Protein 2A61 (pdb70)

Radius of gyration: 27.52 Å; Cα contacts (8 Å, |Δi|>4): 676; chains: 4; bounding box: 53×50×102 Å

Organism: Thermotoga maritima (strain ATCC 43589 / DSM 3109 / JCM 10099 / NBRC 100826 / MSB8) (NCBI:txid243274)

InterPro domains:
  IPR000835 MarR-type HTH domain [PF01047] (29-86)
  IPR000835 MarR-type HTH domain [PR00598] (46-62)
  IPR000835 MarR-type HTH domain [PR00598] (63-78)
  IPR000835 MarR-type HTH domain [PR00598] (82-98)
  IPR000835 MarR-type HTH domain [PR00598] (112-132)
  IPR000835 MarR-type HTH domain [PS50995] (1-134)
  IPR000835 MarR-type HTH domain [SM00347] (22-122)
  IPR023187 Transcriptional regulator MarR-type, conserved site [PS01117] (61-95)
  IPR036388 Winged helix-like DNA-binding domain superfamily [G3DSA:1.10.10.10] (1-143)
  IPR036390 Winged helix DNA-binding domain superfamily [SSF46785] (7-137)
  IPR039422 Transcription regulators MarR/SlyA-like [PTHR33164] (22-133)

Foldseek 3Di:
DVVVVVVVVVVVVVLQVQLCVCCVVVVQDPLLLQVLVCCVPPNWAWLVRSCVSSVHDSVVSCVSVVVCCVSQQWDKACDPVDNPTITIGGDPVVVVSVVSSVVSSVVVVVVVCVVCDDVRSVVVVVVVVVVVVVCVVVVVDD/DPVVVVVVVVVVVVLQVQLCVLCVVVVQDPLLLQVLVVCVVPNWAFLVVSCVSVVHDSVVSVVSVVVCVVVQQWDWDCVVGITIHGDVVSVVSVVSSVVSSVVVVVVVCVVQDDVRSVVVVVVVVVVVVVVVVVDDD/DVVVVVVVVVVVVVLQVQLCVCVVVVVQDPLLLQVLVCCLVPNWDWLVRSCVSSVHDSVVSCVSVVVCCVSQQWDWDCDPVDNPTITIHGDPVVNVSVVSSVVRSVVVVVVVCVVCDDVSSVVVVVVVVVVVVVCVVVVVDD/DVVVVVVVVVVVVVLQVQLCVLCVVVVQDPLLLQVLVVCLVPNWAFLVVSCVSVVHDSVVSVVSLVVCVVVQQWDWDVPVGITIGGDPVSVVSVVSSVVRSVVVVVVVCVVCDDVSSVVVVVVVVVVVVVVVVVDDD

CATH classification: 1.10.10.10

Solvent-accessible surface area: 28622 Å² total; per-residue (Å²): 83,60,52,2,0,101,16,0,60,72,0,20,98,7,1,79,47,18,0,43,66,11,9,213,112,53,61,11,34,39,5,6,5,39,0,0,52,41,4,65,105,94,20,72,36,86,34,26,80,1,13,118,55,16,6,9,62,120,90,20,3,84,24,4,5,132,102,2,46,89,78,28,15,4,65,115,55,97,13,125,99,64,232,224,24,69,38,1,30,37,35,133,91,0,53,67,0,3,69,97,10,28,97,75,26,46,69,9,0,80,128,0,15,85,74,17,29,181,126,66,13,56,88,1,27,82,36,1,101,65,0,49,29,8,0,90,156,32,56,95,111,145,96,119,72,6,2,116,15,1,41,50,0,16,95,7,1,87,48,1,0,45,13,10,16,152,120,61,65,10,31,43,5,6,4,36,0,0,50,51,3,63,55,97,24,69,21,95,22,44,76,0,24,118,47,13,8,17,64,126,88,18,2,74,35,4,7,152,108,1,51,86,68,32,15,5,58,120,55,121,102,289,43,73,41,0,26,28,36,140,100,0,66,85,0,2,84,83,8,24,84,46,25,29,55,2,0,74,54,0,27,77,80,18,33,185,155,79,13,59,113,1,29,91,43,3,54,33,0,24,22,9,0,42,110,39,24,73,172,94,61,57,3,0,102,19,0,60,70,0,20,117,9,1,85,52,8,0,48,61,10,10,220,114,62,62,11,31,40,6,6,2,43,0,0,55,45,4,68,99,94,20,73,36,86,36,25,80,0,11,118,54,14,8,8,63,127,87,21,3,79,32,2,6,136,109,2,47,88,81,28,16,4,62,121,51,101,12,136,99,63,229,208,29,62,39,0,33,36,35,127,99,0,49,69,0,2,68,96,8,29,97,77,30,23,58,1,0,83,99,0,21,82,74,14,28,176,144,73,15,47,114,1,31,71,27,0,102,59,0,51,12,6,0,94,175,28,54,97,115,142,81,110,71,5,1,128,12,0,40,42,0,19,95,9,2,86,48,3,0,53,14,19,15,148,126,76,68,10,49,43,5,13,2,40,0,0,55,43,2,64,60,99,25,63,15,101,17,41,66,0,17,120,61,13,9,16,61,122,84,19,1,69,42,19,3,125,150,2,50,70,59,29,19,5,62,110,55,114,101,288,48,60,45,1,37,24,37,90,97,0,58,74,3,0,61,76,5,26,80,43,26,31,63,2,0,84,53,0,23,86,98,29,29,190,144,72,16,67,104,1,32,59,52,4,47,30,0,29,21,11,0,42,110,36,49,74,236

Secondary structure (DSSP, 8-state):
-HHHHHHHHHHHHHHHHHHHTTHHHHT--HHHHHHHHHHHHH--B-HHHHHHHHT--HHHHHHHHHHHHHTTSEEEEEETTEEEEEEEEE-HHHHHHHHHHHHHHHHHHHHHHHHH-HHHHHHHHHHHHHHHHHHHHHTT--/-HHHHHHHHHHHHHHHHHHHGGGGGT---HHHHHHHHHHHHH-SB-HHHHHHHHT--HHHHHHHHHHHHHTTSEEEEE---EEEEE-HHHHHHHHHHHHHHHHHHHHHHHHH-HHHHHHHHHHHHHHHHHHHHH---/-HHHHHHHHHHHHHHHHHHHGGGGGTT--HHHHHHHHHHHHH--B-HHHHHHHHT--HHHHHHHHHHHHHTTSEEEEEETTEEEEEEEEE-HHHHHHHHHHHHHHHHHHHHHHHHH-HHHHHHHHHHHHHHHHHHHTTTT--/-HHHHHHHHHHHHHHHHHHHGGGGGTT--HHHHHHHHHHHHH-SB-HHHHHHHHT--HHHHHHHHHHHHHHTSEEEEE---EEEEE-HHHHHHHHHHHHHHHHHHHHHHHHH-HHHHHHHHHHHHHHHHHHHHH---

B-factor: mean 28.76, std 9.48, range [11.29, 75.68]

Structure (mmCIF, N/CA/C/O backbone):
data_2A61
#
_entry.id   2A61
#
_cell.length_a   49.290
_cell.length_b   50.380
_cell.length_c   127.560
_cell.angle_alpha   90.00
_cell.angle_beta   96.89
_cell.angle_gamma   90.00
#
_symmetry.space_group_name_H-M   'P 1 21 1'
#
loop_
_entity.id
_entity.type
_entity.pdbx_description
1 polymer 'transcriptional regulator Tm0710'
2 water water
#
loop_
_atom_site.group_PDB
_atom_site.id
_atom_site.type_symbol
_atom_site.label_atom_id
_atom_site.label_alt_id
_atom_site.label_comp_id
_atom_site.label_asym_id
_atom_site.label_entity_id
_atom_site.label_seq_id
_atom_site.pdbx_PDB_ins_code
_atom_site.Cartn_x
_atom_site.Cartn_y
_atom_site.Cartn_z
_atom_site.occupancy
_atom_site.B_iso_or_equiv
_atom_site.auth_seq_id
_atom_site.auth_comp_id
_atom_site.auth_asym_id
_atom_site.auth_atom_id
_atom_site.pdbx_PDB_model_num
ATOM 1 N N . LYS A 1 4 ? 19.728 22.994 31.719 1.00 38.19 5 LYS A N 1
ATOM 2 C CA . LYS A 1 4 ? 20.861 23.027 30.717 1.00 37.81 5 LYS A CA 1
ATOM 3 C C . LYS A 1 4 ? 21.396 21.614 30.443 1.00 36.50 5 LYS A C 1
ATOM 4 O O . LYS A 1 4 ? 21.459 21.166 29.298 1.00 36.10 5 LYS A O 1
ATOM 10 N N . GLN A 1 5 ? 21.784 20.916 31.508 1.00 34.95 6 GLN A N 1
ATOM 11 C CA . GLN A 1 5 ? 22.171 19.536 31.401 1.00 33.59 6 GLN A CA 1
ATOM 12 C C . GLN A 1 5 ? 20.936 18.680 31.122 1.00 33.28 6 GLN A C 1
ATOM 13 O O . GLN A 1 5 ? 20.988 17.859 30.200 1.00 33.25 6 GLN A O 1
ATOM 19 N N . PRO A 1 6 ? 19.831 18.886 31.887 1.00 32.57 7 PRO A N 1
ATOM 20 C CA . PRO A 1 6 ? 18.624 18.110 31.613 1.00 31.95 7 PRO A CA 1
ATOM 21 C C . PRO A 1 6 ? 17.933 18.601 30.350 1.00 30.72 7 PRO A C 1
ATOM 22 O O . PRO A 1 6 ? 17.373 17.786 29.628 1.00 29.32 7 PRO A O 1
ATOM 26 N N . PHE A 1 7 ? 17.998 19.913 30.084 1.00 29.79 8 PHE A N 1
ATOM 27 C CA . PHE A 1 7 ? 17.555 20.483 28.799 1.00 29.66 8 PHE A CA 1
ATOM 28 C C . PHE A 1 7 ? 18.233 19.809 27.582 1.00 27.97 8 PHE A C 1
ATOM 29 O O . PHE A 1 7 ? 17.546 19.370 26.679 1.00 27.53 8 PHE A O 1
ATOM 37 N N . GLU A 1 8 ? 19.563 19.710 27.589 1.00 26.97 9 GLU A N 1
ATOM 38 C CA . GLU A 1 8 ? 20.327 19.030 26.538 1.00 27.35 9 GLU A CA 1
ATOM 39 C C . GLU A 1 8 ? 19.978 17.549 26.378 1.00 26.70 9 GLU A C 1
ATOM 40 O O . GLU A 1 8 ? 19.869 17.043 25.242 1.00 25.32 9 GLU A O 1
ATOM 46 N N . ARG A 1 9 ? 19.855 16.842 27.505 1.00 25.40 10 ARG A N 1
ATOM 47 C CA . ARG A 1 9 ? 19.549 15.406 27.460 1.00 26.76 10 ARG A CA 1
ATOM 48 C C . ARG A 1 9 ? 18.147 15.152 26.935 1.00 24.92 10 ARG A C 1
ATOM 49 O O . ARG A 1 9 ? 17.903 14.170 26.226 1.00 24.13 10 ARG A O 1
ATOM 57 N N . ILE A 1 10 ? 17.216 16.015 27.300 1.00 24.77 11 ILE A N 1
ATOM 58 C CA . ILE A 1 10 ? 15.832 15.831 26.859 1.00 25.05 11 ILE A CA 1
ATOM 59 C C . ILE A 1 10 ? 15.688 16.139 25.370 1.00 24.42 11 ILE A C 1
ATOM 60 O O . ILE A 1 10 ? 15.032 15.379 24.671 1.00 22.37 11 ILE A O 1
ATOM 65 N N . LEU A 1 11 ? 16.304 17.225 24.885 1.00 23.46 12 LEU A N 1
ATOM 66 C CA . LEU A 1 11 ? 16.325 17.454 23.428 1.00 24.56 12 LEU A CA 1
ATOM 67 C C . LEU A 1 11 ? 17.016 16.333 22.678 1.00 24.05 12 LEU A C 1
ATOM 68 O O . LEU A 1 11 ? 16.576 15.974 21.588 1.00 22.72 12 LEU A O 1
ATOM 73 N N . ARG A 1 12 ? 18.110 15.792 23.236 1.00 23.73 13 ARG A N 1
ATOM 74 C CA . ARG A 1 12 ? 18.790 14.667 22.596 1.00 22.46 13 ARG A CA 1
ATOM 75 C C . ARG A 1 12 ? 17.845 13.483 22.353 1.00 21.52 13 ARG A C 1
ATOM 76 O O . ARG A 1 12 ? 17.855 12.865 21.265 1.00 20.04 13 ARG A O 1
ATOM 84 N N . GLU A 1 13 ? 17.040 13.154 23.356 1.00 19.96 14 GLU A N 1
ATOM 85 C CA . GLU A 1 13 ? 16.180 11.983 23.237 1.00 22.00 14 GLU A CA 1
ATOM 86 C C . GLU A 1 13 ? 15.015 12.291 22.287 1.00 19.61 14 GLU A C 1
ATOM 87 O O . GLU A 1 13 ? 14.579 11.415 21.538 1.00 17.82 14 GLU A O 1
ATOM 93 N N . ILE A 1 14 ? 14.525 13.542 22.310 1.00 17.65 15 ILE A N 1
ATOM 94 C CA . ILE A 1 14 ? 13.446 13.931 21.387 1.00 18.68 15 ILE A CA 1
ATOM 95 C C . ILE A 1 14 ? 13.911 13.798 19.935 1.00 18.27 15 ILE A C 1
ATOM 96 O O . ILE A 1 14 ? 13.211 13.228 19.098 1.00 17.96 15 ILE A O 1
ATOM 101 N N . CYS A 1 15 ? 15.085 14.363 19.658 1.00 18.68 16 CYS A N 1
ATOM 102 C CA . CYS A 1 15 ? 15.634 14.415 18.307 1.00 19.77 16 CYS A CA 1
ATOM 103 C C . CYS A 1 15 ? 15.957 13.010 17.797 1.00 20.43 16 CYS A C 1
ATOM 104 O O . CYS A 1 15 ? 15.679 12.704 16.637 1.00 20.67 16 CYS A O 1
ATOM 107 N N . PHE A 1 16 ? 16.520 12.166 18.674 1.00 19.99 17 PHE A N 1
ATOM 108 C CA . PHE A 1 16 ? 16.798 10.753 18.398 1.00 20.07 17 PHE A CA 1
ATOM 109 C C . PHE A 1 16 ? 15.529 10.015 17.990 1.00 19.63 17 PHE A C 1
ATOM 110 O O . PHE A 1 16 ? 15.534 9.333 16.974 1.00 19.32 17 PHE A O 1
ATOM 118 N N . MET A 1 17 ? 14.442 10.159 18.761 1.00 19.09 18 MET A N 1
ATOM 119 C CA . MET A 1 17 ? 13.201 9.425 18.476 1.00 19.13 18 MET A CA 1
ATOM 120 C C . MET A 1 17 ? 12.580 9.820 17.145 1.00 18.75 18 MET A C 1
ATOM 121 O O . MET A 1 17 ? 12.116 8.954 16.389 1.00 17.62 18 MET A O 1
ATOM 126 N N . VAL A 1 18 ? 12.550 11.118 16.856 1.00 17.53 19 VAL A N 1
ATOM 127 C CA . VAL A 1 18 ? 11.974 11.507 15.592 1.00 18.23 1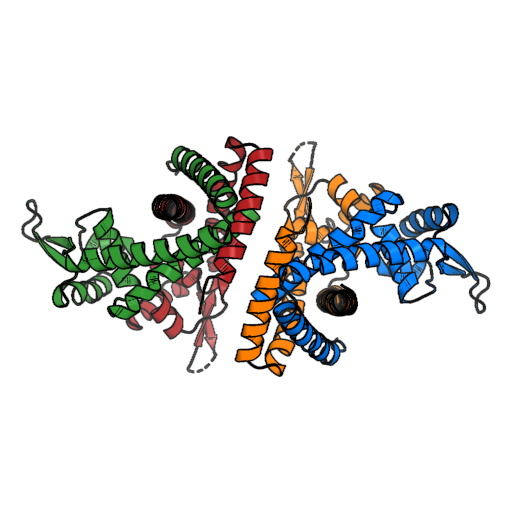9 VAL A CA 1
ATOM 128 C C . VAL A 1 18 ? 12.889 11.093 14.435 1.00 18.53 19 VAL A C 1
ATOM 129 O O . VAL A 1 18 ? 12.388 10.753 13.382 1.00 17.50 19 VAL A O 1
ATOM 133 N N . LYS A 1 19 ? 14.208 11.174 14.633 1.00 18.53 20 LYS A N 1
ATOM 134 C CA . LYS A 1 19 ? 15.174 10.741 13.589 1.00 19.75 20 LYS A CA 1
ATOM 135 C C . LYS A 1 19 ? 14.957 9.255 13.250 1.00 20.40 20 LYS A C 1
ATOM 136 O O . LYS A 1 19 ? 14.817 8.892 12.077 1.00 19.56 20 LYS A O 1
ATOM 142 N N . VAL A 1 20 ? 14.911 8.413 14.287 1.00 20.07 21 VAL A N 1
ATOM 143 C CA . VAL A 1 20 ? 14.747 6.981 14.130 1.00 20.69 21 VAL A CA 1
ATOM 144 C C . VAL A 1 20 ? 13.409 6.644 13.506 1.00 19.93 21 VAL A C 1
ATOM 145 O O . VAL A 1 20 ? 13.332 5.847 12.557 1.00 20.30 21 VAL A O 1
ATOM 149 N N . GLU A 1 21 ? 12.361 7.289 13.984 1.00 20.48 22 GLU A N 1
ATOM 150 C CA . GLU A 1 21 ? 11.031 7.045 13.452 1.00 21.26 22 GLU A CA 1
ATOM 151 C C . GLU A 1 21 ? 10.898 7.325 11.939 1.00 19.52 22 GLU A C 1
ATOM 152 O O . GLU A 1 21 ? 10.370 6.514 11.199 1.00 18.57 22 GLU A O 1
ATOM 158 N N . GLY A 1 22 ? 11.392 8.484 11.522 1.00 19.04 23 GLY A N 1
ATOM 159 C CA . GLY A 1 22 ? 11.467 8.895 10.127 1.00 16.87 23 GLY A CA 1
ATOM 160 C C . GLY A 1 22 ? 12.267 7.927 9.283 1.00 16.60 23 GLY A C 1
ATOM 161 O O . GLY A 1 22 ? 11.834 7.590 8.178 1.00 16.47 23 GLY A O 1
ATOM 162 N N . ARG A 1 23 ? 13.401 7.456 9.792 1.00 15.89 24 ARG A N 1
ATOM 163 C CA . ARG A 1 23 ? 14.310 6.574 8.982 1.00 15.11 24 ARG A CA 1
ATOM 164 C C . ARG A 1 23 ? 13.827 5.128 8.768 1.00 16.25 24 ARG A C 1
ATOM 165 O O . ARG A 1 23 ? 14.437 4.367 8.012 1.00 15.42 24 ARG A O 1
ATOM 173 N N . LYS A 1 24 ? 12.733 4.773 9.441 1.00 17.06 25 LYS A N 1
ATOM 174 C CA . LYS A 1 24 ? 12.074 3.454 9.321 1.00 18.93 25 LYS A CA 1
ATOM 175 C C . LYS A 1 24 ? 11.562 3.224 7.896 1.00 20.45 25 LYS A C 1
ATOM 176 O O . LYS A 1 24 ? 11.479 2.080 7.437 1.00 19.46 25 LYS A O 1
ATOM 182 N N . VAL A 1 25 ? 11.252 4.307 7.177 1.00 20.69 26 VAL A N 1
ATOM 183 C CA . VAL A 1 25 ? 10.871 4.194 5.766 1.00 20.53 26 VAL A CA 1
ATOM 184 C C . VAL A 1 25 ? 12.016 3.752 4.818 1.00 20.49 26 VAL A C 1
ATOM 185 O O . VAL A 1 25 ? 11.753 3.206 3.751 1.00 19.77 26 VAL A O 1
ATOM 189 N N . LEU A 1 26 ? 13.273 3.964 5.211 1.00 19.81 27 LEU A N 1
ATOM 190 C CA . LEU A 1 26 ? 14.393 3.536 4.397 1.00 20.34 27 LEU A CA 1
ATOM 191 C C . LEU A 1 26 ? 14.437 2.020 4.130 1.00 20.69 27 LEU A C 1
ATOM 192 O O . LEU A 1 26 ? 15.040 1.568 3.163 1.00 20.29 27 LEU A O 1
ATOM 197 N N . ARG A 1 27 ? 13.822 1.251 5.016 1.00 20.37 28 ARG A N 1
ATOM 198 C CA . ARG A 1 27 ? 13.711 -0.185 4.869 1.00 22.06 28 ARG A CA 1
ATOM 199 C C . ARG A 1 27 ? 12.908 -0.530 3.630 1.00 22.70 28 ARG A C 1
ATOM 200 O O . ARG A 1 27 ? 13.199 -1.494 2.941 1.00 22.56 28 ARG A O 1
ATOM 208 N N . ASP A 1 28 ? 11.881 0.266 3.354 1.00 23.52 29 ASP A N 1
ATOM 209 C CA . ASP A 1 28 ? 11.031 0.062 2.196 1.00 25.10 29 ASP A CA 1
ATOM 210 C C . ASP A 1 28 ? 11.814 0.230 0.891 1.00 24.84 29 ASP A C 1
ATOM 211 O O . ASP A 1 28 ? 11.428 -0.312 -0.119 1.00 25.74 29 ASP A O 1
ATOM 216 N N . PHE A 1 29 ? 12.896 1.006 0.910 1.00 24.00 30 PHE A N 1
ATOM 217 C CA . PHE A 1 29 ? 13.674 1.315 -0.296 1.00 23.27 30 PHE A CA 1
ATOM 218 C C . PHE A 1 29 ? 14.958 0.534 -0.410 1.00 22.72 30 PHE A C 1
ATOM 219 O O . PHE A 1 29 ? 15.595 0.555 -1.439 1.00 24.20 30 PHE A O 1
ATOM 227 N N . GLY A 1 30 ? 15.368 -0.120 0.668 1.00 22.19 31 GLY A N 1
ATOM 228 C CA . GLY A 1 30 ? 16.711 -0.690 0.751 1.00 21.32 31 GLY A CA 1
ATOM 229 C C . GLY A 1 30 ? 17.844 0.312 0.815 1.00 21.32 31 GLY A C 1
ATOM 230 O O . GLY A 1 30 ? 18.997 -0.040 0.432 1.00 21.68 31 GLY A O 1
ATOM 231 N N . ILE A 1 31 ? 17.544 1.547 1.273 1.00 18.68 32 ILE A N 1
ATOM 232 C CA . ILE A 1 31 ? 18.588 2.627 1.358 1.00 17.96 32 ILE A CA 1
ATOM 233 C C . ILE A 1 31 ? 19.300 2.618 2.704 1.00 16.79 32 ILE A C 1
ATOM 234 O O . ILE A 1 31 ? 18.665 2.556 3.752 1.00 16.00 32 ILE A O 1
ATOM 239 N N . THR A 1 32 ? 20.627 2.605 2.689 1.00 16.38 33 THR A N 1
ATOM 240 C CA . THR A 1 32 ? 21.354 2.501 3.954 1.00 17.39 33 THR A CA 1
ATOM 241 C C . THR A 1 32 ? 21.470 3.908 4.591 1.00 17.37 33 THR A C 1
ATOM 242 O O . THR A 1 32 ? 21.292 4.930 3.897 1.00 15.84 33 THR A O 1
ATOM 246 N N . PRO A 1 33 ? 21.754 3.976 5.916 1.00 16.66 34 PRO A N 1
ATOM 247 C CA . PRO A 1 33 ? 21.983 5.303 6.583 1.00 16.53 34 PRO A CA 1
ATOM 248 C C . PRO A 1 33 ? 22.977 6.266 5.872 1.00 17.90 34 PRO A C 1
ATOM 249 O O . PRO A 1 33 ? 22.687 7.475 5.737 1.00 18.81 34 PRO A O 1
ATOM 253 N N . ALA A 1 34 ? 24.127 5.746 5.433 1.00 17.02 35 ALA 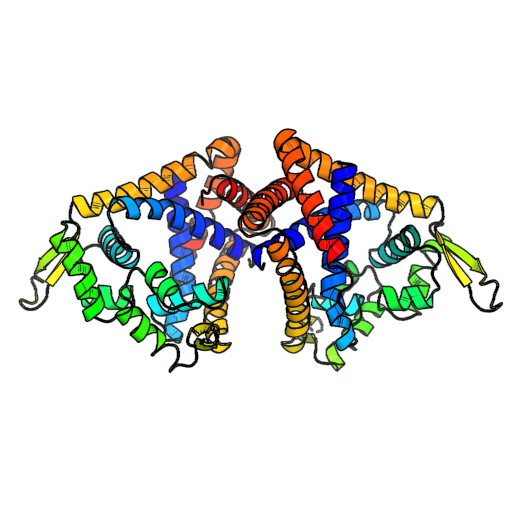A N 1
ATOM 254 C CA . ALA A 1 34 ? 25.108 6.555 4.748 1.00 17.08 35 ALA A CA 1
ATOM 255 C C . ALA A 1 34 ? 24.597 6.987 3.382 1.00 17.70 35 ALA A C 1
ATOM 256 O O . ALA A 1 34 ? 24.813 8.136 2.973 1.00 16.32 35 ALA A O 1
ATOM 258 N N . GLN A 1 35 ? 23.901 6.089 2.682 1.00 16.85 36 GLN A N 1
ATOM 259 C CA . GLN A 1 35 ? 23.268 6.469 1.424 1.00 16.26 36 GLN A CA 1
ATOM 260 C C . GLN A 1 35 ? 22.222 7.566 1.616 1.00 15.44 36 GLN A C 1
ATOM 261 O O . GLN A 1 35 ? 22.124 8.472 0.794 1.00 14.00 36 GLN A O 1
ATOM 267 N N . PHE A 1 36 ? 21.399 7.444 2.649 1.00 14.32 37 PHE A N 1
ATOM 268 C CA . PHE A 1 36 ? 20.402 8.470 2.927 1.00 14.95 37 PHE A CA 1
ATOM 269 C C . PHE A 1 36 ? 21.023 9.833 3.288 1.00 15.10 37 PHE A C 1
ATOM 270 O O . PHE A 1 36 ? 20.521 10.878 2.883 1.00 14.02 37 PHE A O 1
ATOM 278 N N . ASP A 1 37 ? 22.109 9.801 4.053 1.00 15.60 38 ASP A N 1
ATOM 279 C CA . ASP A 1 37 ? 22.848 11.022 4.398 1.00 17.28 38 ASP A CA 1
ATOM 280 C C . ASP A 1 37 ? 23.356 11.774 3.137 1.00 17.12 38 ASP A C 1
ATOM 281 O O . ASP A 1 37 ? 23.330 13.012 3.103 1.00 16.26 38 ASP A O 1
ATOM 286 N N . ILE A 1 38 ? 23.833 11.029 2.133 1.00 15.89 39 ILE A N 1
ATOM 287 C CA . ILE A 1 38 ? 24.156 11.624 0.821 1.00 15.64 39 ILE A CA 1
ATOM 288 C C . ILE A 1 38 ? 22.912 12.223 0.164 1.00 15.96 39 ILE A C 1
ATOM 289 O O . ILE A 1 38 ? 22.946 13.362 -0.322 1.00 14.36 39 ILE A O 1
ATOM 294 N N . LEU A 1 39 ? 21.821 11.468 0.148 1.00 14.91 40 LEU A N 1
ATOM 295 C CA . LEU A 1 39 ? 20.602 11.936 -0.540 1.00 16.90 40 LEU A CA 1
ATOM 296 C C . LEU A 1 39 ? 20.005 13.145 0.128 1.00 18.10 40 LEU A C 1
ATOM 297 O O . LEU A 1 39 ? 19.587 14.084 -0.565 1.00 17.64 40 LEU A O 1
ATOM 302 N N . GLN A 1 40 ? 19.936 13.132 1.471 1.00 18.51 41 GLN A N 1
ATOM 303 C CA . GLN A 1 40 ? 19.355 14.267 2.190 1.00 19.18 41 GLN A CA 1
ATOM 304 C C . GLN A 1 40 ? 20.197 15.537 2.148 1.00 17.29 41 GLN A C 1
ATOM 305 O O . GLN A 1 40 ? 19.640 16.615 2.090 1.00 17.71 41 GLN A O 1
ATOM 311 N N . LYS A 1 41 ? 21.520 15.390 2.129 1.00 16.88 42 LYS A N 1
ATOM 312 C CA . LYS A 1 41 ? 22.428 16.514 1.915 1.00 18.24 42 LYS A CA 1
ATOM 313 C C . LYS A 1 41 ? 22.217 17.203 0.570 1.00 17.80 42 LYS A C 1
ATOM 314 O O . LYS A 1 41 ? 22.139 18.441 0.516 1.00 16.69 42 LYS A O 1
ATOM 320 N N . ILE A 1 42 ? 22.088 16.408 -0.493 1.00 17.11 43 ILE A N 1
ATOM 321 C CA . ILE A 1 42 ? 21.881 16.951 -1.820 1.00 17.49 43 ILE A CA 1
ATOM 322 C C . ILE A 1 42 ? 20.459 17.507 -1.894 1.00 16.79 43 ILE A C 1
ATOM 323 O O . ILE A 1 42 ? 20.221 18.518 -2.555 1.00 17.47 43 ILE A O 1
ATOM 328 N N . TYR A 1 43 ? 19.513 16.850 -1.227 1.00 15.01 44 TYR A N 1
ATOM 329 C CA . TYR A 1 43 ? 18.136 17.313 -1.238 1.00 16.40 44 TYR A CA 1
ATOM 330 C C . TYR A 1 43 ? 18.036 18.734 -0.674 1.00 16.55 44 TYR A C 1
ATOM 331 O O . TYR A 1 43 ? 17.317 19.572 -1.201 1.00 16.27 44 TYR A O 1
ATOM 340 N N . PHE A 1 44 ? 18.783 18.983 0.391 1.00 17.68 45 PHE A N 1
ATOM 341 C CA . PHE A 1 44 ? 18.697 20.271 1.073 1.00 19.26 45 PHE A CA 1
ATOM 342 C C . PHE A 1 44 ? 19.650 21.319 0.519 1.00 20.26 45 PHE A C 1
ATOM 343 O O . PHE A 1 44 ? 19.283 22.512 0.483 1.00 21.89 45 PHE A O 1
ATOM 351 N N . GLU A 1 45 ? 20.853 20.915 0.116 1.00 19.10 46 GLU A N 1
ATOM 352 C CA . GLU A 1 45 ? 21.878 21.872 -0.300 1.00 20.07 46 GLU A CA 1
ATOM 353 C C . GLU A 1 45 ? 22.189 21.866 -1.786 1.00 21.17 46 GLU A C 1
ATOM 354 O O . GLU A 1 45 ? 22.929 22.726 -2.284 1.00 22.98 46 GLU A O 1
ATOM 360 N N . GLY A 1 46 ? 21.605 20.919 -2.516 1.00 19.58 47 GLY A N 1
ATOM 361 C CA . GLY A 1 46 ? 21.864 20.822 -3.942 1.00 20.14 47 GLY A CA 1
ATOM 362 C C . GLY A 1 46 ? 23.114 20.031 -4.298 1.00 19.22 47 GLY A C 1
ATOM 363 O O . GLY A 1 46 ? 23.657 19.308 -3.468 1.00 19.88 47 GLY A O 1
ATOM 364 N N . PRO A 1 47 ? 23.576 20.183 -5.547 1.00 20.01 48 PRO A N 1
ATOM 365 C CA . PRO A 1 47 ? 24.628 19.398 -6.213 1.00 18.23 48 PRO A CA 1
ATOM 366 C C . PRO A 1 47 ? 25.888 19.337 -5.370 1.00 18.45 48 PRO A C 1
ATOM 367 O O . PRO A 1 47 ? 26.319 20.357 -4.792 1.00 17.13 48 PRO A O 1
ATOM 371 N N . LYS A 1 48 ? 26.465 18.143 -5.265 1.00 15.94 49 LYS A N 1
ATOM 372 C CA . LYS A 1 48 ? 27.635 17.952 -4.459 1.00 16.26 49 LYS A CA 1
ATOM 373 C C . LYS A 1 48 ? 28.696 17.235 -5.285 1.00 16.85 49 LYS A C 1
ATOM 374 O O . LYS A 1 48 ? 28.396 16.272 -6.030 1.00 16.61 49 LYS A O 1
ATOM 380 N N . ARG A 1 49 ? 29.949 17.684 -5.122 1.00 16.92 50 ARG A N 1
ATOM 381 C CA . ARG A 1 49 ? 31.087 16.973 -5.740 1.00 17.74 50 ARG A CA 1
ATOM 382 C C . ARG A 1 49 ? 31.350 15.706 -4.922 1.00 17.58 50 ARG A C 1
ATOM 383 O O . ARG A 1 49 ? 31.028 15.667 -3.729 1.00 17.61 50 ARG A O 1
ATOM 391 N N . PRO A 1 50 ? 31.963 14.680 -5.547 1.00 19.18 51 PRO A N 1
ATOM 392 C CA . PRO A 1 50 ? 32.262 13.453 -4.821 1.00 19.34 51 PRO A CA 1
ATOM 393 C C . PRO A 1 50 ? 33.176 13.678 -3.621 1.00 20.81 51 PRO A C 1
ATOM 394 O O . PRO A 1 50 ? 32.966 13.069 -2.605 1.00 21.50 51 PRO A O 1
ATOM 398 N N . GLY A 1 51 ? 34.178 14.562 -3.738 1.00 22.19 52 GLY A N 1
ATOM 399 C CA . GLY A 1 51 ? 34.996 14.988 -2.605 1.00 20.97 52 GLY A CA 1
ATOM 400 C C . GLY A 1 51 ? 34.244 15.605 -1.443 1.00 21.35 52 GLY A C 1
ATOM 401 O O . GLY A 1 51 ? 34.603 15.354 -0.311 1.00 21.52 52 GLY A O 1
ATOM 402 N N . GLU A 1 52 ? 33.224 16.431 -1.717 1.00 20.00 53 GLU A N 1
ATOM 403 C CA . GLU A 1 52 ? 32.374 17.031 -0.671 1.00 20.20 53 GLU A CA 1
ATOM 404 C C . GLU A 1 52 ? 31.541 15.978 0.093 1.00 18.52 53 GLU A C 1
ATOM 405 O O . GLU A 1 52 ? 31.330 16.068 1.314 1.00 17.58 53 GLU A O 1
ATOM 411 N N . LEU A 1 53 ? 31.060 14.971 -0.618 1.00 17.77 54 LEU A N 1
ATOM 412 C CA . LEU A 1 53 ? 30.354 13.844 0.019 1.00 17.20 54 LEU A CA 1
ATOM 413 C C . LEU A 1 53 ? 31.282 13.037 0.939 1.00 18.36 54 LEU A C 1
ATOM 414 O O . LEU A 1 53 ? 30.875 12.608 2.008 1.00 17.52 54 LEU A O 1
ATOM 419 N N . SER A 1 54 ? 32.530 12.846 0.511 1.00 18.65 55 SER A N 1
ATOM 420 C CA . SER A 1 54 ? 33.562 12.177 1.315 1.00 19.10 55 SER A CA 1
ATOM 421 C C . SER A 1 54 ? 33.826 12.927 2.660 1.00 18.98 55 SER A C 1
ATOM 422 O O . SER A 1 54 ? 33.893 12.325 3.743 1.00 17.60 55 SER A O 1
ATOM 425 N N . VAL A 1 55 ? 33.918 14.257 2.574 1.00 18.67 56 VAL A N 1
ATOM 426 C CA . VAL A 1 55 ? 34.152 15.118 3.749 1.00 19.29 56 VAL A CA 1
ATOM 427 C C . VAL A 1 55 ? 32.930 15.085 4.659 1.00 19.63 56 VAL A C 1
ATOM 428 O O . VAL A 1 55 ? 33.089 14.964 5.868 1.00 20.25 56 VAL A O 1
ATOM 432 N N . LEU A 1 56 ? 31.735 15.184 4.071 1.00 19.56 57 LEU A N 1
ATOM 433 C CA . LEU A 1 56 ? 30.467 15.123 4.796 1.00 22.63 57 LEU A CA 1
ATOM 434 C C . LEU A 1 56 ? 30.288 13.849 5.607 1.00 21.96 57 LEU A C 1
ATOM 435 O O . LEU A 1 56 ? 29.965 13.891 6.812 1.00 21.58 57 LEU A O 1
ATOM 440 N N . LEU A 1 57 ? 30.459 12.704 4.942 1.00 20.90 58 LEU A N 1
ATOM 441 C CA . LEU A 1 57 ? 30.318 11.423 5.635 1.00 21.12 58 LEU A CA 1
ATOM 442 C C . LEU A 1 57 ? 31.481 11.118 6.536 1.00 20.92 58 LEU A C 1
ATOM 443 O O . LEU A 1 57 ? 31.317 10.459 7.573 1.00 20.73 58 LEU A O 1
ATOM 448 N N . GLY A 1 58 ? 32.653 11.612 6.158 1.00 21.11 59 GLY A N 1
ATOM 449 C CA . GLY A 1 58 ? 33.906 11.236 6.834 1.00 21.34 59 GLY A CA 1
ATOM 450 C C . GLY A 1 58 ? 34.417 9.862 6.459 1.00 22.15 59 GLY A C 1
ATOM 451 O O . GLY A 1 58 ? 35.017 9.154 7.301 1.00 21.76 59 GLY A O 1
ATOM 452 N N . VAL A 1 59 ? 34.177 9.479 5.198 1.00 22.09 60 VAL A N 1
ATOM 453 C CA . VAL A 1 59 ? 34.683 8.210 4.648 1.00 21.86 60 VAL A CA 1
ATOM 454 C C . VAL A 1 59 ? 35.535 8.459 3.391 1.00 22.62 60 VAL A C 1
ATOM 455 O O . VAL A 1 59 ? 35.362 9.470 2.700 1.00 21.85 60 VAL A O 1
ATOM 459 N N . ALA A 1 60 ? 36.434 7.526 3.100 1.00 23.10 61 ALA A N 1
ATOM 460 C CA . ALA A 1 60 ? 37.247 7.545 1.882 1.00 24.18 61 ALA A CA 1
ATOM 461 C C . ALA A 1 60 ? 36.428 7.671 0.589 1.00 25.07 61 ALA A C 1
ATOM 462 O O . ALA A 1 60 ? 35.222 7.330 0.537 1.00 24.97 61 ALA A O 1
ATOM 464 N N . LYS A 1 61 ? 37.093 8.141 -0.468 1.00 25.18 62 LYS A N 1
ATOM 465 C CA . LYS A 1 61 ? 36.437 8.346 -1.754 1.00 25.69 62 LYS A CA 1
ATOM 466 C C . LYS A 1 61 ? 35.908 7.022 -2.319 1.00 24.98 62 LYS A C 1
ATOM 467 O O . LYS A 1 61 ? 34.846 7.000 -2.943 1.00 25.48 62 LYS A O 1
ATOM 473 N N . SER A 1 62 ? 36.655 5.926 -2.103 1.00 24.54 63 SER A N 1
ATOM 474 C CA . SER A 1 62 ? 36.228 4.580 -2.523 1.00 24.23 63 SER A CA 1
ATOM 475 C C . SER A 1 62 ? 34.888 4.183 -1.948 1.00 22.86 63 SER A C 1
ATOM 476 O O . SER A 1 62 ? 34.074 3.589 -2.648 1.00 23.19 63 SER A O 1
ATOM 479 N N . THR A 1 63 ? 34.658 4.505 -0.674 1.00 21.61 64 THR A N 1
ATOM 480 C CA . THR A 1 63 ? 33.382 4.200 -0.033 1.00 20.85 64 THR A CA 1
ATOM 481 C C . THR A 1 63 ? 32.250 5.015 -0.690 1.00 19.70 64 THR A C 1
ATOM 482 O O . THR A 1 63 ? 31.199 4.483 -1.061 1.00 18.54 64 THR A O 1
ATOM 486 N N . VAL A 1 64 ? 32.488 6.319 -0.837 1.00 19.17 65 VAL A N 1
ATOM 487 C CA . VAL A 1 64 ? 31.532 7.205 -1.486 1.00 19.19 65 VAL A CA 1
ATOM 488 C C . VAL A 1 64 ? 31.163 6.646 -2.872 1.00 17.66 65 VAL A C 1
ATOM 489 O O . VAL A 1 64 ? 30.019 6.565 -3.221 1.00 17.81 65 VAL A O 1
ATOM 493 N N . THR A 1 65 ? 32.162 6.266 -3.652 1.00 18.97 66 THR A N 1
ATOM 494 C CA . THR A 1 65 ? 31.947 5.724 -4.984 1.00 20.40 66 THR A CA 1
ATOM 495 C C . THR A 1 65 ? 31.008 4.567 -4.931 1.00 18.50 66 THR A C 1
ATOM 496 O O . THR A 1 65 ? 30.097 4.511 -5.720 1.00 19.58 66 THR A O 1
ATOM 500 N N . GLY A 1 66 ? 31.215 3.632 -3.998 1.00 19.40 67 GLY A N 1
ATOM 501 C CA . GLY A 1 66 ? 30.294 2.478 -3.862 1.00 17.76 67 GLY A CA 1
ATOM 502 C C . GLY A 1 66 ? 28.854 2.843 -3.521 1.00 17.62 67 GLY A C 1
ATOM 503 O O . GLY A 1 66 ? 27.890 2.294 -4.106 1.00 17.14 67 GLY A O 1
ATOM 504 N N . LEU A 1 67 ? 28.699 3.766 -2.565 1.00 15.71 68 LEU A N 1
ATOM 505 C CA . LEU A 1 67 ? 27.396 4.267 -2.175 1.00 15.51 68 LEU A CA 1
ATOM 506 C C . LEU A 1 67 ? 26.638 4.975 -3.306 1.00 15.36 68 LEU A C 1
ATOM 507 O O . LEU A 1 67 ? 25.460 4.758 -3.465 1.00 15.18 68 LEU A O 1
ATOM 512 N N . VAL A 1 68 ? 27.322 5.891 -4.004 1.00 16.50 69 VAL A N 1
ATOM 513 C CA . VAL A 1 68 ? 26.742 6.716 -5.082 1.00 16.30 69 VAL A CA 1
ATOM 514 C C . VAL A 1 68 ? 26.389 5.842 -6.306 1.00 16.88 69 VAL A C 1
ATOM 515 O O . VAL A 1 68 ? 25.347 6.009 -6.914 1.00 16.30 69 VAL A O 1
ATOM 519 N N . LYS A 1 69 ? 27.274 4.924 -6.648 1.00 18.46 70 LYS A N 1
ATOM 520 C CA . LYS A 1 69 ? 27.063 4.015 -7.814 1.00 19.78 70 LYS A CA 1
ATOM 521 C C . LYS A 1 69 ? 25.743 3.247 -7.728 1.00 18.62 70 LYS A C 1
ATOM 522 O O . LYS A 1 69 ? 25.044 3.081 -8.726 1.00 15.88 70 LYS A O 1
ATOM 528 N N . ARG A 1 70 ? 25.410 2.783 -6.521 1.00 18.32 71 ARG A N 1
ATOM 529 C CA . ARG A 1 70 ? 24.130 2.084 -6.280 1.00 18.77 71 ARG A CA 1
ATOM 530 C C . ARG A 1 70 ? 22.957 3.055 -6.359 1.00 17.68 71 ARG A C 1
ATOM 531 O O . ARG A 1 70 ? 21.931 2.743 -6.915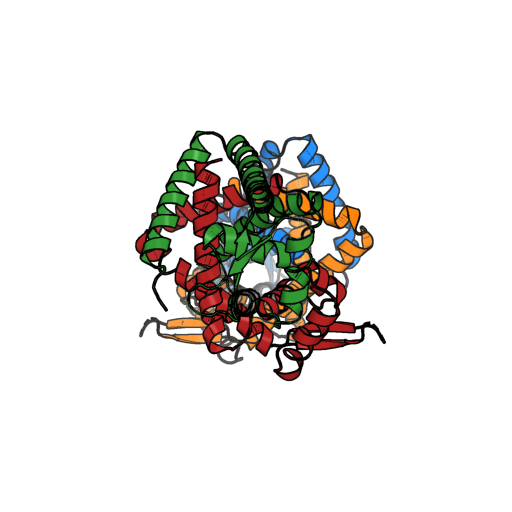 1.00 17.33 71 ARG A O 1
ATOM 539 N N . LEU A 1 71 ? 23.114 4.245 -5.786 1.00 17.90 72 LEU A N 1
ATOM 540 C CA . LEU A 1 71 ? 22.047 5.251 -5.873 1.00 17.05 72 LEU A CA 1
ATOM 541 C C . LEU A 1 71 ? 21.769 5.688 -7.310 1.00 17.38 72 LEU A C 1
ATOM 542 O O . LEU A 1 71 ? 20.630 5.993 -7.649 1.00 18.89 72 LEU A O 1
ATOM 547 N N . GLU A 1 72 ? 22.823 5.828 -8.110 1.00 17.35 73 GLU A N 1
ATOM 548 C CA . GLU A 1 72 ? 22.708 6.166 -9.549 1.00 18.85 73 GLU A CA 1
ATOM 549 C C . GLU A 1 72 ? 22.058 5.005 -10.320 1.00 18.37 73 GLU A C 1
ATOM 550 O O . GLU A 1 72 ? 21.093 5.208 -11.060 1.00 17.55 73 GLU A O 1
ATOM 556 N N . ALA A 1 73 ? 22.548 3.786 -10.097 1.00 18.76 74 ALA A N 1
ATOM 557 C CA . ALA A 1 73 ? 21.964 2.613 -10.808 1.00 20.44 74 ALA A CA 1
ATOM 558 C C . ALA A 1 73 ? 20.484 2.435 -10.460 1.00 20.66 74 ALA A C 1
ATOM 559 O O . ALA A 1 73 ? 19.676 2.072 -11.333 1.00 21.23 74 ALA A O 1
ATOM 561 N N . ASP A 1 74 ? 20.126 2.671 -9.190 1.00 20.67 75 ASP A N 1
ATOM 562 C CA . ASP A 1 74 ? 18.720 2.524 -8.751 1.00 21.12 75 ASP A CA 1
ATOM 563 C C . ASP A 1 74 ? 17.806 3.741 -8.976 1.00 20.18 75 ASP A C 1
ATOM 564 O O . ASP A 1 74 ? 16.628 3.695 -8.637 1.00 20.18 75 ASP A O 1
ATOM 569 N N . GLY A 1 75 ? 18.343 4.810 -9.570 1.00 20.02 76 GLY A N 1
ATOM 570 C CA . GLY A 1 75 ? 17.552 5.970 -9.993 1.00 18.51 76 GLY A CA 1
ATOM 571 C C . GLY A 1 75 ? 17.315 7.036 -8.938 1.00 18.58 76 GLY A C 1
ATOM 572 O O . GLY A 1 75 ? 16.396 7.841 -9.102 1.00 19.32 76 GLY A O 1
ATOM 573 N N . TYR A 1 76 ? 18.087 7.023 -7.844 1.00 17.49 77 TYR A N 1
ATOM 574 C CA . TYR A 1 76 ? 17.947 8.055 -6.760 1.00 17.37 77 TYR A CA 1
ATOM 575 C C . TYR A 1 76 ? 18.813 9.317 -6.931 1.00 17.70 77 TYR A C 1
ATOM 576 O O . TYR A 1 76 ? 18.443 10.431 -6.479 1.00 16.94 77 TYR A O 1
ATOM 585 N N . LEU A 1 77 ? 19.940 9.124 -7.614 1.00 17.17 78 LEU A N 1
ATOM 586 C CA . LEU A 1 77 ? 20.881 10.161 -7.971 1.00 18.60 78 LEU A CA 1
ATOM 587 C C . LEU A 1 77 ? 21.160 10.122 -9.474 1.00 19.20 78 LEU A C 1
ATOM 588 O O . LEU A 1 77 ? 21.023 9.094 -10.120 1.00 18.13 78 LEU A O 1
ATOM 593 N N . THR A 1 78 ? 21.589 11.246 -10.000 1.00 18.64 79 THR A N 1
ATOM 594 C CA . THR A 1 78 ? 22.192 11.299 -11.333 1.00 19.30 79 THR A CA 1
ATOM 595 C C . THR A 1 78 ? 23.407 12.205 -11.232 1.00 20.18 79 THR A C 1
ATOM 596 O O . THR A 1 78 ? 23.867 12.508 -10.104 1.00 20.64 79 THR A O 1
ATOM 600 N N . ARG A 1 79 ? 23.917 12.650 -12.377 1.00 20.22 80 ARG A N 1
ATOM 601 C CA . ARG A 1 79 ? 25.214 13.280 -12.495 1.00 20.99 80 ARG A CA 1
ATOM 602 C C . ARG A 1 79 ? 25.067 14.446 -13.499 1.00 21.46 80 ARG A C 1
ATOM 603 O O . ARG A 1 79 ? 24.270 14.368 -14.427 1.00 20.21 80 ARG A O 1
ATOM 611 N N . THR A 1 80 ? 25.853 15.503 -13.304 1.00 21.40 81 THR A N 1
ATOM 612 C CA . THR A 1 80 ? 25.979 16.595 -14.259 1.00 21.88 81 THR A CA 1
ATOM 613 C C . THR A 1 80 ? 27.431 17.153 -14.253 1.00 21.15 81 THR A C 1
ATOM 614 O O . THR A 1 80 ? 28.101 17.175 -13.212 1.00 20.13 81 THR A O 1
ATOM 618 N N . PRO A 1 81 ? 27.960 17.531 -15.439 1.00 21.09 82 PRO A N 1
ATOM 619 C CA . PRO A 1 81 ? 29.339 18.015 -15.447 1.00 20.89 82 PRO A CA 1
ATOM 620 C C . PRO A 1 81 ? 29.514 19.351 -14.735 1.00 20.84 82 PRO A C 1
ATOM 621 O O . PRO A 1 81 ? 28.561 20.140 -14.572 1.00 19.73 82 PRO A O 1
ATOM 625 N N . ASP A 1 82 ? 30.748 19.566 -14.308 1.00 21.00 83 ASP A N 1
ATOM 626 C CA . ASP A 1 82 ? 31.172 20.867 -13.844 1.00 22.27 83 ASP A CA 1
ATOM 627 C C . ASP A 1 82 ? 31.457 21.699 -15.100 1.00 22.80 83 ASP A C 1
ATOM 628 O O . ASP A 1 82 ? 32.430 21.438 -15.787 1.00 22.94 83 ASP A O 1
ATOM 633 N N . PRO A 1 83 ? 30.625 22.717 -15.367 1.00 24.05 84 PRO A N 1
ATOM 634 C CA . PRO A 1 83 ? 30.781 23.540 -16.569 1.00 25.16 84 PRO A CA 1
ATOM 635 C C . PRO A 1 83 ? 32.098 24.350 -16.615 1.00 25.77 84 PRO A C 1
ATOM 636 O O . PRO A 1 83 ? 32.501 24.811 -17.685 1.00 26.14 84 PRO A O 1
ATOM 640 N N . ALA A 1 84 ? 32.774 24.492 -15.482 1.00 25.52 85 ALA A N 1
ATOM 641 C CA . ALA A 1 84 ? 34.091 25.115 -15.448 1.00 25.96 85 ALA A CA 1
ATOM 642 C C . ALA A 1 84 ? 35.284 24.126 -15.551 1.00 26.36 85 ALA A C 1
ATOM 643 O O . ALA A 1 84 ? 36.415 24.562 -15.674 1.00 25.98 85 ALA A O 1
ATOM 645 N N . ASP A 1 85 ? 35.037 22.809 -15.495 1.00 27.02 86 ASP A N 1
ATOM 646 C CA . ASP A 1 85 ? 36.132 21.819 -15.469 1.00 28.36 86 ASP A CA 1
ATOM 647 C C . ASP A 1 85 ? 35.651 20.465 -16.060 1.00 28.77 86 ASP A C 1
ATOM 648 O O . ASP A 1 85 ? 34.891 19.735 -15.427 1.00 28.11 86 ASP A O 1
ATOM 653 N N A ARG A 1 86 ? 36.101 20.155 -17.278 0.50 29.41 87 ARG A N 1
ATOM 654 N N B ARG A 1 86 ? 36.112 20.157 -17.270 0.50 29.32 87 ARG A N 1
ATOM 655 C CA A ARG A 1 86 ? 35.632 18.977 -18.019 0.50 30.00 87 ARG A CA 1
ATOM 656 C CA B ARG A 1 86 ? 35.639 19.000 -18.032 0.50 29.79 87 ARG A CA 1
ATOM 657 C C A ARG A 1 86 ? 35.872 17.681 -17.261 0.50 29.67 87 ARG A C 1
ATOM 658 C C B ARG A 1 86 ? 36.038 17.656 -17.409 0.50 29.62 87 ARG A C 1
ATOM 659 O O A ARG A 1 86 ? 35.209 16.675 -17.514 0.50 30.10 87 ARG A O 1
ATOM 660 O O B ARG A 1 86 ? 35.637 16.591 -17.894 0.50 30.06 87 ARG A O 1
ATOM 675 N N . ARG A 1 87 ? 36.829 17.713 -16.344 1.00 29.53 88 ARG A N 1
ATOM 676 C CA . ARG A 1 87 ? 37.265 16.517 -15.588 1.00 29.99 88 ARG A CA 1
ATOM 677 C C . ARG A 1 87 ? 36.508 16.277 -14.270 1.00 28.88 88 ARG A C 1
ATOM 678 O O . ARG A 1 87 ? 36.703 15.260 -13.613 1.00 29.61 88 ARG A O 1
ATOM 686 N N . ALA A 1 88 ? 35.638 17.214 -13.899 1.00 27.20 89 ALA A N 1
ATOM 687 C CA . ALA A 1 88 ? 34.901 17.150 -12.643 1.00 24.25 89 ALA A CA 1
ATOM 688 C C . ALA A 1 88 ? 33.411 17.001 -12.908 1.00 22.60 89 ALA A C 1
ATOM 689 O O . ALA A 1 88 ? 32.951 17.322 -13.991 1.00 22.64 89 ALA A O 1
ATOM 691 N N . TYR A 1 89 ? 32.646 16.525 -11.917 1.00 21.38 90 TYR A N 1
ATOM 692 C CA . TYR A 1 89 ? 31.194 16.385 -12.048 1.00 20.05 90 TYR A CA 1
ATOM 693 C C . TYR A 1 89 ? 30.501 16.578 -10.693 1.00 18.82 90 TYR A C 1
ATOM 694 O O . TYR A 1 89 ? 31.151 16.547 -9.656 1.00 20.58 90 TYR A O 1
ATOM 703 N N . PHE A 1 90 ? 29.186 16.747 -10.712 1.00 18.47 91 PHE A N 1
ATOM 704 C CA . PHE A 1 90 ? 28.387 16.900 -9.497 1.00 18.41 91 PHE A CA 1
ATOM 705 C C . PHE A 1 90 ? 27.371 15.784 -9.479 1.00 18.32 91 PHE A C 1
ATOM 706 O O . PHE A 1 90 ? 26.904 15.348 -10.541 1.00 18.24 91 PHE A O 1
ATOM 714 N N . LEU A 1 91 ? 27.044 15.315 -8.272 1.00 17.92 92 LEU A N 1
ATOM 715 C CA . LEU A 1 91 ? 25.894 14.433 -8.079 1.00 18.79 92 LEU A CA 1
ATOM 716 C C . LEU A 1 91 ? 24.665 15.248 -7.758 1.00 17.58 92 LEU A C 1
ATOM 717 O O . LEU A 1 91 ? 24.712 16.150 -6.900 1.00 17.69 92 LEU A O 1
ATOM 722 N N . VAL A 1 92 ? 23.582 14.955 -8.458 1.00 17.03 93 VAL A N 1
ATOM 723 C CA . VAL A 1 92 ? 22.321 15.665 -8.262 1.00 17.73 93 VAL A CA 1
ATOM 724 C C . V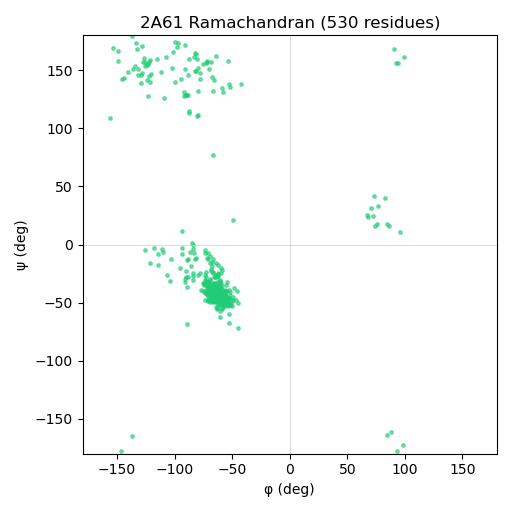AL A 1 92 ? 21.201 14.660 -7.984 1.00 17.82 93 VAL A C 1
ATOM 725 O O . VAL A 1 92 ? 21.288 13.518 -8.362 1.00 16.28 93 VAL A O 1
ATOM 729 N N . ILE A 1 93 ? 20.133 15.113 -7.339 1.00 17.73 94 ILE A N 1
ATOM 730 C CA . ILE A 1 93 ? 19.067 14.201 -6.932 1.00 18.61 94 ILE A CA 1
ATOM 731 C C . ILE A 1 93 ? 18.025 14.123 -8.047 1.00 19.50 94 ILE A C 1
ATOM 732 O O . ILE A 1 93 ? 17.824 15.086 -8.798 1.00 20.44 94 ILE A O 1
ATOM 737 N N . THR A 1 94 ? 17.360 12.986 -8.145 1.00 18.95 95 THR A N 1
ATOM 738 C CA . THR A 1 94 ? 16.262 12.800 -9.086 1.00 19.26 95 THR A CA 1
ATOM 739 C C . THR A 1 94 ? 14.923 12.962 -8.350 1.00 20.34 95 THR A C 1
ATOM 740 O O . THR A 1 94 ? 14.896 13.066 -7.132 1.00 18.99 95 THR A O 1
ATOM 744 N N . ARG A 1 95 ? 13.820 12.944 -9.104 1.00 20.82 96 ARG A N 1
ATOM 745 C CA . ARG A 1 95 ? 12.501 12.928 -8.526 1.00 22.67 96 ARG A CA 1
ATOM 746 C C . ARG A 1 95 ? 12.311 11.772 -7.574 1.00 22.05 96 ARG A C 1
ATOM 747 O O . ARG A 1 95 ? 11.717 11.924 -6.490 1.00 21.22 96 ARG A O 1
ATOM 755 N N . LYS A 1 96 ? 12.760 10.595 -8.009 1.00 21.32 97 LYS A N 1
ATOM 756 C CA . LYS A 1 96 ? 12.667 9.403 -7.205 1.00 21.56 97 LYS A CA 1
ATOM 757 C C . LYS A 1 96 ? 13.440 9.547 -5.897 1.00 20.53 97 LYS A C 1
ATOM 758 O O . LYS A 1 96 ? 12.980 9.088 -4.853 1.00 20.11 97 LYS A O 1
ATOM 764 N N . GLY A 1 97 ? 14.625 10.151 -5.974 1.00 19.60 98 GLY A N 1
ATOM 765 C CA . GLY A 1 97 ? 15.421 10.478 -4.772 1.00 18.66 98 GLY A CA 1
ATOM 766 C C . GLY A 1 97 ? 14.667 11.433 -3.846 1.00 18.59 98 GLY A C 1
ATOM 767 O O . GLY A 1 97 ? 14.687 11.244 -2.629 1.00 18.27 98 GLY A O 1
ATOM 768 N N . GLU A 1 98 ? 13.975 12.431 -4.420 1.00 17.76 99 GLU A N 1
ATOM 769 C CA . GLU A 1 98 ? 13.195 13.379 -3.623 1.00 18.60 99 GLU A CA 1
ATOM 770 C C . GLU A 1 98 ? 12.071 12.692 -2.878 1.00 17.78 99 GLU A C 1
ATOM 771 O O . GLU A 1 98 ? 11.828 13.020 -1.721 1.00 17.19 99 GLU A O 1
ATOM 777 N N . GLU A 1 99 ? 11.405 11.748 -3.539 1.00 18.19 100 GLU A N 1
ATOM 778 C CA . GLU A 1 99 ? 10.264 11.044 -2.943 1.00 21.03 100 GLU A CA 1
ATOM 779 C C . GLU A 1 99 ? 10.684 10.322 -1.666 1.00 19.26 100 GLU A C 1
ATOM 780 O O . GLU A 1 99 ? 9.892 10.157 -0.776 1.00 21.71 100 GLU A O 1
ATOM 786 N N . VAL A 1 100 ? 11.913 9.846 -1.625 1.00 18.89 101 VAL A N 1
ATOM 787 C CA . VAL A 1 100 ? 12.442 9.146 -0.457 1.00 18.46 101 VAL A CA 1
ATOM 788 C C . VAL A 1 100 ? 12.460 10.173 0.720 1.00 17.31 101 VAL A C 1
ATOM 789 O O . VAL A 1 100 ? 11.867 9.912 1.753 1.00 16.42 101 VAL A O 1
ATOM 793 N N . ILE A 1 101 ? 13.107 11.340 0.534 1.00 17.03 102 ILE A N 1
ATOM 794 C CA . ILE A 1 101 ? 13.132 12.369 1.578 1.00 18.38 102 ILE A CA 1
ATOM 795 C C . ILE A 1 101 ? 11.714 12.772 1.991 1.00 18.88 102 ILE A C 1
ATOM 796 O O . ILE A 1 101 ? 11.418 12.882 3.185 1.00 17.62 102 ILE A O 1
ATOM 801 N N . GLU A 1 102 ? 10.831 12.962 0.995 1.00 19.21 103 GLU A N 1
ATOM 802 C CA . GLU A 1 102 ? 9.429 13.324 1.264 1.00 20.89 103 GLU A CA 1
ATOM 803 C C . GLU A 1 102 ? 8.687 12.278 2.109 1.00 20.33 103 GLU A C 1
ATOM 804 O O . GLU A 1 102 ? 7.853 12.628 2.937 1.00 20.44 103 GLU A O 1
ATOM 810 N N . LYS A 1 103 ? 8.951 10.996 1.849 1.00 20.53 104 LYS A N 1
ATOM 811 C CA . LYS A 1 103 ? 8.386 9.889 2.667 1.00 20.38 104 LYS A CA 1
ATOM 812 C C . LYS A 1 103 ? 8.946 9.826 4.087 1.00 18.44 104 LYS A C 1
ATOM 813 O O . LYS A 1 103 ? 8.223 9.506 5.031 1.00 18.03 104 LYS A O 1
ATOM 819 N N . VAL A 1 104 ? 10.220 10.150 4.252 1.00 17.82 105 VAL A N 1
ATOM 820 C CA . VAL A 1 104 ? 10.798 10.312 5.595 1.00 17.42 105 VAL A CA 1
ATOM 821 C C . VAL A 1 104 ? 10.073 11.446 6.404 1.00 17.98 105 VAL A C 1
ATOM 822 O O . VAL A 1 104 ? 9.695 11.270 7.592 1.00 17.42 105 VAL A O 1
ATOM 826 N N . ILE A 1 105 ? 9.917 12.597 5.756 1.00 18.44 106 ILE A N 1
ATOM 827 C CA . ILE A 1 105 ? 9.281 13.766 6.357 1.00 17.36 106 ILE A CA 1
ATOM 828 C C . ILE A 1 105 ? 7.811 13.480 6.698 1.00 17.06 106 ILE A C 1
ATOM 829 O O . ILE A 1 105 ? 7.339 13.768 7.818 1.00 14.91 106 ILE A O 1
ATOM 834 N N . GLU A 1 106 ? 7.120 12.860 5.743 1.00 17.64 107 GLU A N 1
ATOM 835 C CA . GLU A 1 106 ? 5.757 12.407 5.936 1.00 20.86 107 GLU A CA 1
ATOM 836 C C . GLU A 1 106 ? 5.636 11.504 7.175 1.00 18.44 107 GLU A C 1
ATOM 837 O O . GLU A 1 106 ? 4.746 11.716 7.953 1.00 19.18 107 GLU A O 1
ATOM 843 N N . ARG A 1 107 ? 6.525 10.528 7.337 1.00 17.98 108 ARG A N 1
ATOM 844 C CA . ARG A 1 107 ? 6.490 9.615 8.501 1.00 19.11 108 ARG A CA 1
ATOM 845 C C . ARG A 1 107 ? 6.711 10.394 9.808 1.00 18.20 108 ARG A C 1
ATOM 846 O O . ARG A 1 107 ? 6.037 10.148 10.825 1.00 18.59 108 ARG A O 1
ATOM 854 N N . ARG A 1 108 ? 7.662 11.327 9.774 1.00 17.78 109 ARG A N 1
ATOM 855 C CA . ARG A 1 108 ? 7.882 12.235 10.912 1.00 18.64 109 ARG A CA 1
ATOM 856 C C . ARG A 1 108 ? 6.655 13.094 11.258 1.00 18.98 109 ARG A C 1
ATOM 857 O O . ARG A 1 108 ? 6.317 13.264 12.444 1.00 18.72 109 ARG A O 1
ATOM 865 N N . GLU A 1 109 ? 6.020 13.676 10.230 1.00 19.84 110 GLU A N 1
ATOM 866 C CA . GLU A 1 109 ? 4.775 14.451 10.419 1.00 19.92 110 GLU A CA 1
ATOM 867 C C . GLU A 1 109 ? 3.676 13.587 11.075 1.00 19.75 110 GLU A C 1
ATOM 868 O O . GLU A 1 109 ? 2.974 14.048 12.003 1.00 19.59 110 GLU A O 1
ATOM 874 N N . ASN A 1 110 ? 3.530 12.353 10.598 1.00 18.89 111 ASN A N 1
ATOM 875 C CA . ASN A 1 110 ? 2.520 11.432 11.150 1.00 19.98 111 ASN A CA 1
ATOM 876 C C . ASN A 1 110 ? 2.831 11.055 12.598 1.00 19.40 111 ASN A C 1
ATOM 877 O O . ASN A 1 110 ? 1.946 11.025 13.449 1.00 19.76 111 ASN A O 1
ATOM 882 N N . PHE A 1 111 ? 4.107 10.823 12.876 1.00 18.99 112 PHE A N 1
ATOM 883 C CA . PHE A 1 111 ? 4.579 10.564 14.244 1.00 18.10 112 PHE A CA 1
ATOM 884 C C . PHE A 1 111 ? 4.220 11.772 15.157 1.00 18.58 112 PHE A C 1
ATOM 885 O O . PHE A 1 111 ? 3.629 11.613 16.215 1.00 16.76 112 PHE A O 1
ATOM 893 N N . ILE A 1 112 ? 4.529 12.982 14.693 1.00 19.17 113 ILE A N 1
ATOM 894 C CA . ILE A 1 112 ? 4.300 14.197 15.489 1.00 20.61 113 ILE A CA 1
ATOM 895 C C . ILE A 1 112 ? 2.788 14.481 15.617 1.00 21.88 113 ILE A C 1
ATOM 896 O O . ILE A 1 112 ? 2.333 14.960 16.660 1.00 21.26 113 ILE A O 1
ATOM 901 N N . GLU A 1 113 ? 2.022 14.161 14.565 1.00 22.60 114 GLU A N 1
ATOM 902 C CA . GLU A 1 113 ? 0.558 14.273 14.623 1.00 24.59 114 GLU A CA 1
ATOM 903 C C . GLU A 1 113 ? -0.037 13.401 15.749 1.00 22.88 114 GLU A C 1
ATOM 904 O O . GLU A 1 113 ? -0.953 13.824 16.439 1.00 22.18 114 GLU A O 1
ATOM 910 N N . LYS A 1 114 ? 0.493 12.197 15.959 1.00 22.60 115 LYS A N 1
ATOM 911 C CA . LYS A 1 114 ? 0.014 11.358 17.077 1.00 21.98 115 LYS A CA 1
ATOM 912 C C . LYS A 1 114 ? 0.360 11.969 18.443 1.00 21.74 115 LYS A C 1
ATOM 913 O O . LYS A 1 114 ? -0.452 11.919 19.384 1.00 22.23 115 LYS A O 1
ATOM 919 N N A ILE A 1 115 ? 1.562 12.537 18.541 0.50 21.82 116 ILE A N 1
ATOM 920 N N B ILE A 1 115 ? 1.561 12.531 18.543 0.50 21.75 116 ILE A N 1
ATOM 921 C CA A ILE A 1 115 ? 2.045 13.183 19.764 0.50 22.62 116 ILE A CA 1
ATOM 922 C CA B ILE A 1 115 ? 2.054 13.153 19.772 0.50 22.43 116 ILE A CA 1
ATOM 923 C C A ILE A 1 115 ? 1.168 14.386 20.105 0.50 22.78 116 ILE A C 1
ATOM 924 C C B ILE A 1 115 ? 1.261 14.431 20.124 0.50 22.69 116 ILE A C 1
ATOM 925 O O A ILE A 1 115 ? 0.650 14.505 21.228 0.50 22.96 116 ILE A O 1
ATOM 926 O O B ILE A 1 115 ? 0.877 14.638 21.283 0.50 22.95 116 ILE A O 1
ATOM 935 N N . THR A 1 116 ? 0.985 15.265 19.124 1.00 22.99 117 THR A N 1
ATOM 936 C CA . THR A 1 116 ? 0.177 16.475 19.337 1.00 23.38 117 THR A CA 1
ATOM 937 C C . THR A 1 116 ? -1.300 16.140 19.609 1.00 23.79 117 THR A C 1
ATOM 938 O O . THR A 1 116 ? -1.994 16.860 20.361 1.00 25.48 117 THR A O 1
ATOM 942 N N . SER A 1 117 ? -1.780 15.040 19.040 1.00 24.07 118 SER A N 1
ATOM 943 C CA . SER A 1 117 ? -3.117 14.551 19.374 1.00 24.21 118 SER A CA 1
ATOM 944 C C . SER A 1 117 ? -3.228 14.107 20.854 1.00 24.12 118 SER A C 1
ATOM 945 O O . SER A 1 117 ? -4.185 14.436 21.557 1.00 24.40 118 SER A O 1
ATOM 948 N N . ASP A 1 118 ? -2.246 13.345 21.324 1.00 24.28 119 ASP A N 1
ATOM 949 C CA . ASP A 1 118 ? -2.213 12.929 22.742 1.00 24.52 119 ASP A CA 1
ATOM 950 C C . ASP A 1 118 ? -2.140 14.107 23.717 1.00 25.48 119 ASP A C 1
ATOM 951 O O . ASP A 1 118 ? -2.817 14.117 24.763 1.00 25.40 119 ASP A O 1
ATOM 956 N N . LEU A 1 119 ? -1.321 15.096 23.360 1.00 24.55 120 LEU A N 1
ATOM 957 C CA . LEU A 1 119 ? -1.141 16.295 24.172 1.00 25.62 120 LEU A CA 1
ATOM 958 C C . LEU A 1 119 ? -2.395 17.160 24.225 1.00 25.80 120 LEU A C 1
ATOM 959 O O . LEU A 1 119 ? -2.661 17.816 25.238 1.00 26.07 120 LEU A O 1
ATOM 964 N N . GLY A 1 120 ? -3.142 17.180 23.126 1.00 26.00 121 GLY A N 1
ATOM 965 C CA . GLY A 1 120 ? -4.324 18.030 23.020 1.00 27.03 121 GLY A CA 1
ATOM 966 C C . GLY A 1 120 ? -3.955 19.342 22.359 1.00 27.50 121 GLY A C 1
ATOM 967 O O . GLY A 1 120 ? -2.813 19.777 22.415 1.00 26.22 121 GLY A O 1
ATOM 968 N N . LYS A 1 121 ? -4.948 19.986 21.765 1.00 28.86 122 LYS A N 1
ATOM 969 C CA . LYS A 1 121 ? -4.768 21.214 21.013 1.00 30.66 122 LYS A CA 1
ATOM 970 C C . LYS A 1 121 ? -4.123 22.349 21.826 1.00 30.82 122 LYS A C 1
ATOM 971 O O . LYS A 1 121 ? -3.146 22.953 21.361 1.00 29.51 122 LYS A O 1
ATOM 977 N N . GLU A 1 122 ? -4.682 22.634 23.012 1.00 31.96 123 GLU A N 1
ATOM 978 C CA . GLU A 1 122 ? -4.221 23.736 23.886 1.00 33.19 123 GLU A CA 1
ATOM 979 C C . GLU A 1 122 ? -2.761 23.545 24.299 1.00 31.65 123 GLU A C 1
ATOM 980 O O . GLU A 1 122 ? -1.945 24.445 24.136 1.00 31.56 123 GLU A O 1
ATOM 986 N N . LY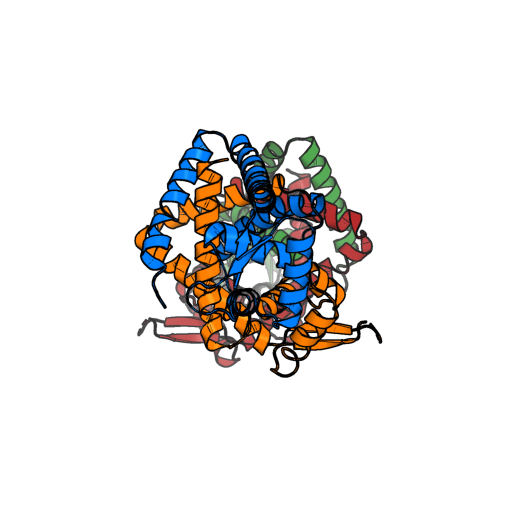S A 1 123 ? -2.427 22.358 24.790 1.00 30.63 124 LYS A N 1
ATOM 987 C CA . LYS A 1 123 ? -1.051 22.096 25.197 1.00 29.33 124 LYS A CA 1
ATOM 988 C C . LYS A 1 123 ? -0.071 22.078 23.997 1.00 27.89 124 LYS A C 1
ATOM 989 O O . LYS A 1 123 ? 1.027 22.614 24.093 1.00 27.59 124 LYS A O 1
ATOM 995 N N . SER A 1 124 ? -0.471 21.472 22.885 1.00 26.23 125 SER A N 1
ATOM 996 C CA . SER A 1 124 ? 0.359 21.469 21.673 1.00 27.44 125 SER A CA 1
ATOM 997 C C . SER A 1 124 ? 0.686 22.875 21.191 1.00 27.41 125 SER A C 1
ATOM 998 O O . SER A 1 124 ? 1.793 23.098 20.719 1.00 27.88 125 SER A O 1
ATOM 1001 N N . SER A 1 125 ? -0.298 23.783 21.254 1.00 27.83 126 SER A N 1
ATOM 1002 C CA . SER A 1 125 ? -0.124 25.199 20.897 1.00 29.35 126 SER A CA 1
ATOM 1003 C C . SER A 1 125 ? 0.890 25.894 21.796 1.00 28.69 126 SER A C 1
ATOM 1004 O O . SER A 1 125 ? 1.776 26.607 21.303 1.00 29.27 126 SER A O 1
ATOM 1007 N N . LYS A 1 126 ? 0.749 25.680 23.107 1.00 28.57 127 LYS A N 1
ATOM 1008 C CA . LYS A 1 126 ? 1.688 26.220 24.080 1.00 29.53 127 LYS A CA 1
ATOM 1009 C C . LYS A 1 126 ? 3.103 25.748 23.772 1.00 28.26 127 LYS A C 1
ATOM 1010 O O . LYS A 1 126 ? 4.033 26.559 23.765 1.00 28.49 127 LYS A O 1
ATOM 1016 N N . ILE A 1 127 ? 3.250 24.442 23.526 1.00 27.49 128 ILE A N 1
ATOM 1017 C CA . ILE A 1 127 ? 4.538 23.823 23.262 1.00 26.52 128 ILE A CA 1
ATOM 1018 C C . ILE A 1 127 ? 5.111 24.338 21.938 1.00 26.74 128 ILE A C 1
ATOM 1019 O O . ILE A 1 127 ? 6.309 24.596 21.849 1.00 26.20 128 ILE A O 1
ATOM 1024 N N . LEU A 1 128 ? 4.264 24.495 20.925 1.00 26.32 129 LEU A N 1
ATOM 1025 C CA . LEU A 1 128 ? 4.723 25.048 19.651 1.00 27.55 129 LEU A CA 1
ATOM 1026 C C . LEU A 1 128 ? 5.242 26.491 19.810 1.00 27.13 129 LEU A C 1
ATOM 1027 O O . LEU A 1 128 ? 6.300 26.833 19.288 1.00 27.69 129 LEU A O 1
ATOM 1032 N N . ASP A 1 129 ? 4.543 27.310 20.583 1.00 27.66 130 ASP A N 1
ATOM 1033 C CA . ASP A 1 129 ? 5.037 28.666 20.873 1.00 28.12 130 ASP A CA 1
ATOM 1034 C C . ASP A 1 129 ? 6.388 28.653 21.563 1.00 27.30 130 ASP A C 1
ATOM 1035 O O . ASP A 1 129 ? 7.251 29.452 21.217 1.00 27.19 130 ASP A O 1
ATOM 1040 N N . TYR A 1 130 ? 6.578 27.749 22.520 1.00 27.13 131 TYR A N 1
ATOM 1041 C CA . TYR A 1 130 ? 7.869 27.624 23.195 1.00 27.23 131 TYR A CA 1
ATOM 1042 C C . TYR A 1 130 ? 8.977 27.203 22.257 1.00 25.77 131 TYR A C 1
ATOM 1043 O O . TYR A 1 130 ? 10.100 27.699 22.378 1.00 25.02 131 TYR A O 1
ATOM 1052 N N . LEU A 1 131 ? 8.681 26.249 21.375 1.00 24.70 132 LEU A N 1
ATOM 1053 C CA . LEU A 1 131 ? 9.663 25.763 20.389 1.00 23.32 132 LEU A CA 1
ATOM 1054 C C . LEU A 1 131 ? 10.023 26.850 19.384 1.00 22.87 132 LEU A C 1
ATOM 1055 O O . LEU A 1 131 ? 11.165 26.946 18.954 1.00 22.73 132 LEU A O 1
ATOM 1060 N N . LYS A 1 132 ? 9.048 27.675 19.007 1.00 23.41 133 LYS A N 1
ATOM 1061 C CA . LYS A 1 132 ? 9.344 28.824 18.141 1.00 24.63 133 LYS A CA 1
ATOM 1062 C C . LYS A 1 132 ? 10.310 29.798 18.842 1.00 24.76 133 LYS A C 1
ATOM 1063 O O . LYS A 1 132 ? 11.300 30.276 18.260 1.00 24.75 133 LYS A O 1
ATOM 1069 N N . GLU A 1 133 ? 10.047 30.060 20.114 1.00 25.26 134 GLU A N 1
ATOM 1070 C CA . GLU A 1 133 ? 10.989 30.843 20.920 1.00 26.05 134 GLU A CA 1
ATOM 1071 C C . GLU A 1 133 ? 12.367 30.227 21.016 1.00 25.16 134 GLU A C 1
ATOM 1072 O O . GLU A 1 133 ? 13.369 30.928 20.846 1.00 24.48 134 GLU A O 1
ATOM 1078 N N A LEU A 1 134 ? 12.430 28.923 21.285 0.50 24.27 135 LEU A N 1
ATOM 1079 N N B LEU A 1 134 ? 12.422 28.923 21.292 0.50 24.65 135 LEU A N 1
ATOM 1080 C CA A LEU A 1 134 ? 13.717 28.233 21.367 0.50 24.13 135 LEU A CA 1
ATOM 1081 C CA B LEU A 1 134 ? 13.693 28.199 21.339 0.50 24.71 135 LEU A CA 1
ATOM 1082 C C A LEU A 1 134 ? 14.436 28.292 20.005 0.50 23.97 135 LEU A C 1
ATOM 1083 C C B LEU A 1 134 ? 14.421 28.322 20.003 0.50 24.28 135 LEU A C 1
ATOM 1084 O O A LEU A 1 134 ? 15.637 28.572 19.943 0.50 23.57 135 LEU A O 1
ATOM 1085 O O B LEU A 1 134 ? 15.610 28.649 19.954 0.50 23.83 135 LEU A O 1
ATOM 1094 N N . LYS A 1 135 ? 13.696 28.035 18.924 1.00 24.22 136 LYS A N 1
ATOM 1095 C CA . LYS A 1 135 ? 14.263 28.078 17.558 1.00 24.72 136 LYS A CA 1
ATOM 1096 C C . LYS A 1 135 ? 14.865 29.469 17.254 1.00 24.50 136 LYS A C 1
ATOM 1097 O O . LYS A 1 135 ? 15.967 29.578 16.675 1.00 24.41 136 LYS A O 1
ATOM 1103 N N . GLY A 1 136 ? 14.125 30.499 17.673 1.00 24.59 137 GLY A N 1
ATOM 1104 C CA . GLY A 1 136 ? 14.504 31.904 17.550 1.00 25.34 137 GLY A CA 1
ATOM 1105 C C . GLY A 1 136 ? 15.804 32.225 18.257 1.00 26.73 137 GLY A C 1
ATOM 1106 O O . GLY A 1 136 ? 16.685 32.836 17.659 1.00 28.50 137 GLY A O 1
ATOM 1107 N N . VAL A 1 137 ? 15.927 31.812 19.525 1.00 26.53 138 VAL A N 1
ATOM 1108 C CA . VAL A 1 137 ? 17.148 32.033 20.289 1.00 26.88 138 VAL A CA 1
ATOM 1109 C C . VAL A 1 137 ? 18.313 31.242 19.724 1.00 25.96 138 VAL A C 1
ATOM 1110 O O . VAL A 1 137 ? 19.433 31.744 19.685 1.00 26.22 138 VAL A O 1
ATOM 1114 N N . MET A 1 138 ? 18.055 30.018 19.243 1.00 24.60 139 MET A N 1
ATOM 1115 C CA . MET A 1 138 ? 19.109 29.214 18.615 1.00 23.32 139 MET A CA 1
ATOM 1116 C C . MET A 1 138 ? 19.619 29.860 17.339 1.00 23.13 139 MET A C 1
ATOM 1117 O O . MET A 1 138 ? 20.803 29.875 17.085 1.00 24.20 139 MET A O 1
ATOM 1122 N N . GLU A 1 139 ? 18.713 30.330 16.502 1.00 22.80 140 GLU A N 1
ATOM 1123 C CA . GLU A 1 139 ? 19.083 31.067 15.272 1.00 23.84 140 GLU A CA 1
ATOM 1124 C C . GLU A 1 139 ? 20.002 32.272 15.494 1.00 24.99 140 GLU A C 1
ATOM 1125 O O . GLU A 1 139 ? 20.928 32.536 14.688 1.00 25.75 140 GLU A O 1
ATOM 1131 N N . ARG A 1 140 ? 19.728 32.994 16.573 1.00 26.46 141 ARG A N 1
ATOM 1132 C CA . ARG A 1 140 ? 20.454 34.181 16.978 1.00 29.02 141 ARG A CA 1
ATOM 1133 C C . ARG A 1 140 ? 21.879 33.840 17.389 1.00 28.70 141 ARG A C 1
ATOM 1134 O O . ARG A 1 140 ? 22.765 34.683 17.261 1.00 30.18 141 ARG A O 1
ATOM 1142 N N . ASN A 1 141 ? 22.115 32.588 17.814 1.00 28.08 142 ASN A N 1
ATOM 1143 C CA . ASN A 1 141 ? 23.428 32.128 18.321 1.00 26.55 142 ASN A CA 1
ATOM 1144 C C . ASN A 1 141 ? 24.214 31.119 17.441 1.00 26.08 142 ASN A C 1
ATOM 1145 O O . ASN A 1 141 ? 25.367 30.736 17.740 1.00 24.72 142 ASN A O 1
ATOM 1150 N N . PHE A 1 142 ? 23.596 30.693 16.343 1.00 24.63 143 PHE A N 1
ATOM 1151 C CA . PHE A 1 142 ? 24.119 29.621 15.514 1.00 24.74 143 PHE A CA 1
ATOM 1152 C C . PHE A 1 142 ? 25.375 29.999 14.722 1.00 24.80 143 PHE A C 1
ATOM 1153 O O . PHE A 1 142 ? 26.069 29.119 14.166 1.00 23.97 143 PHE A O 1
ATOM 1161 N N . SER A 1 143 ? 25.681 31.301 14.670 1.00 24.87 144 SER A N 1
ATOM 1162 C CA . SER A 1 143 ? 26.883 31.750 13.913 1.00 25.31 144 SER A CA 1
ATOM 1163 C C . SER A 1 143 ? 28.220 31.604 14.681 1.00 25.15 144 SER A C 1
ATOM 1164 O O . SER A 1 143 ? 29.306 31.710 14.090 1.00 25.09 144 SER A O 1
ATOM 1167 N N . LYS A 1 144 ? 28.152 31.328 15.981 1.00 26.20 145 LYS A N 1
ATOM 1168 C CA . LYS A 1 144 ? 29.368 31.284 16.822 1.00 27.00 145 LYS A CA 1
ATOM 1169 C C . LYS A 1 144 ? 30.281 30.129 16.425 1.00 27.10 145 LYS A C 1
ATOM 1170 O O . LYS A 1 144 ? 29.827 28.991 16.249 1.00 26.57 145 LYS A O 1
ATOM 1176 N N . GLN A 1 145 ? 31.568 30.435 16.265 1.00 26.83 146 GLN A N 1
ATOM 1177 C CA . GLN A 1 145 ? 32.536 29.454 15.865 1.00 26.81 146 GLN A CA 1
ATOM 1178 C C . GLN A 1 145 ? 33.216 28.783 17.048 1.00 28.11 146 GLN A C 1
ATOM 1179 O O . GLN A 1 145 ? 34.170 28.026 16.809 1.00 28.48 146 GLN A O 1
ATOM 1186 N N . LYS B 1 4 ? 2.174 18.074 13.829 1.00 47.68 5 LYS B N 1
ATOM 1187 C CA . LYS B 1 4 ? 2.475 17.517 12.465 1.00 47.12 5 LYS B CA 1
ATOM 1188 C C . LYS B 1 4 ? 3.441 18.401 11.643 1.00 46.09 5 L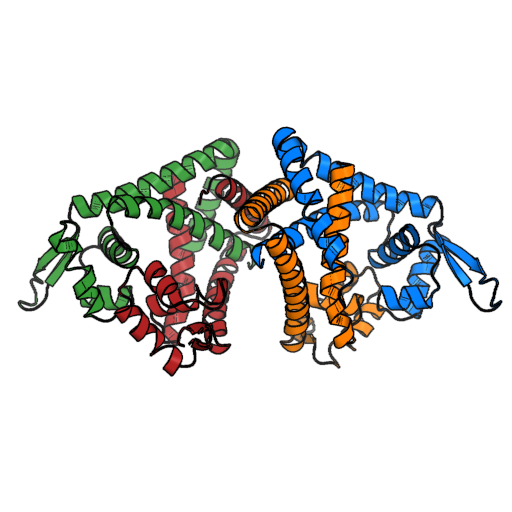YS B C 1
ATOM 1189 O O . LYS B 1 4 ? 4.638 18.135 11.603 1.00 46.71 5 LYS B O 1
ATOM 1195 N N . GLN B 1 5 ? 2.911 19.452 11.015 1.00 44.35 6 GLN B N 1
ATOM 1196 C CA . GLN B 1 5 ? 3.540 20.096 9.850 1.00 41.79 6 GLN B CA 1
ATOM 1197 C C . GLN B 1 5 ? 4.520 21.218 10.185 1.00 39.04 6 GLN B C 1
ATOM 1198 O O . GLN B 1 5 ? 5.747 21.035 9.952 1.00 37.65 6 GLN B O 1
ATOM 1204 N N . PRO B 1 6 ? 4.004 22.367 10.724 1.00 36.22 7 PRO B N 1
ATOM 1205 C CA . PRO B 1 6 ? 4.963 23.357 11.182 1.00 33.27 7 PRO B CA 1
ATOM 1206 C C . PRO B 1 6 ? 5.682 22.776 12.366 1.00 30.08 7 PRO B C 1
ATOM 1207 O O . PRO B 1 6 ? 6.874 22.963 12.458 1.00 28.77 7 PRO B O 1
ATOM 1211 N N . PHE B 1 7 ? 4.947 22.083 13.250 1.00 26.96 8 PHE B N 1
ATOM 1212 C CA . PHE B 1 7 ? 5.524 21.416 14.428 1.00 25.50 8 PHE B CA 1
ATOM 1213 C C . PHE B 1 7 ? 6.724 20.550 14.043 1.00 24.12 8 PHE B C 1
ATOM 1214 O O . PHE B 1 7 ? 7.797 20.664 14.630 1.00 24.64 8 PHE B O 1
ATOM 1222 N N . GLU B 1 8 ? 6.548 19.662 13.065 1.00 22.12 9 GLU B N 1
ATOM 1223 C CA . GLU B 1 8 ? 7.667 18.821 12.627 1.00 21.39 9 GLU B CA 1
ATOM 1224 C C . GLU B 1 8 ? 8.843 19.670 12.097 1.00 20.02 9 GLU B C 1
ATOM 1225 O O . GLU B 1 8 ? 10.017 19.405 12.371 1.00 19.32 9 GLU B O 1
ATOM 1231 N N . ARG B 1 9 ? 8.512 20.670 11.299 1.00 19.74 10 ARG B N 1
ATOM 1232 C CA . ARG B 1 9 ? 9.505 21.491 10.660 1.00 20.13 10 ARG B CA 1
ATOM 1233 C C . ARG B 1 9 ? 10.300 22.306 11.685 1.00 19.14 10 ARG B C 1
ATOM 1234 O O . ARG B 1 9 ? 11.511 22.443 11.576 1.00 16.93 10 ARG B O 1
ATOM 1242 N N . ILE B 1 10 ? 9.614 22.844 12.682 1.00 18.14 11 ILE B N 1
ATOM 1243 C CA . ILE B 1 10 ? 10.269 23.674 13.675 1.00 18.80 11 ILE B CA 1
ATOM 1244 C C . ILE B 1 10 ? 11.155 22.790 14.557 1.00 18.40 11 ILE B C 1
ATOM 1245 O O . ILE B 1 10 ? 12.273 23.148 14.869 1.00 17.92 11 ILE B O 1
ATOM 1250 N N . LEU B 1 11 ? 10.668 21.603 14.902 1.00 19.22 12 LEU B N 1
ATOM 1251 C CA . LEU B 1 11 ? 11.472 20.688 15.717 1.00 19.21 12 LEU B CA 1
ATOM 1252 C C . LEU B 1 11 ? 12.674 20.151 14.915 1.00 19.49 12 LEU B C 1
ATOM 1253 O O . LEU B 1 11 ? 13.783 19.998 15.445 1.00 19.68 12 LEU B O 1
ATOM 1258 N N . ARG B 1 12 ? 12.476 19.904 13.622 1.00 20.60 13 ARG B N 1
ATOM 1259 C CA . ARG B 1 12 ? 13.593 19.460 12.752 1.00 21.40 13 ARG B CA 1
ATOM 1260 C C . ARG B 1 12 ? 14.711 20.513 12.741 1.00 20.28 13 ARG B C 1
ATOM 1261 O O . ARG B 1 12 ? 15.893 20.186 12.771 1.00 20.69 13 ARG B O 1
ATOM 1269 N N . GLU B 1 13 ? 14.326 21.788 12.699 1.00 20.89 14 GLU B N 1
ATOM 1270 C CA . GLU B 1 13 ? 15.293 22.883 12.671 1.00 20.43 14 GLU B CA 1
ATOM 1271 C C . GLU B 1 13 ? 16.036 22.992 13.988 1.00 18.83 14 GLU B C 1
ATOM 1272 O O . GLU B 1 13 ? 17.220 23.248 13.983 1.00 17.86 14 GLU B O 1
ATOM 1278 N N . ILE B 1 14 ? 15.331 22.774 15.099 1.00 18.64 15 ILE B N 1
ATOM 1279 C CA . ILE B 1 14 ? 15.945 22.816 16.428 1.00 19.75 15 ILE B CA 1
ATOM 1280 C C . ILE B 1 14 ? 16.982 21.676 16.511 1.00 19.57 15 ILE B C 1
ATOM 1281 O O . ILE B 1 14 ? 18.119 21.896 16.920 1.00 21.58 15 ILE B O 1
ATOM 1286 N N . CYS B 1 15 ? 16.571 20.492 16.058 1.00 20.40 16 CYS B N 1
ATOM 1287 C CA . CYS B 1 15 ? 17.386 19.275 16.113 1.00 20.47 16 CYS B CA 1
ATOM 1288 C C . CYS B 1 15 ? 18.636 19.437 15.229 1.00 20.21 16 CYS B C 1
ATOM 1289 O O . CYS B 1 15 ? 19.732 19.090 15.657 1.00 20.87 16 CYS B O 1
ATOM 1292 N N . PHE B 1 16 ? 18.474 19.999 14.025 1.00 19.75 17 PHE B N 1
ATOM 1293 C CA . PHE B 1 16 ? 19.627 20.310 13.136 1.00 19.02 17 PHE B CA 1
ATOM 1294 C C . PHE B 1 16 ? 20.648 21.261 13.780 1.00 18.41 17 PHE B C 1
ATOM 1295 O O . PHE B 1 16 ? 21.855 21.036 13.737 1.00 17.55 17 PHE B O 1
ATOM 1303 N N . MET B 1 17 ? 20.159 22.349 14.362 1.00 18.49 18 MET B N 1
ATOM 1304 C CA . MET B 1 17 ? 21.047 23.357 14.947 1.00 18.92 18 MET B CA 1
ATOM 1305 C C . MET B 1 17 ? 21.825 22.801 16.124 1.00 18.77 18 MET B C 1
ATOM 1306 O O . MET B 1 17 ? 23.024 23.101 16.253 1.00 18.24 18 MET B O 1
ATOM 1311 N N . VAL B 1 18 ? 21.141 22.047 17.012 1.00 18.30 19 VAL B N 1
ATOM 1312 C CA . VAL B 1 18 ? 21.845 21.504 18.200 1.00 18.75 19 VAL B CA 1
ATOM 1313 C C . VAL B 1 18 ? 22.850 20.490 17.771 1.00 18.05 19 VAL B C 1
ATOM 1314 O O . VAL B 1 18 ? 23.944 20.447 18.309 1.00 20.12 19 VAL B O 1
ATOM 1318 N N . LYS B 1 19 ? 22.509 19.684 16.775 1.00 18.55 20 LYS B N 1
ATOM 1319 C CA . LYS B 1 19 ? 23.449 18.697 16.256 1.00 19.34 20 LYS B CA 1
ATOM 1320 C C . LYS B 1 19 ? 24.712 19.377 15.697 1.00 18.49 20 LYS B C 1
ATOM 1321 O O . LYS B 1 19 ? 25.862 19.063 16.075 1.00 17.40 20 LYS B O 1
ATOM 1327 N N . VAL B 1 20 ? 24.504 20.350 14.817 1.00 18.04 21 VAL B N 1
ATOM 1328 C CA . VAL B 1 20 ? 25.646 21.005 14.159 1.00 17.86 21 VAL B CA 1
ATOM 1329 C C . VAL B 1 20 ? 26.472 21.792 15.160 1.00 17.27 21 VAL B C 1
ATOM 1330 O O . VAL B 1 20 ? 27.703 21.825 15.084 1.00 16.54 21 VAL B O 1
ATOM 1334 N N . GLU B 1 21 ? 25.791 22.436 16.099 1.00 17.69 22 GLU B N 1
ATOM 1335 C CA . GLU B 1 21 ? 26.477 23.222 17.129 1.00 19.20 22 GLU B CA 1
ATOM 1336 C C . GLU B 1 21 ? 27.489 22.347 17.911 1.00 20.06 22 GLU B C 1
ATOM 1337 O O . GLU B 1 21 ? 28.679 22.719 18.072 1.00 20.64 22 GLU B O 1
ATOM 1343 N N . GLY B 1 22 ? 27.014 21.201 18.417 1.00 20.01 23 GLY B N 1
ATOM 1344 C CA . GLY B 1 22 ? 27.887 20.301 19.166 1.00 20.16 23 GLY B CA 1
ATOM 1345 C C . GLY B 1 22 ? 29.069 19.821 18.333 1.00 21.39 23 GLY B C 1
ATOM 1346 O O . GLY B 1 22 ? 30.200 19.761 18.804 1.00 21.88 23 GLY B O 1
ATOM 1347 N N . ARG B 1 23 ? 28.799 19.486 17.074 1.00 22.05 24 ARG B N 1
ATOM 1348 C CA . ARG B 1 23 ? 29.813 18.970 16.179 1.00 22.34 24 ARG B CA 1
ATOM 1349 C C . ARG B 1 23 ? 30.854 20.007 15.732 1.00 21.82 24 ARG B C 1
ATOM 1350 O O . ARG B 1 23 ? 31.863 19.628 15.118 1.00 20.43 24 ARG B O 1
ATOM 1358 N N . LYS B 1 24 ? 30.656 21.289 16.076 1.00 20.08 25 LYS B N 1
ATOM 1359 C CA . LYS B 1 24 ? 31.678 22.251 15.774 1.00 20.58 25 LYS B CA 1
ATOM 1360 C C . LYS B 1 24 ? 32.958 21.917 16.528 1.00 20.80 25 LYS B C 1
ATOM 1361 O O . LYS B 1 24 ? 34.032 22.286 16.097 1.00 20.13 25 LYS B O 1
ATOM 1367 N N . VAL B 1 25 ? 32.844 21.236 17.676 1.00 21.94 26 VAL B N 1
ATOM 1368 C CA . VAL B 1 25 ? 34.053 20.871 18.472 1.00 23.06 26 VAL B CA 1
ATOM 1369 C C . VAL B 1 25 ? 34.970 19.864 17.762 1.00 23.48 26 VAL B C 1
ATOM 1370 O O . VAL B 1 25 ? 36.152 19.797 18.041 1.00 23.93 26 VAL B O 1
ATOM 1374 N N . LEU B 1 26 ? 34.418 19.097 16.839 1.00 24.13 27 LEU B N 1
ATOM 1375 C CA . LEU B 1 26 ? 35.191 18.117 16.069 1.00 25.77 27 LEU B CA 1
ATOM 1376 C C . LEU B 1 26 ? 36.217 18.773 15.133 1.00 26.15 27 LEU B C 1
ATOM 1377 O O . LEU B 1 26 ? 37.098 18.112 14.621 1.00 26.34 27 LEU B O 1
ATOM 1382 N N . ARG B 1 27 ? 36.107 20.080 14.936 1.00 28.33 28 ARG B N 1
ATOM 1383 C CA . ARG B 1 27 ? 37.093 20.829 14.145 1.00 30.57 28 ARG B CA 1
ATOM 1384 C C . ARG B 1 27 ? 38.455 20.792 14.842 1.00 32.22 28 ARG B C 1
ATOM 1385 O O . ARG B 1 27 ? 39.484 20.856 14.181 1.00 33.59 28 ARG B O 1
ATOM 1393 N N . ASP B 1 28 ? 38.453 20.647 16.170 1.00 33.34 29 ASP B N 1
ATOM 1394 C CA . ASP B 1 28 ? 39.691 20.632 16.979 1.00 34.39 29 ASP B CA 1
ATOM 1395 C C . ASP B 1 28 ? 40.293 19.226 17.131 1.00 34.50 29 ASP B C 1
ATOM 1396 O O . ASP B 1 28 ? 41.429 19.065 17.589 1.00 34.86 29 ASP B O 1
ATOM 1401 N N . PHE B 1 29 ? 39.521 18.209 16.776 1.00 34.69 30 PHE B N 1
ATOM 1402 C CA . PHE B 1 29 ? 39.930 16.828 17.034 1.00 34.44 30 PHE B CA 1
ATOM 1403 C C . PHE B 1 29 ? 40.421 16.103 15.798 1.00 34.64 30 PHE B C 1
ATOM 1404 O O . PHE B 1 29 ? 41.252 15.185 15.904 1.00 36.26 30 PHE B O 1
ATOM 1412 N N . GLY B 1 30 ? 39.868 16.466 14.640 1.00 33.43 31 GLY B N 1
ATOM 1413 C CA . GLY B 1 30 ? 40.197 15.837 13.394 1.00 33.07 31 GLY B CA 1
ATOM 1414 C C . GLY B 1 30 ? 39.582 14.447 13.269 1.00 33.12 31 GLY B C 1
ATOM 1415 O O . GLY B 1 30 ? 40.003 13.675 12.423 1.00 34.56 31 GLY B O 1
ATOM 1416 N N . ILE B 1 31 ? 38.595 14.154 14.124 1.00 31.27 32 ILE B N 1
ATOM 1417 C CA . ILE B 1 31 ? 37.722 12.995 14.029 1.00 28.86 32 ILE B CA 1
ATOM 1418 C C . ILE B 1 31 ? 36.645 13.312 12.987 1.00 27.31 32 ILE B C 1
ATOM 1419 O O . ILE B 1 31 ? 36.023 14.376 13.048 1.00 26.41 32 ILE B O 1
ATOM 1424 N N . THR B 1 32 ? 36.422 12.376 12.063 1.00 25.42 33 THR B N 1
ATOM 1425 C CA . THR B 1 32 ? 35.458 12.577 10.989 1.00 23.48 33 THR B CA 1
ATOM 1426 C C . THR B 1 32 ? 34.049 12.284 11.499 1.00 22.14 33 THR B C 1
ATOM 1427 O O . THR B 1 32 ? 33.894 11.659 12.554 1.00 20.97 33 THR B O 1
ATOM 1431 N N . PRO B 1 33 ? 33.016 12.738 10.760 1.00 20.92 34 PRO B N 1
ATOM 1432 C CA . PRO B 1 33 ? 31.629 12.484 11.148 1.00 20.75 34 PRO B CA 1
ATOM 1433 C C . PRO B 1 33 ? 31.301 10.981 11.348 1.00 19.79 34 PRO B C 1
ATOM 1434 O O . PRO B 1 33 ? 30.705 10.623 12.360 1.00 18.30 34 PRO B O 1
ATOM 1438 N N . ALA B 1 34 ? 31.673 10.114 10.401 1.00 19.85 35 ALA B N 1
ATOM 1439 C CA . ALA B 1 34 ? 31.504 8.658 10.593 1.00 18.99 35 ALA B CA 1
ATOM 1440 C C . ALA B 1 34 ? 32.249 8.084 11.817 1.00 19.00 35 ALA B C 1
ATOM 1441 O O . ALA B 1 34 ? 31.747 7.198 12.506 1.00 17.71 35 ALA B O 1
ATOM 1443 N N . GLN B 1 35 ? 33.456 8.579 12.071 1.00 18.62 36 GLN B N 1
ATOM 1444 C CA . GLN B 1 35 ? 34.202 8.161 13.254 1.00 18.88 36 GLN B CA 1
ATOM 1445 C C . GLN B 1 35 ? 33.544 8.621 14.544 1.00 18.60 36 GLN B C 1
ATOM 1446 O O . GLN B 1 35 ? 33.584 7.903 15.540 1.00 19.34 36 GLN B O 1
ATOM 1452 N N . PHE B 1 36 ? 32.928 9.801 14.534 1.00 17.26 37 PHE B N 1
ATOM 1453 C CA . PHE B 1 36 ? 32.232 10.302 15.725 1.00 18.31 37 PHE B CA 1
ATOM 1454 C C . PHE B 1 36 ? 30.971 9.477 15.986 1.00 18.27 37 PHE B C 1
ATOM 1455 O O . PHE B 1 36 ? 30.609 9.206 17.153 1.00 19.02 37 PHE B O 1
ATOM 1463 N N . ASP B 1 37 ? 30.292 9.084 14.904 1.00 18.19 38 ASP B N 1
ATOM 1464 C CA . ASP B 1 37 ? 29.088 8.258 15.018 1.00 19.71 38 ASP B CA 1
ATOM 1465 C C . ASP B 1 37 ? 29.425 6.934 15.714 1.00 19.99 38 ASP B C 1
ATOM 1466 O O . ASP B 1 37 ? 28.667 6.436 16.559 1.00 19.16 38 ASP B O 1
ATOM 1471 N N . ILE B 1 38 ? 30.552 6.345 15.320 1.00 19.19 39 ILE B N 1
ATOM 1472 C CA . ILE B 1 38 ? 31.034 5.119 15.978 1.00 19.89 39 ILE B CA 1
ATOM 1473 C C . ILE B 1 38 ? 31.316 5.345 17.495 1.00 20.19 39 ILE B C 1
ATOM 1474 O O . ILE B 1 38 ? 30.869 4.561 18.351 1.00 20.02 39 ILE B O 1
ATOM 1479 N N . LEU B 1 39 ? 32.043 6.420 17.796 1.00 19.66 40 LEU B N 1
ATOM 1480 C CA . LEU B 1 39 ? 32.413 6.758 19.169 1.00 21.62 40 LEU B CA 1
ATOM 1481 C C . LEU B 1 39 ? 31.208 7.015 20.057 1.00 21.93 40 LEU B C 1
ATOM 1482 O O . LEU B 1 39 ? 31.156 6.510 21.174 1.00 21.87 40 LEU B O 1
ATOM 1487 N N . GLN B 1 40 ? 30.232 7.779 19.575 1.00 23.30 41 GLN B N 1
ATOM 1488 C CA . GLN B 1 40 ? 29.070 8.099 20.407 1.00 25.41 41 GLN B CA 1
ATOM 1489 C C . GLN B 1 40 ? 28.130 6.935 20.617 1.00 26.04 41 GLN B C 1
ATOM 1490 O O . GLN B 1 40 ? 27.419 6.914 21.625 1.00 28.05 41 GLN B O 1
ATOM 1496 N N . LYS B 1 41 ? 28.135 5.957 19.706 1.00 26.95 42 LYS B N 1
ATOM 1497 C CA . LYS B 1 41 ? 27.315 4.767 19.856 1.00 28.31 42 LYS B CA 1
ATOM 1498 C C . LYS B 1 41 ? 27.912 3.851 20.936 1.00 28.14 42 LYS B C 1
ATOM 1499 O O . LYS B 1 41 ? 27.192 3.258 21.724 1.00 28.02 42 LYS B O 1
ATOM 1505 N N . ILE B 1 42 ? 29.231 3.725 20.935 1.00 27.89 43 ILE B N 1
ATOM 1506 C CA . ILE B 1 42 ? 29.930 2.958 21.981 1.00 27.70 43 ILE B CA 1
ATOM 1507 C C . ILE B 1 42 ? 29.793 3.681 23.323 1.00 29.05 43 ILE B C 1
ATOM 1508 O O . ILE B 1 42 ? 29.461 3.069 24.344 1.00 29.50 43 ILE B O 1
ATOM 1513 N N . TYR B 1 43 ? 30.003 4.994 23.312 1.00 29.84 44 TYR B N 1
ATOM 1514 C CA . TYR B 1 43 ? 29.827 5.816 24.506 1.00 30.98 44 TYR B CA 1
ATOM 1515 C C . TYR B 1 43 ? 28.465 5.542 25.174 1.00 32.25 44 TYR B C 1
ATOM 1516 O O . TYR B 1 43 ? 28.391 5.311 26.390 1.00 31.73 44 TYR B O 1
ATOM 1525 N N . PHE B 1 44 ? 27.398 5.542 24.376 1.00 33.31 45 PHE B N 1
ATOM 1526 C CA . PHE B 1 44 ? 26.036 5.429 24.914 1.00 34.63 45 PHE B CA 1
ATOM 1527 C C . PHE B 1 44 ? 25.505 4.004 25.199 1.00 35.46 45 PHE B C 1
ATOM 1528 O O . PHE B 1 44 ? 24.630 3.842 26.040 1.00 35.99 45 PHE B O 1
ATOM 1536 N N . GLU B 1 45 ? 26.043 2.985 24.525 1.00 36.11 46 GLU B N 1
ATOM 1537 C CA . GLU B 1 45 ? 25.481 1.615 24.579 1.00 36.83 46 GLU B CA 1
ATOM 1538 C C . GLU B 1 45 ? 26.475 0.528 24.992 1.00 36.48 46 GLU B C 1
ATOM 1539 O O . GLU B 1 45 ? 26.103 -0.656 25.217 1.00 36.42 46 GLU B O 1
ATOM 1545 N N . GLY B 1 46 ? 27.734 0.927 25.147 1.00 35.40 47 GLY B N 1
ATOM 1546 C CA . GLY B 1 46 ? 28.757 0.010 25.638 1.00 33.95 47 GLY B CA 1
ATOM 1547 C C . GLY B 1 46 ? 29.538 -0.536 24.473 1.00 34.26 47 GLY B C 1
ATOM 1548 O O . GLY B 1 46 ? 29.369 -0.055 23.352 1.00 34.78 47 GLY B O 1
ATOM 1549 N N . PRO B 1 47 ? 30.419 -1.519 24.730 1.00 33.85 48 PRO B N 1
ATOM 1550 C CA . PRO B 1 47 ? 31.261 -2.162 23.731 1.00 33.41 48 PRO B CA 1
ATOM 1551 C C . PRO B 1 47 ? 30.452 -2.809 22.601 1.00 32.37 48 PRO B C 1
ATOM 1552 O O . PRO B 1 47 ? 29.464 -3.520 22.853 1.00 33.18 48 PRO B O 1
ATOM 1556 N N . LYS B 1 48 ? 30.859 -2.518 21.364 1.00 30.77 49 LYS B N 1
ATOM 1557 C CA A LYS B 1 48 ? 30.129 -2.931 20.178 0.50 29.70 49 LYS B CA 1
ATOM 1558 C CA B LYS B 1 48 ? 30.122 -2.960 20.196 0.50 29.71 49 LYS B CA 1
ATOM 1559 C C . LYS B 1 48 ? 30.961 -3.863 19.321 1.00 29.67 49 LYS B C 1
ATOM 1560 O O . LYS B 1 48 ? 32.183 -3.709 19.234 1.00 29.82 49 LYS B O 1
ATOM 1571 N N . ARG B 1 49 ? 30.283 -4.807 18.673 1.00 29.21 50 ARG B N 1
ATOM 1572 C CA . ARG B 1 49 ? 30.890 -5.674 17.694 1.00 28.71 50 ARG B CA 1
ATOM 1573 C C . ARG B 1 49 ? 31.005 -4.938 16.369 1.00 28.10 50 ARG B C 1
ATOM 1574 O O . ARG B 1 49 ? 30.192 -4.060 16.080 1.00 27.67 50 ARG B O 1
ATOM 1582 N N . PRO B 1 50 ? 32.001 -5.305 15.532 1.00 27.73 51 PRO B N 1
ATOM 1583 C CA . PRO B 1 50 ? 32.092 -4.617 14.255 1.00 26.87 51 PRO B CA 1
ATOM 1584 C C . PRO B 1 50 ? 30.790 -4.610 13.430 1.00 25.18 51 PRO B C 1
ATOM 1585 O O . PRO B 1 50 ? 30.501 -3.627 12.792 1.00 25.94 51 PRO B O 1
ATOM 1589 N N . GLY B 1 51 ? 30.032 -5.701 13.405 1.00 24.04 52 GLY B N 1
ATOM 1590 C CA . GLY B 1 51 ? 28.759 -5.724 12.645 1.00 21.57 52 GLY B CA 1
ATOM 1591 C C . GLY B 1 51 ? 27.705 -4.707 13.094 1.00 21.39 52 GLY B C 1
ATOM 1592 O O . GLY B 1 51 ? 26.925 -4.217 12.271 1.00 20.89 52 GLY B O 1
ATOM 1593 N N . GLU B 1 52 ? 27.683 -4.375 14.389 1.00 20.14 53 GLU B N 1
ATOM 1594 C CA . GLU B 1 52 ? 26.804 -3.356 14.907 1.00 20.99 53 GLU B CA 1
ATOM 1595 C C . GLU B 1 52 ? 27.179 -1.970 14.384 1.00 19.85 53 GLU B C 1
ATOM 1596 O O . GLU B 1 52 ? 26.301 -1.183 14.140 1.00 19.90 53 GLU B O 1
ATOM 1602 N N . LEU B 1 53 ? 28.464 -1.712 14.164 1.00 19.16 54 LEU B N 1
ATOM 1603 C CA . LEU B 1 53 ? 28.914 -0.445 13.541 1.00 18.50 54 LEU B CA 1
ATOM 1604 C C . LEU B 1 53 ? 28.595 -0.373 12.050 1.00 18.62 54 LEU B C 1
ATOM 1605 O O . LEU B 1 53 ? 28.354 0.708 11.501 1.00 18.69 54 LEU B O 1
ATOM 1610 N N . SER B 1 54 ? 28.585 -1.508 11.363 1.00 18.76 55 SER B N 1
ATOM 1611 C CA . SER B 1 54 ? 28.321 -1.479 9.924 1.00 18.63 55 SER B CA 1
ATOM 1612 C C . SER B 1 54 ? 26.834 -1.222 9.692 1.00 17.29 55 SER B C 1
ATOM 1613 O O . SER B 1 54 ? 26.449 -0.511 8.746 1.00 17.38 55 SER B O 1
ATOM 1616 N N . VAL B 1 55 ? 26.009 -1.733 10.593 1.00 17.74 56 VAL B N 1
ATOM 1617 C CA . VAL B 1 55 ? 24.562 -1.466 10.582 1.00 18.27 56 VAL B CA 1
ATOM 1618 C C . VAL B 1 55 ? 24.259 -0.005 10.887 1.00 18.96 56 VAL B C 1
ATOM 1619 O O . VAL B 1 55 ? 23.471 0.625 10.200 1.00 18.78 56 VAL B O 1
ATOM 1623 N N . LEU B 1 56 ? 24.892 0.514 11.927 1.00 20.04 57 LEU B N 1
ATOM 1624 C CA . LEU B 1 56 ? 24.790 1.932 12.311 1.00 19.89 57 LEU B CA 1
ATOM 1625 C C . LEU B 1 56 ? 25.087 2.870 11.118 1.00 19.43 57 LEU B C 1
ATOM 1626 O O . LEU B 1 56 ? 24.310 3.807 10.803 1.00 18.21 57 LEU B O 1
ATOM 1631 N N . LEU B 1 57 ? 26.223 2.635 10.475 1.00 18.52 58 LEU B N 1
ATOM 1632 C CA . LEU B 1 57 ? 26.710 3.546 9.414 1.00 18.35 58 LEU B CA 1
ATOM 1633 C C . LEU B 1 57 ? 26.114 3.287 8.032 1.00 19.02 58 LEU B C 1
ATOM 1634 O O . LEU B 1 57 ? 25.935 4.234 7.235 1.00 18.61 58 LEU B O 1
ATOM 1639 N N . GLY B 1 58 ? 25.782 2.017 7.747 1.00 17.37 59 GLY B N 1
ATOM 1640 C CA . GLY B 1 58 ? 25.182 1.610 6.463 1.00 17.47 59 GLY B CA 1
ATOM 1641 C C . GLY B 1 58 ? 26.266 1.419 5.426 1.00 17.25 59 GLY B C 1
ATOM 1642 O O . GLY B 1 58 ? 26.141 1.890 4.286 1.00 16.62 59 GLY B O 1
ATOM 1643 N N . VAL B 1 59 ? 27.389 0.836 5.860 1.00 16.22 60 VAL B N 1
ATOM 1644 C CA . VAL B 1 59 ? 28.577 0.681 4.994 1.00 17.75 60 VAL B CA 1
ATOM 1645 C C . VAL B 1 59 ? 29.090 -0.745 5.120 1.00 18.39 60 VAL B C 1
ATOM 1646 O O . VAL B 1 59 ? 28.681 -1.504 6.019 1.00 18.84 60 VAL B O 1
ATOM 1650 N N . ALA B 1 60 ? 29.988 -1.105 4.223 1.00 18.77 61 ALA B N 1
ATOM 1651 C CA . ALA B 1 60 ? 30.579 -2.438 4.230 1.00 19.19 61 ALA B CA 1
ATOM 1652 C C . ALA B 1 60 ? 31.548 -2.561 5.397 1.00 19.65 61 ALA B C 1
ATOM 1653 O O . ALA B 1 60 ? 32.078 -1.579 5.888 1.00 20.99 61 ALA B O 1
ATOM 1655 N N . LYS B 1 61 ? 31.783 -3.788 5.837 1.00 19.92 62 LYS B N 1
ATOM 1656 C CA . LYS B 1 61 ? 32.733 -4.075 6.902 1.00 19.17 62 LYS B CA 1
ATOM 1657 C C . LYS B 1 61 ? 34.079 -3.441 6.605 1.00 18.66 62 LYS B C 1
ATOM 1658 O O . LYS B 1 61 ? 34.692 -2.902 7.526 1.00 18.58 62 LYS B O 1
ATOM 1664 N N . SER B 1 62 ? 34.528 -3.495 5.334 1.00 17.97 63 SER B N 1
ATOM 1665 C CA . SER B 1 62 ? 35.817 -2.923 4.936 1.00 18.96 63 SER B CA 1
ATOM 1666 C C . SER B 1 62 ? 35.953 -1.436 5.287 1.00 19.36 63 SER B C 1
ATOM 1667 O O . SER B 1 62 ? 37.038 -1.000 5.697 1.00 19.18 63 SER B O 1
ATOM 1670 N N . THR B 1 63 ? 34.866 -0.683 5.103 1.00 18.82 64 THR B N 1
ATOM 1671 C CA . THR B 1 63 ? 34.813 0.721 5.562 1.00 20.13 64 THR B CA 1
ATOM 1672 C C . THR B 1 63 ? 34.912 0.825 7.076 1.00 20.69 64 THR B C 1
ATOM 1673 O O . THR B 1 63 ? 35.689 1.635 7.600 1.00 20.34 64 THR B O 1
ATOM 1677 N N . VAL B 1 64 ? 34.142 0.007 7.797 1.00 20.26 65 VAL B N 1
ATOM 1678 C CA . VAL B 1 64 ? 34.217 0.040 9.270 1.00 20.47 65 VAL B CA 1
ATOM 1679 C C . VAL B 1 64 ? 35.630 -0.295 9.765 1.00 20.28 65 VAL B C 1
ATOM 1680 O O . VAL B 1 64 ? 36.196 0.393 10.634 1.00 20.11 65 VAL B O 1
ATOM 1684 N N . THR B 1 65 ? 36.212 -1.345 9.188 1.00 20.12 66 THR B N 1
ATOM 1685 C CA . THR B 1 65 ? 37.549 -1.744 9.524 1.00 20.95 66 THR B CA 1
ATOM 1686 C C . THR B 1 65 ? 38.575 -0.619 9.394 1.00 20.80 66 THR B C 1
ATOM 1687 O O . THR B 1 65 ? 39.390 -0.430 10.299 1.00 20.96 66 THR B O 1
ATOM 1691 N N . GLY B 1 66 ? 38.524 0.120 8.281 1.00 20.98 67 GLY B N 1
ATOM 1692 C CA . GLY B 1 66 ? 39.400 1.307 8.059 1.00 22.41 67 GLY B CA 1
ATOM 1693 C C . GLY B 1 66 ? 39.196 2.390 9.117 1.00 22.29 67 GLY B C 1
ATOM 1694 O O . GLY B 1 66 ? 40.169 2.901 9.673 1.00 21.60 67 GLY B O 1
ATOM 1695 N N . LEU B 1 67 ? 37.928 2.724 9.396 1.00 22.20 68 LEU B N 1
ATOM 1696 C CA . LEU B 1 67 ? 37.556 3.751 10.430 1.00 21.29 68 LEU B CA 1
ATOM 1697 C C . LEU B 1 67 ? 37.983 3.380 11.831 1.00 21.16 68 LEU B C 1
ATOM 1698 O O . LEU B 1 67 ? 38.494 4.224 12.596 1.00 19.96 68 LEU B O 1
ATOM 1703 N N . VAL B 1 68 ? 37.812 2.101 12.168 1.00 20.82 69 VAL B N 1
ATOM 1704 C CA . VAL B 1 68 ? 38.147 1.581 13.475 1.00 21.87 69 VAL B CA 1
ATOM 1705 C C . VAL B 1 68 ? 39.663 1.464 13.677 1.00 22.85 69 VAL B C 1
ATOM 1706 O O . VAL B 1 68 ? 40.182 1.817 14.739 1.00 21.99 69 VAL B O 1
ATOM 1710 N N . LYS B 1 69 ? 40.358 0.990 12.640 1.00 24.07 70 LYS B N 1
ATOM 1711 C CA . LYS B 1 69 ? 41.819 0.940 12.625 1.00 25.61 70 LYS B CA 1
ATOM 1712 C C . LYS B 1 69 ? 42.441 2.307 12.943 1.00 25.81 70 LYS B C 1
ATOM 1713 O O . LYS B 1 69 ? 43.384 2.393 13.740 1.00 25.65 70 LYS B O 1
ATOM 1719 N N A ARG B 1 70 ? 41.917 3.356 12.309 0.50 25.75 71 ARG B N 1
ATOM 1720 N N B ARG B 1 70 ? 41.926 3.358 12.304 0.50 25.80 71 ARG B N 1
ATOM 1721 C CA A ARG B 1 70 ? 42.374 4.713 12.542 0.50 25.96 71 ARG B CA 1
ATOM 1722 C CA B ARG B 1 70 ? 42.396 4.706 12.562 0.50 26.07 71 ARG B CA 1
ATOM 1723 C C A ARG B 1 70 ? 42.004 5.220 13.944 0.50 25.71 71 ARG B C 1
ATOM 1724 C C B ARG B 1 70 ? 42.019 5.191 13.967 0.50 25.75 71 ARG B C 1
ATOM 1725 O O A ARG B 1 70 ? 42.824 5.857 14.610 0.50 25.92 71 ARG B O 1
ATOM 1726 O O B ARG B 1 70 ? 42.849 5.783 14.659 0.50 25.93 71 ARG B O 1
ATOM 1741 N N . LEU B 1 71 ? 40.780 4.952 14.389 1.00 25.10 72 LEU B N 1
ATOM 1742 C CA . LEU B 1 71 ? 40.384 5.285 15.770 1.00 24.89 72 LEU B CA 1
ATOM 1743 C C . LEU B 1 71 ? 41.235 4.575 16.840 1.00 25.05 72 LEU B C 1
ATOM 1744 O O . LEU B 1 71 ? 41.577 5.178 17.866 1.00 23.77 72 LEU B O 1
ATOM 1749 N N . GLU B 1 72 ? 41.572 3.305 16.598 1.00 25.81 73 GLU B N 1
ATOM 1750 C CA . GLU B 1 72 ? 42.409 2.540 17.525 1.00 27.59 73 GLU B CA 1
ATOM 1751 C C . GLU B 1 72 ? 43.825 3.129 17.546 1.00 27.29 73 GLU B C 1
ATOM 1752 O O . GLU B 1 72 ? 44.406 3.314 18.620 1.00 27.37 73 GLU B O 1
ATOM 1758 N N . ALA B 1 73 ? 44.352 3.418 16.355 1.00 27.05 74 ALA B N 1
ATOM 1759 C CA . ALA B 1 73 ? 45.684 3.999 16.217 1.00 28.36 74 ALA B CA 1
ATOM 1760 C C . ALA B 1 73 ? 45.790 5.362 16.889 1.00 28.54 74 ALA B C 1
ATOM 1761 O O . ALA B 1 73 ? 46.842 5.702 17.432 1.00 29.74 74 ALA B O 1
ATOM 1763 N N . ASP B 1 74 ? 44.695 6.120 16.897 1.00 28.12 75 ASP B N 1
ATOM 1764 C CA . ASP B 1 74 ? 44.697 7.467 17.498 1.00 27.61 75 ASP B CA 1
ATOM 1765 C C . ASP B 1 74 ? 44.240 7.496 18.970 1.00 26.79 75 ASP B C 1
ATOM 1766 O O . ASP B 1 74 ? 43.945 8.552 19.528 1.00 26.33 75 ASP B O 1
ATOM 1771 N N . GLY B 1 75 ? 44.146 6.319 19.574 1.00 26.41 76 GLY B N 1
ATOM 1772 C CA . GLY B 1 75 ? 43.853 6.181 21.007 1.00 25.34 76 GLY B CA 1
ATOM 1773 C C . GLY B 1 75 ? 42.418 6.403 21.440 1.00 24.26 76 GLY B C 1
ATOM 1774 O O . GLY B 1 75 ? 42.159 6.617 22.621 1.00 23.67 76 GLY B O 1
ATOM 1775 N N . TYR B 1 76 ? 41.471 6.352 20.508 1.00 23.80 77 TYR B N 1
ATOM 1776 C CA . TYR B 1 76 ? 40.071 6.605 20.899 1.00 23.36 77 TYR B CA 1
ATOM 1777 C C . TYR B 1 76 ? 39.304 5.333 21.191 1.00 23.73 77 TYR B C 1
ATOM 1778 O O . TYR B 1 76 ? 38.260 5.365 21.861 1.00 21.64 77 TYR B O 1
ATOM 1787 N N . LEU B 1 77 ? 39.814 4.219 20.668 1.00 25.01 78 LEU B N 1
ATOM 1788 C CA . LEU B 1 77 ? 39.155 2.919 20.863 1.00 27.19 78 LEU B CA 1
ATOM 1789 C C . LEU B 1 77 ? 40.169 1.867 21.204 1.00 29.58 78 LEU B C 1
ATOM 1790 O O . LEU B 1 77 ? 41.318 1.912 20.764 1.00 29.40 78 LEU B O 1
ATOM 1795 N N . THR B 1 78 ? 39.698 0.887 21.953 1.00 32.37 79 THR B N 1
ATOM 1796 C CA . THR B 1 78 ? 40.486 -0.269 22.230 1.00 35.96 79 THR B CA 1
ATOM 1797 C C . THR B 1 78 ? 39.614 -1.522 22.012 1.00 37.67 79 THR B C 1
ATOM 1798 O O . THR B 1 78 ? 38.420 -1.407 21.753 1.00 37.44 79 THR B O 1
ATOM 1802 N N . ARG B 1 79 ? 40.228 -2.698 22.089 1.00 40.26 80 ARG B N 1
ATOM 1803 C CA . ARG B 1 79 ? 39.508 -3.968 22.031 1.00 42.90 80 ARG B CA 1
ATOM 1804 C C . ARG B 1 79 ? 39.530 -4.722 23.352 1.00 44.47 80 ARG B C 1
ATOM 1805 O O . ARG B 1 79 ? 40.486 -4.616 24.122 1.00 45.07 80 ARG B O 1
ATOM 1813 N N . THR B 1 80 ? 38.457 -5.470 23.603 1.00 46.60 81 THR B N 1
ATOM 1814 C CA . THR B 1 80 ? 38.395 -6.455 24.675 1.00 48.44 81 THR B CA 1
ATOM 1815 C C . THR B 1 80 ? 37.969 -7.803 24.062 1.00 49.33 81 THR B C 1
ATOM 1816 O O . THR B 1 80 ? 37.319 -7.830 23.007 1.00 49.45 81 THR B O 1
ATOM 1820 N N . PRO B 1 81 ? 38.349 -8.931 24.698 1.00 50.39 82 PRO B N 1
ATOM 1821 C CA . PRO B 1 81 ? 37.775 -10.204 24.250 1.00 50.49 82 PRO B CA 1
ATOM 1822 C C . PRO B 1 81 ? 36.310 -10.308 24.654 1.00 50.61 82 PRO B C 1
ATOM 1823 O O . PRO B 1 81 ? 35.869 -9.618 25.587 1.00 50.77 82 PRO B O 1
ATOM 1827 N N . ASP B 1 82 ? 35.568 -11.157 23.946 1.00 50.42 83 ASP B N 1
ATOM 1828 C CA . ASP B 1 82 ? 34.162 -11.412 24.239 1.00 50.36 83 ASP B CA 1
ATOM 1829 C C . ASP B 1 82 ? 33.942 -11.975 25.652 1.00 50.35 83 ASP B C 1
ATOM 1830 O O . ASP B 1 82 ? 34.493 -13.014 26.007 1.00 49.93 83 ASP B O 1
ATOM 1835 N N . ARG B 1 87 ? 37.855 -15.646 20.594 1.00 53.99 88 ARG B N 1
ATOM 1836 C CA . ARG B 1 87 ? 38.369 -14.816 19.499 1.00 54.80 88 ARG B CA 1
ATOM 1837 C C . ARG B 1 87 ? 37.289 -13.907 18.871 1.00 53.74 88 ARG B C 1
ATOM 1838 O O . ARG B 1 87 ? 37.410 -13.455 17.716 1.00 54.39 88 ARG B O 1
ATOM 1846 N N . ALA B 1 88 ? 36.225 -13.652 19.624 1.00 52.52 89 ALA B N 1
ATOM 1847 C CA . ALA B 1 88 ? 35.344 -12.532 19.315 1.00 50.26 89 ALA B CA 1
ATOM 1848 C C . ALA B 1 88 ? 35.800 -11.335 20.154 1.00 49.08 89 ALA B C 1
ATOM 1849 O O . ALA B 1 88 ? 36.229 -11.491 21.325 1.00 48.42 89 ALA B O 1
ATOM 1851 N N . TYR B 1 89 ? 35.721 -10.147 19.543 1.00 46.28 90 TYR B N 1
ATOM 1852 C CA . TYR B 1 89 ? 36.120 -8.916 20.203 1.00 44.20 90 TYR B CA 1
ATOM 1853 C C . TYR B 1 89 ? 35.072 -7.800 20.061 1.00 42.60 90 TYR B C 1
ATOM 1854 O O . TYR B 1 89 ? 34.376 -7.699 19.047 1.00 42.36 90 TYR B O 1
ATOM 1863 N N . PHE B 1 90 ? 34.972 -6.987 21.102 1.00 40.55 91 PHE B N 1
ATOM 1864 C CA . PHE B 1 90 ? 34.202 -5.769 21.073 1.00 38.91 91 PHE B CA 1
ATOM 1865 C C . PHE B 1 90 ? 35.155 -4.586 20.916 1.00 37.67 91 PHE B C 1
ATOM 1866 O O . PHE B 1 90 ? 36.319 -4.652 21.332 1.00 37.74 91 PHE B O 1
ATOM 1874 N N . LEU B 1 91 ? 34.655 -3.516 20.310 1.00 35.71 92 LEU B N 1
ATOM 1875 C CA . LEU B 1 91 ? 35.333 -2.225 20.340 1.00 34.06 92 LEU B CA 1
ATOM 1876 C C . LEU B 1 91 ? 34.874 -1.488 21.570 1.00 32.66 92 LEU B C 1
ATOM 1877 O O . LEU B 1 91 ? 33.651 -1.382 21.834 1.00 32.40 92 LEU B O 1
ATOM 1882 N N . VAL B 1 92 ? 35.840 -1.008 22.357 1.00 31.00 93 VAL B N 1
ATOM 1883 C CA . VAL B 1 92 ? 35.508 -0.262 23.564 1.00 29.50 93 VAL B CA 1
ATOM 1884 C C . VAL B 1 92 ? 36.169 1.110 23.562 1.00 29.06 93 VAL B C 1
ATOM 1885 O O . VAL B 1 92 ? 37.299 1.261 23.135 1.00 28.59 93 VAL B O 1
ATOM 1889 N N . ILE B 1 93 ? 35.443 2.097 24.054 1.00 29.00 94 ILE B N 1
ATOM 1890 C CA . ILE B 1 93 ? 35.907 3.481 24.023 1.00 29.25 94 ILE B CA 1
ATOM 1891 C C . ILE B 1 93 ? 36.932 3.721 25.136 1.00 28.79 94 ILE B C 1
ATOM 1892 O O . ILE B 1 93 ? 36.823 3.129 26.238 1.00 30.04 94 ILE B O 1
ATOM 1897 N N . THR B 1 94 ? 37.946 4.529 24.840 1.00 26.30 95 THR B N 1
ATOM 1898 C CA . THR B 1 94 ? 38.904 4.957 25.834 1.00 25.72 95 THR B CA 1
ATOM 1899 C C . THR B 1 94 ? 38.460 6.263 26.478 1.00 25.77 95 THR B C 1
ATOM 1900 O O . THR B 1 94 ? 37.488 6.899 26.035 1.00 24.17 95 THR B O 1
ATOM 1904 N N . ARG B 1 95 ? 39.165 6.669 27.534 1.00 25.87 96 ARG B N 1
ATOM 1905 C CA . ARG B 1 95 ? 38.911 7.963 28.179 1.00 26.74 96 ARG B CA 1
ATOM 1906 C C . ARG B 1 95 ? 39.088 9.140 27.219 1.00 25.65 96 ARG B C 1
ATOM 1907 O O . ARG B 1 95 ? 38.389 10.151 27.340 1.00 25.19 96 ARG B O 1
ATOM 1915 N N . LYS B 1 96 ? 40.061 9.009 26.321 1.00 23.96 97 LYS B N 1
ATOM 1916 C CA . LYS B 1 96 ? 40.310 9.997 25.292 1.00 24.22 97 LYS B CA 1
ATOM 1917 C C . LYS B 1 96 ? 39.083 10.090 24.403 1.00 23.43 97 LYS B C 1
ATOM 1918 O O . LYS B 1 96 ? 38.614 11.175 24.114 1.00 23.81 97 LYS B O 1
ATOM 1924 N N . GLY B 1 97 ? 38.562 8.943 24.003 1.00 23.75 98 GLY B N 1
ATOM 1925 C CA . GLY B 1 97 ? 37.324 8.875 23.268 1.00 23.68 98 GLY B CA 1
ATOM 1926 C C . GLY B 1 97 ? 36.161 9.444 24.029 1.00 23.72 98 GLY B C 1
ATOM 1927 O O . GLY B 1 97 ? 35.361 10.188 23.453 1.00 23.91 98 GLY B O 1
ATOM 1928 N N . GLU B 1 98 ? 36.059 9.120 25.324 1.00 24.95 99 GLU B N 1
ATOM 1929 C CA . GLU B 1 98 ? 35.007 9.683 26.203 1.00 24.90 99 GLU B CA 1
ATOM 1930 C C . GLU B 1 98 ? 34.997 11.194 26.264 1.00 25.48 99 GLU B C 1
ATOM 1931 O O . GLU B 1 98 ? 33.933 11.802 26.191 1.00 25.51 99 GLU B O 1
ATOM 1937 N N . GLU B 1 99 ? 36.181 11.800 26.407 1.00 26.01 100 GLU B N 1
ATOM 1938 C CA . GLU B 1 99 ? 36.312 13.244 26.441 1.00 26.75 100 GLU B CA 1
ATOM 1939 C C . GLU B 1 99 ? 35.837 13.943 25.177 1.00 25.82 100 GLU B C 1
ATOM 1940 O O . GLU B 1 99 ? 35.375 15.060 25.280 1.00 26.00 100 GLU B O 1
ATOM 1946 N N . VAL B 1 100 ? 35.946 13.294 24.009 1.00 25.69 101 VAL B N 1
ATOM 1947 C CA . VAL B 1 100 ? 35.416 13.835 22.749 1.00 25.90 101 VAL B CA 1
ATOM 1948 C C . VAL B 1 100 ? 33.911 14.038 22.848 1.00 24.66 101 VAL B C 1
ATOM 1949 O O . VAL B 1 100 ? 33.440 15.140 22.588 1.00 24.56 101 VAL B O 1
ATOM 1953 N N . ILE B 1 101 ? 33.180 12.959 23.160 1.00 22.46 102 ILE B N 1
ATOM 1954 C CA . ILE B 1 101 ? 31.742 12.983 23.378 1.00 21.60 102 ILE B CA 1
ATOM 1955 C C . ILE B 1 101 ? 31.346 14.023 24.451 1.00 21.87 102 ILE B C 1
ATOM 1956 O O . ILE B 1 101 ? 30.381 14.787 24.279 1.00 21.29 102 ILE B O 1
ATOM 1961 N N . GLU B 1 102 ? 32.086 14.038 25.559 1.00 20.70 103 GLU B N 1
ATOM 1962 C CA . GLU B 1 102 ? 31.852 15.007 26.635 1.00 20.92 103 GLU B CA 1
ATOM 1963 C C . GLU B 1 102 ? 32.038 16.464 26.238 1.00 19.17 103 GLU B C 1
ATOM 1964 O O . GLU B 1 102 ? 31.322 17.328 26.743 1.00 19.08 103 GLU B O 1
ATOM 1970 N N . LYS B 1 103 ? 33.004 16.739 25.357 1.00 19.43 104 LYS B N 1
ATOM 1971 C CA . LYS B 1 103 ? 33.161 18.088 24.803 1.00 20.39 104 LYS B CA 1
ATOM 1972 C C . LYS B 1 103 ? 32.007 18.514 23.906 1.00 19.28 104 LYS B C 1
ATOM 1973 O O . LYS B 1 103 ? 31.570 19.655 23.964 1.00 18.53 104 LYS B O 1
ATOM 1979 N N . VAL B 1 104 ? 31.514 17.582 23.091 1.00 19.05 105 VAL B N 1
ATOM 1980 C CA . VAL B 1 104 ? 30.374 17.813 22.214 1.00 18.12 105 VAL B CA 1
ATOM 1981 C C . VAL B 1 104 ? 29.118 18.079 23.061 1.00 17.59 105 VAL B C 1
ATOM 1982 O O . VAL B 1 104 ? 28.373 19.053 22.829 1.00 17.43 105 VAL B O 1
ATOM 1986 N N . ILE B 1 105 ? 28.881 17.223 24.053 1.00 17.40 106 ILE B N 1
ATOM 1987 C CA . ILE B 1 105 ? 27.792 17.495 25.000 1.00 18.69 106 ILE B CA 1
ATOM 1988 C C . ILE B 1 105 ? 27.944 18.868 25.698 1.00 20.23 106 ILE B C 1
ATOM 1989 O O . ILE B 1 105 ? 26.970 19.576 25.864 1.00 20.69 106 ILE B O 1
ATOM 1994 N N . GLU B 1 106 ? 29.159 19.231 26.096 1.00 21.98 107 GLU B N 1
ATOM 1995 C CA . GLU B 1 106 ? 29.388 20.502 26.798 1.00 23.99 107 GLU B CA 1
ATOM 1996 C C . GLU B 1 106 ? 29.051 21.675 25.882 1.00 23.52 107 GLU B C 1
ATOM 1997 O O . GLU B 1 106 ? 28.412 22.661 26.300 1.00 24.45 107 GLU B O 1
ATOM 2003 N N . ARG B 1 107 ? 29.475 21.576 24.623 1.00 22.39 108 ARG B N 1
ATOM 2004 C CA . ARG B 1 107 ? 29.168 22.615 23.643 1.00 21.86 108 ARG B CA 1
ATOM 2005 C C . ARG B 1 107 ? 27.664 22.730 23.403 1.00 21.37 108 ARG B C 1
ATOM 2006 O O . ARG B 1 107 ? 27.139 23.829 23.340 1.00 21.17 108 ARG B O 1
ATOM 2014 N N . ARG B 1 108 ? 26.963 21.607 23.354 1.00 21.20 109 ARG B N 1
ATOM 2015 C CA . ARG B 1 108 ? 25.506 21.621 23.231 1.00 21.27 109 ARG B CA 1
ATOM 2016 C C . ARG B 1 108 ? 24.831 22.232 24.469 1.00 21.84 109 ARG B C 1
ATOM 2017 O O . ARG B 1 108 ? 23.940 23.083 24.328 1.00 20.98 109 ARG B O 1
ATOM 2025 N N . GLU B 1 109 ? 25.246 21.775 25.660 1.00 21.93 110 GLU B N 1
ATOM 2026 C CA . GLU B 1 109 ? 24.814 22.354 26.931 1.00 24.12 110 GLU B CA 1
ATOM 2027 C C . GLU B 1 109 ? 24.969 23.897 26.939 1.00 25.19 110 GLU B C 1
ATOM 2028 O O . GLU B 1 109 ? 24.034 24.624 27.308 1.00 25.55 110 GLU B O 1
ATOM 2034 N N . ASN B 1 110 ? 26.141 24.381 26.517 1.00 26.00 111 ASN B N 1
ATOM 2035 C CA . ASN B 1 110 ? 26.436 25.808 26.570 1.00 27.27 111 ASN B CA 1
ATOM 2036 C C . ASN B 1 110 ? 25.610 26.604 25.584 1.00 27.67 111 ASN B C 1
ATOM 2037 O O . ASN B 1 110 ? 25.308 27.761 25.836 1.00 28.37 111 ASN B O 1
ATOM 2042 N N . PHE B 1 111 ? 25.268 25.968 24.468 1.00 27.32 112 PHE B N 1
ATOM 2043 C CA . PHE B 1 111 ? 24.379 26.511 23.454 1.00 27.36 112 PHE B CA 1
ATOM 2044 C C . PHE B 1 111 ? 22.997 26.678 24.058 1.00 28.24 112 PHE B C 1
ATOM 2045 O O . PHE B 1 111 ? 22.337 27.723 23.913 1.00 28.69 112 PHE B O 1
ATOM 2053 N N . ILE B 1 112 ? 22.564 25.658 24.777 1.00 28.46 113 ILE B N 1
ATOM 2054 C CA . ILE B 1 112 ? 21.313 25.731 25.484 1.00 28.90 113 ILE B CA 1
ATOM 2055 C C . ILE B 1 112 ? 21.361 26.744 26.642 1.00 29.54 113 ILE B C 1
ATOM 2056 O O . ILE B 1 112 ? 20.378 27.383 26.915 1.00 29.58 113 ILE B O 1
ATOM 2061 N N . GLU B 1 113 ? 22.489 26.876 27.327 1.00 31.68 114 GLU B N 1
ATOM 2062 C CA . GLU B 1 113 ? 22.640 27.914 28.353 1.00 34.13 114 GLU B CA 1
ATOM 2063 C C . GLU B 1 113 ? 22.485 29.363 27.842 1.00 35.72 114 GLU B C 1
ATOM 2064 O O . GLU B 1 113 ? 21.862 30.184 28.522 1.00 35.55 114 GLU B O 1
ATOM 2070 N N . LYS B 1 114 ? 23.027 29.687 26.664 1.00 37.24 115 LYS B N 1
ATOM 2071 C CA . LYS B 1 114 ? 22.767 31.024 26.073 1.00 38.38 115 LYS B CA 1
ATOM 2072 C C . LYS B 1 114 ? 21.267 31.197 25.910 1.00 39.44 115 LYS B C 1
ATOM 2073 O O . LYS B 1 114 ? 20.700 32.263 26.234 1.00 39.68 115 LYS B O 1
ATOM 2079 N N . ILE B 1 115 ? 20.615 30.149 25.409 1.00 40.41 116 ILE B N 1
ATOM 2080 C CA . ILE B 1 115 ? 19.158 30.174 25.223 1.00 41.55 116 ILE B CA 1
ATOM 2081 C C . ILE B 1 115 ? 18.378 30.419 26.525 1.00 41.55 116 ILE B C 1
ATOM 2082 O O . ILE B 1 115 ? 17.487 31.279 26.582 1.00 42.01 116 ILE B O 1
ATOM 2087 N N . THR B 1 116 ? 18.708 29.659 27.564 1.00 42.05 117 THR B N 1
ATOM 2088 C CA . THR B 1 116 ? 18.060 29.812 28.866 1.00 42.11 117 THR B CA 1
ATOM 2089 C C . THR B 1 116 ? 18.314 31.205 29.464 1.00 42.07 117 THR B C 1
ATOM 2090 O O . THR B 1 116 ? 17.528 31.709 30.273 1.00 42.18 117 THR B O 1
ATOM 2094 N N . SER B 1 117 ? 19.407 31.837 29.042 1.00 42.35 118 SER B N 1
ATOM 2095 C CA . SER B 1 117 ? 19.729 33.171 29.515 1.00 42.24 118 SER B CA 1
ATOM 2096 C C . SER B 1 117 ? 18.833 34.228 28.917 1.00 42.34 118 SER B C 1
ATOM 2097 O O . SER B 1 117 ? 18.318 35.065 29.653 1.00 42.46 118 SER B O 1
ATOM 2100 N N . ASP B 1 118 ? 18.653 34.197 27.594 1.00 42.35 119 ASP B N 1
ATOM 2101 C CA . ASP B 1 118 ? 17.801 35.177 26.889 1.00 42.49 119 ASP B CA 1
ATOM 2102 C C . ASP B 1 118 ? 16.323 35.069 27.288 1.00 42.52 119 ASP B C 1
ATOM 2103 O O . ASP B 1 118 ? 15.586 36.061 27.225 1.00 43.00 119 ASP B O 1
ATOM 2108 N N . LEU B 1 119 ? 15.895 33.873 27.687 1.00 41.91 120 LEU B N 1
ATOM 2109 C CA . LEU B 1 119 ? 14.496 33.606 28.074 1.00 41.64 120 LEU B CA 1
ATOM 2110 C C . LEU B 1 119 ? 14.166 33.972 29.538 1.00 41.02 120 LEU B C 1
ATOM 2111 O O . LEU B 1 119 ? 13.015 34.262 29.868 1.00 40.92 120 LEU B O 1
ATOM 2116 N N . GLY B 1 120 ? 15.161 33.935 30.417 1.00 40.50 121 GLY B N 1
ATOM 2117 C CA . GLY B 1 120 ? 14.929 34.125 31.851 1.00 40.51 121 GLY B CA 1
ATOM 2118 C C . GLY B 1 120 ? 14.662 32.809 32.559 1.00 40.53 121 GLY B C 1
ATOM 2119 O O . GLY B 1 120 ? 14.436 31.787 31.910 1.00 40.03 121 GLY B O 1
ATOM 2120 N N . LYS B 1 121 ? 14.682 32.835 33.887 1.00 40.36 122 LYS B N 1
ATOM 2121 C CA . LYS B 1 121 ? 14.632 31.618 34.702 1.00 41.24 122 LYS B CA 1
ATOM 2122 C C . LYS B 1 121 ? 13.259 30.943 34.791 1.00 41.28 122 LYS B C 1
ATOM 2123 O O . LYS B 1 121 ? 13.164 29.703 34.775 1.00 40.97 122 LYS B O 1
ATOM 2129 N N . GLU B 1 122 ? 12.207 31.749 34.911 1.00 40.88 123 GLU B N 1
ATOM 2130 C CA . GLU B 1 122 ? 10.855 31.220 35.014 1.00 41.51 123 GLU B CA 1
ATOM 2131 C C . GLU B 1 122 ? 10.466 30.515 33.702 1.00 40.20 123 GLU B C 1
ATOM 2132 O O . GLU B 1 122 ? 10.008 29.372 33.711 1.00 39.84 123 GLU B O 1
ATOM 2138 N N . LYS B 1 123 ? 10.693 31.192 32.582 1.00 39.37 124 LYS B N 1
ATOM 2139 C CA . LYS B 1 123 ? 10.344 30.660 31.268 1.00 38.42 124 LYS B CA 1
ATOM 2140 C C . LYS B 1 123 ? 11.181 29.425 30.886 1.00 36.95 124 LYS B C 1
ATOM 2141 O O . LYS B 1 123 ? 10.670 28.475 30.302 1.00 35.71 124 LYS B O 1
ATOM 2147 N N . SER B 1 124 ? 12.464 29.462 31.221 1.00 35.32 125 SER B N 1
ATOM 2148 C CA . SER B 1 124 ? 13.350 28.334 31.011 1.00 34.33 125 SER B CA 1
ATOM 2149 C C . SER B 1 124 ? 12.836 27.071 31.707 1.00 34.15 125 SER B C 1
ATOM 2150 O O . SER B 1 124 ? 12.836 25.975 31.112 1.00 32.34 125 SER B O 1
ATOM 2153 N N . SER B 1 125 ? 12.396 27.225 32.956 1.00 33.91 126 SER B N 1
ATOM 2154 C CA . SER B 1 125 ? 11.890 26.096 33.720 1.00 34.37 126 SER B CA 1
ATOM 2155 C C . SER B 1 125 ? 10.545 25.578 33.194 1.00 33.97 126 SER B C 1
ATOM 2156 O O . SER B 1 125 ? 10.281 24.371 33.256 1.00 33.31 126 SER B O 1
ATOM 2159 N N . LYS B 1 126 ? 9.703 26.481 32.691 1.00 33.80 127 LYS B N 1
ATOM 2160 C CA . LYS B 1 126 ? 8.432 26.088 32.070 1.00 33.54 127 LYS B CA 1
ATOM 2161 C C . LYS B 1 126 ? 8.661 25.359 30.743 1.00 32.89 127 LYS B C 1
ATOM 2162 O O . LYS B 1 126 ? 8.005 24.346 30.479 1.00 31.59 127 LYS B O 1
ATOM 2168 N N . ILE B 1 127 ? 9.613 25.856 29.941 1.00 30.79 128 ILE B N 1
ATOM 2169 C CA . ILE B 1 127 ? 9.982 25.210 28.680 1.00 30.30 128 ILE B CA 1
ATOM 2170 C C . ILE B 1 127 ? 10.577 23.828 28.956 1.00 29.39 128 ILE B C 1
ATOM 2171 O O . ILE B 1 127 ? 10.241 22.883 28.259 1.00 29.44 128 ILE B O 1
ATOM 2176 N N . LEU B 1 128 ? 11.442 23.692 29.962 1.00 27.89 129 LEU B N 1
ATOM 2177 C CA . LEU B 1 128 ? 11.912 22.352 30.348 1.00 27.54 129 LEU B CA 1
ATOM 2178 C C . LEU B 1 12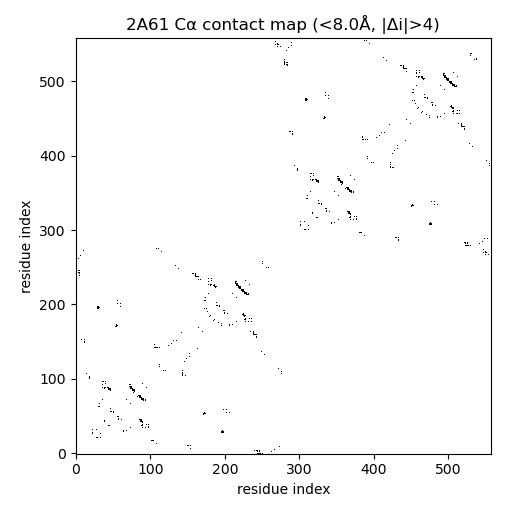8 ? 10.773 21.404 30.780 1.00 27.78 129 LEU B C 1
ATOM 2179 O O . LEU B 1 128 ? 10.744 20.223 30.352 1.00 26.82 129 LEU B O 1
ATOM 2184 N N . ASP B 1 129 ? 9.852 21.898 31.622 1.00 27.04 130 ASP B N 1
ATOM 2185 C CA . ASP B 1 129 ? 8.677 21.116 32.009 1.00 26.86 130 ASP B CA 1
ATOM 2186 C C . ASP B 1 129 ? 7.913 20.617 30.779 1.00 26.42 130 ASP B C 1
ATOM 2187 O O . ASP B 1 129 ? 7.508 19.455 30.730 1.00 23.85 130 ASP B O 1
ATOM 2192 N N . TYR B 1 130 ? 7.697 21.509 29.805 1.00 25.17 131 TYR B N 1
ATOM 2193 C CA . TYR B 1 130 ? 6.974 21.148 28.574 1.00 25.14 131 TYR B CA 1
ATOM 2194 C C . TYR B 1 130 ? 7.764 20.182 27.672 1.00 23.64 131 TYR B C 1
ATOM 2195 O O . TYR B 1 130 ? 7.167 19.313 27.026 1.00 22.99 131 TYR B O 1
ATOM 2204 N N . LEU B 1 131 ? 9.091 20.327 27.645 1.00 22.24 132 LEU B N 1
ATOM 2205 C CA . LEU B 1 131 ? 9.943 19.430 26.859 1.00 22.31 132 LEU B CA 1
ATOM 2206 C C . LEU B 1 131 ? 9.927 18.024 27.440 1.00 21.88 132 LEU B C 1
ATOM 2207 O 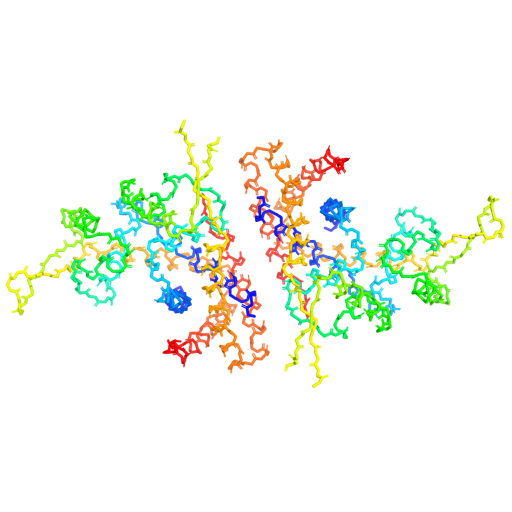O . LEU B 1 131 ? 9.960 17.043 26.686 1.00 19.68 132 LEU B O 1
ATOM 2212 N N . LYS B 1 132 ? 9.912 17.944 28.780 1.00 20.68 133 LYS B N 1
ATOM 2213 C CA . LYS B 1 132 ? 9.759 16.679 29.478 1.00 21.47 133 LYS B CA 1
ATOM 2214 C C . LYS B 1 132 ? 8.440 16.011 29.138 1.00 20.56 133 LYS B C 1
ATOM 2215 O O . LYS B 1 132 ? 8.397 14.822 28.910 1.00 18.86 133 LYS B O 1
ATOM 2221 N N . GLU B 1 133 ? 7.360 16.779 29.145 1.00 20.81 134 GLU B N 1
ATOM 2222 C CA . GLU B 1 133 ? 6.053 16.236 28.780 1.00 21.71 134 GLU B CA 1
ATOM 2223 C C . GLU B 1 133 ? 5.980 15.736 27.339 1.00 20.83 134 GLU B C 1
ATOM 2224 O O . GLU B 1 133 ? 5.422 14.698 27.074 1.00 19.82 134 GLU B O 1
ATOM 2230 N N . LEU B 1 134 ? 6.522 16.518 26.410 1.00 21.36 135 LEU B N 1
ATOM 2231 C CA . LEU B 1 134 ? 6.605 16.145 24.993 1.00 19.98 135 LEU B CA 1
ATOM 2232 C C . LEU B 1 134 ? 7.383 14.854 24.813 1.00 19.74 135 LEU B C 1
ATOM 2233 O O . LEU B 1 134 ? 6.983 13.974 24.021 1.00 17.31 135 LEU B O 1
ATOM 2238 N N . LYS B 1 135 ? 8.522 14.762 25.515 1.00 17.23 136 LYS B N 1
ATOM 2239 C CA . LYS B 1 135 ? 9.392 13.602 25.380 1.00 19.25 136 LYS B CA 1
ATOM 2240 C C . LYS B 1 135 ? 8.679 12.338 25.860 1.00 17.58 136 LYS B C 1
ATOM 2241 O O . LYS B 1 135 ? 8.771 11.277 25.219 1.00 18.13 136 LYS B O 1
ATOM 2247 N N . GLY B 1 136 ? 7.991 12.451 27.001 1.00 17.40 137 GLY B N 1
ATOM 2248 C CA . GLY B 1 136 ? 7.233 11.330 27.572 1.00 19.30 137 GLY B CA 1
ATOM 2249 C C . GLY B 1 136 ? 6.081 10.866 26.680 1.00 19.53 137 GLY B C 1
ATOM 2250 O O . GLY B 1 136 ? 5.871 9.650 26.538 1.00 18.81 137 GLY B O 1
ATOM 2251 N N . VAL B 1 137 ? 5.347 11.814 26.081 1.00 19.18 138 VAL B N 1
ATOM 2252 C CA . VAL B 1 137 ? 4.295 11.466 25.081 1.00 19.32 138 VAL B CA 1
ATOM 2253 C C . VAL B 1 137 ? 4.940 10.848 23.824 1.00 19.09 138 VAL B C 1
ATOM 2254 O O . VAL B 1 137 ? 4.466 9.860 23.293 1.00 18.00 138 VAL B O 1
ATOM 2258 N N . MET B 1 138 ? 6.074 11.384 23.402 1.00 19.60 139 MET B N 1
ATOM 2259 C CA . MET B 1 138 ? 6.770 10.851 22.225 1.00 22.08 139 MET B CA 1
ATOM 2260 C C . MET B 1 138 ? 7.230 9.387 22.488 1.00 22.30 139 MET B C 1
ATOM 2261 O O . MET B 1 138 ? 7.065 8.530 21.650 1.00 21.89 139 MET B O 1
ATOM 2266 N N . GLU B 1 139 ? 7.837 9.145 23.652 1.00 23.09 140 GLU B N 1
ATOM 2267 C CA . GLU B 1 139 ? 8.371 7.835 24.027 1.00 24.94 140 GLU B CA 1
ATOM 2268 C C . GLU B 1 139 ? 7.262 6.797 24.058 1.00 25.24 140 GLU B C 1
ATOM 2269 O O . GLU B 1 139 ? 7.466 5.637 23.654 1.00 26.25 140 GLU B O 1
ATOM 2275 N N . ARG B 1 140 ? 6.082 7.207 24.497 1.00 26.57 141 ARG B N 1
ATOM 2276 C CA . ARG B 1 140 ? 4.914 6.320 24.534 1.00 28.92 141 ARG B CA 1
ATOM 2277 C C . ARG B 1 140 ? 4.417 5.923 23.135 1.00 29.32 141 ARG B C 1
ATOM 2278 O O . ARG B 1 140 ? 3.950 4.788 22.928 1.00 29.39 141 ARG B O 1
ATOM 2286 N N . ASN B 1 141 ? 4.527 6.845 22.187 1.00 29.68 142 ASN B N 1
ATOM 2287 C CA . ASN B 1 141 ? 4.167 6.591 20.807 1.00 30.66 142 ASN B CA 1
ATOM 2288 C C . ASN B 1 141 ? 5.272 5.976 19.951 1.00 30.86 142 ASN B C 1
ATOM 2289 O O . ASN B 1 141 ? 5.012 5.622 18.800 1.00 32.40 142 ASN B O 1
ATOM 2294 N N . PHE B 1 142 ? 6.481 5.846 20.489 1.00 30.23 143 PHE B N 1
ATOM 2295 C CA . PHE B 1 142 ? 7.630 5.381 19.708 1.00 31.91 143 PHE B CA 1
ATOM 2296 C C . PHE B 1 142 ? 7.718 3.851 19.721 1.00 34.64 143 PHE B C 1
ATOM 2297 O O . PHE B 1 142 ? 7.927 3.244 20.777 1.00 35.22 143 PHE B O 1
ATOM 2305 N N . SER B 1 143 ? 7.550 3.243 18.543 1.00 38.02 144 SER B N 1
ATOM 2306 C CA . SER B 1 143 ? 7.556 1.773 18.367 1.00 40.76 144 SER B CA 1
ATOM 2307 C C . SER B 1 143 ? 8.964 1.186 18.276 1.00 42.04 144 SER B C 1
ATOM 2308 O O . SER B 1 143 ? 9.897 1.839 17.785 1.00 42.25 144 SER B O 1
ATOM 2311 N N . LYS B 1 144 ? 9.110 -0.055 18.735 1.00 43.35 145 LYS B N 1
ATOM 2312 C CA . LYS B 1 144 ? 10.411 -0.721 18.687 1.00 44.77 145 LYS B CA 1
ATOM 2313 C C . LYS B 1 144 ? 10.322 -2.145 18.160 1.00 44.68 145 LYS B C 1
ATOM 2314 O O . LYS B 1 144 ? 11.258 -2.917 18.345 1.00 45.35 145 LYS B O 1
ATOM 2320 N N . LYS C 1 4 ? 20.600 -2.445 31.284 1.00 39.37 5 LYS C N 1
ATOM 2321 C CA . LYS C 1 4 ? 20.919 -2.179 32.714 1.00 39.54 5 LYS C CA 1
ATOM 2322 C C . LYS C 1 4 ? 21.134 -0.696 33.017 1.00 39.16 5 LYS C C 1
ATOM 2323 O O . LYS C 1 4 ? 20.756 -0.222 34.076 1.00 38.83 5 LYS C O 1
ATOM 2329 N N . GLN C 1 5 ? 21.744 0.040 32.089 1.00 38.78 6 GLN C N 1
ATOM 2330 C CA . GLN C 1 5 ? 21.993 1.444 32.339 1.00 38.30 6 GLN C CA 1
ATOM 2331 C C . GLN C 1 5 ? 20.709 2.272 32.311 1.00 37.48 6 GLN C C 1
ATOM 2332 O O . GLN C 1 5 ? 20.500 3.072 33.238 1.00 37.70 6 GLN C O 1
ATOM 2338 N N . PRO C 1 6 ? 19.855 2.077 31.277 1.00 36.35 7 PRO C N 1
ATOM 2339 C CA . PRO C 1 6 ? 18.577 2.782 31.241 1.00 35.13 7 PRO C CA 1
ATOM 2340 C C . PRO C 1 6 ? 17.629 2.285 32.311 1.00 33.60 7 PRO C C 1
ATOM 2341 O O . PRO C 1 6 ? 16.884 3.070 32.866 1.00 32.63 7 PRO C O 1
ATOM 2345 N N . PHE C 1 7 ? 17.650 0.991 32.594 1.00 31.74 8 PHE C N 1
ATOM 2346 C CA . PHE C 1 7 ? 16.845 0.455 33.696 1.00 31.11 8 PHE C CA 1
ATOM 2347 C C . PHE C 1 7 ? 17.265 1.126 35.036 1.00 30.23 8 PHE C C 1
ATOM 2348 O O . PHE C 1 7 ? 16.421 1.608 35.772 1.00 30.23 8 PHE C O 1
ATOM 2356 N N . GLU C 1 8 ? 18.563 1.177 35.343 1.00 30.43 9 GLU C N 1
ATOM 2357 C CA . GLU C 1 8 ? 19.044 1.851 36.559 1.00 30.29 9 GLU C CA 1
ATOM 2358 C C . GLU C 1 8 ? 18.649 3.318 36.628 1.00 30.24 9 GLU C C 1
ATOM 2359 O O . GLU C 1 8 ? 18.169 3.782 37.669 1.00 29.78 9 GLU C O 1
ATOM 2365 N N . ARG C 1 9 ? 18.856 4.055 35.538 1.00 28.99 10 ARG C N 1
ATOM 2366 C CA . ARG C 1 9 ? 18.562 5.488 35.533 1.00 28.98 10 ARG C CA 1
ATOM 2367 C C . ARG C 1 9 ? 17.075 5.740 35.720 1.00 27.14 10 ARG C C 1
ATOM 2368 O O . ARG C 1 9 ? 16.703 6.642 36.442 1.00 26.78 10 ARG C O 1
ATOM 2376 N N . ILE C 1 10 ? 16.223 4.929 35.100 1.00 26.28 11 ILE C N 1
ATOM 2377 C CA . ILE C 1 10 ? 14.776 5.119 35.250 1.00 26.12 11 ILE C CA 1
ATOM 2378 C C . ILE C 1 10 ? 14.310 4.832 36.682 1.00 25.30 11 ILE C C 1
ATOM 2379 O O . ILE C 1 10 ? 13.483 5.585 37.220 1.00 24.51 11 ILE C O 1
ATOM 2384 N N . LEU C 1 11 ? 14.826 3.764 37.303 1.00 23.27 12 LEU C N 1
ATOM 2385 C CA . LEU C 1 11 ? 14.483 3.534 38.702 1.00 23.29 12 LEU C CA 1
ATOM 2386 C C . LEU C 1 11 ? 14.958 4.668 39.584 1.00 22.11 12 LEU C C 1
ATOM 2387 O O . LEU C 1 11 ? 14.256 5.032 40.492 1.00 21.96 12 LEU C O 1
ATOM 2392 N N . ARG C 1 12 ? 16.157 5.208 39.326 1.00 21.85 13 ARG C N 1
ATOM 2393 C CA . ARG C 1 12 ? 16.675 6.340 40.089 1.00 21.73 13 ARG C CA 1
ATOM 2394 C C . ARG C 1 12 ? 15.724 7.544 40.110 1.00 22.12 13 ARG C C 1
ATOM 2395 O O . ARG C 1 12 ? 15.473 8.120 41.157 1.00 20.65 13 ARG C O 1
ATOM 2403 N N . GLU C 1 13 ? 15.167 7.890 38.943 1.00 22.04 14 GLU C N 1
ATOM 2404 C CA . GLU C 1 13 ? 14.260 9.041 38.806 1.00 22.79 14 GLU C CA 1
ATOM 2405 C C . GLU C 1 13 ? 12.907 8.744 39.430 1.00 20.44 14 GLU C C 1
ATOM 2406 O O . GLU C 1 13 ? 12.331 9.574 40.098 1.00 19.76 14 GLU C O 1
ATOM 2412 N N . ILE C 1 14 ? 12.414 7.527 39.260 1.00 20.64 15 ILE C N 1
ATOM 2413 C CA . ILE C 1 14 ? 11.153 7.148 39.903 1.00 19.34 15 ILE C CA 1
ATOM 2414 C C . ILE C 1 14 ? 11.264 7.214 41.438 1.00 18.48 15 ILE C C 1
ATOM 2415 O O . ILE C 1 14 ? 10.395 7.737 42.114 1.00 17.94 15 ILE C O 1
ATOM 2420 N N . CYS C 1 15 ? 12.329 6.639 41.973 1.00 18.80 16 CYS C N 1
ATOM 2421 C CA . CYS C 1 15 ? 12.540 6.589 43.411 1.00 20.67 16 CYS C CA 1
ATOM 2422 C C . CYS C 1 15 ? 12.769 8.003 43.985 1.00 20.74 16 CYS C C 1
ATOM 2423 O O . CYS C 1 15 ? 12.317 8.327 45.095 1.00 20.69 16 CYS C O 1
ATOM 2426 N N . PHE C 1 16 ? 13.468 8.826 43.221 1.00 20.41 17 PHE C N 1
ATOM 2427 C CA . PHE C 1 16 ? 13.741 10.214 43.597 1.00 20.51 17 PHE C CA 1
ATOM 2428 C C . PHE C 1 16 ? 12.432 10.969 43.799 1.00 20.00 17 PHE C C 1
ATOM 2429 O O . PHE C 1 16 ? 12.229 11.610 44.835 1.00 20.02 17 PHE C O 1
ATOM 2437 N N . MET C 1 17 ? 11.539 10.890 42.818 1.00 19.21 18 MET C N 1
ATOM 2438 C CA . MET C 1 17 ? 10.284 11.667 42.842 1.00 19.50 18 MET C CA 1
ATOM 2439 C C . MET C 1 17 ? 9.339 11.230 43.953 1.00 18.80 18 MET C C 1
ATOM 2440 O O . MET C 1 17 ? 8.748 12.082 44.642 1.00 19.39 18 MET C O 1
ATOM 2445 N N . VAL C 1 18 ? 9.203 9.914 44.145 1.00 18.59 19 VAL C N 1
ATOM 2446 C CA . VAL C 1 18 ? 8.399 9.419 45.255 1.00 18.33 19 VAL C CA 1
ATOM 2447 C C . VAL C 1 18 ? 8.958 9.863 46.600 1.00 18.13 19 VAL C C 1
ATOM 2448 O O . VAL C 1 18 ? 8.188 10.217 47.505 1.00 18.92 19 VAL C O 1
ATOM 2452 N N . LYS C 1 19 ? 10.281 9.860 46.718 1.00 18.40 20 LYS C N 1
ATOM 2453 C CA . LYS C 1 19 ? 10.961 10.250 47.954 1.00 19.25 20 LYS C CA 1
ATOM 2454 C C . LYS C 1 19 ? 10.736 11.760 48.219 1.00 19.26 20 LYS C C 1
ATOM 2455 O O . LYS C 1 19 ? 10.351 12.152 49.325 1.00 19.52 20 LYS C O 1
ATOM 2461 N N . VAL C 1 20 ? 10.976 12.589 47.205 1.00 18.94 21 VAL C N 1
ATOM 2462 C CA . VAL C 1 20 ? 10.811 14.041 47.329 1.00 19.78 21 VAL C CA 1
ATOM 2463 C C . VAL C 1 20 ? 9.388 14.385 47.617 1.00 20.12 21 VAL C C 1
ATOM 2464 O O . VAL C 1 20 ? 9.118 15.221 48.506 1.00 20.51 21 VAL C O 1
ATOM 2468 N N . GLU C 1 21 ? 8.461 13.759 46.886 1.00 19.35 22 GLU C N 1
ATOM 2469 C CA . GLU C 1 21 ? 7.029 13.979 47.106 1.00 19.27 22 GLU C CA 1
ATOM 2470 C C . GLU C 1 21 ? 6.571 13.689 48.540 1.00 18.62 22 GLU C C 1
ATOM 2471 O O . GLU C 1 21 ? 5.901 14.529 49.184 1.00 18.06 22 GLU C O 1
ATOM 2477 N N . GLY C 1 22 ? 6.929 12.515 49.056 1.00 17.55 23 GLY C N 1
ATOM 2478 C CA . GLY C 1 22 ? 6.534 12.183 50.398 1.00 17.18 23 GLY C CA 1
ATOM 2479 C C . GLY C 1 22 ? 7.140 13.133 51.417 1.00 16.90 23 GLY C C 1
ATOM 2480 O O . GLY C 1 22 ? 6.488 13.493 52.403 1.00 17.24 23 GLY C O 1
ATOM 2481 N N . ARG C 1 23 ? 8.385 13.526 51.202 1.00 17.75 24 ARG C N 1
ATOM 2482 C CA . ARG C 1 23 ? 9.088 14.395 52.184 1.00 18.30 24 ARG C CA 1
ATOM 2483 C C . ARG C 1 23 ? 8.559 15.833 52.281 1.00 19.52 24 ARG C C 1
ATOM 2484 O O . ARG C 1 23 ? 8.913 16.590 53.198 1.00 19.06 24 ARG C O 1
ATOM 2492 N N . LYS C 1 24 ? 7.683 16.210 51.350 1.00 21.01 25 LYS C N 1
ATOM 2493 C CA . LYS C 1 24 ? 7.081 17.567 51.372 1.00 22.07 25 LYS C CA 1
ATOM 2494 C C . LYS C 1 24 ? 6.247 17.787 52.636 1.00 22.71 25 LYS C C 1
ATOM 2495 O O . LYS C 1 24 ? 6.098 18.916 53.083 1.00 21.78 25 LYS C O 1
ATOM 2501 N N . VAL C 1 25 ? 5.737 16.716 53.253 1.00 22.62 26 VAL C N 1
ATOM 2502 C CA . VAL C 1 25 ? 5.000 16.871 54.543 1.00 22.43 26 VAL C CA 1
ATOM 2503 C C . VAL C 1 25 ? 5.856 17.315 55.760 1.00 21.49 26 VAL C C 1
ATOM 2504 O O . VAL C 1 25 ? 5.313 17.755 56.788 1.00 19.99 26 VAL C O 1
ATOM 2508 N N . LEU C 1 26 ? 7.181 17.216 55.638 1.00 20.45 27 LEU C N 1
ATOM 2509 C CA . LEU C 1 26 ? 8.082 17.498 56.757 1.00 20.77 27 LEU C CA 1
ATOM 2510 C C . LEU C 1 26 ? 8.133 19.008 57.005 1.00 21.54 27 LEU C C 1
ATOM 2511 O O . LEU C 1 26 ? 8.430 19.445 58.105 1.00 20.05 27 LEU C O 1
ATOM 2516 N N . ARG C 1 27 ? 7.858 19.758 55.942 1.00 21.88 28 ARG C N 1
ATOM 2517 C CA . ARG C 1 27 ? 7.605 21.186 55.993 1.00 24.88 28 ARG C CA 1
ATOM 2518 C C . ARG C 1 27 ? 6.535 21.489 57.028 1.00 25.45 28 ARG C C 1
ATOM 2519 O O . ARG C 1 27 ? 6.692 22.422 57.771 1.00 26.21 28 ARG C O 1
ATOM 2527 N N . ASP C 1 28 ? 5.459 20.703 57.076 1.00 26.61 29 ASP C N 1
ATOM 2528 C CA . ASP C 1 28 ? 4.366 20.931 58.037 1.00 28.40 29 ASP C CA 1
ATOM 2529 C C . ASP C 1 28 ? 4.787 20.813 59.495 1.00 28.89 29 ASP C C 1
ATOM 2530 O O . ASP C 1 28 ? 4.057 21.251 60.389 1.00 29.60 29 ASP C O 1
ATOM 2535 N N . PHE C 1 29 ? 5.931 20.182 59.740 1.00 28.06 30 PHE C N 1
ATOM 2536 C CA . PHE C 1 29 ? 6.344 19.824 61.089 1.00 27.88 30 PHE C CA 1
ATOM 2537 C C . PHE C 1 29 ? 7.583 20.564 61.525 1.00 27.62 30 PHE C C 1
ATOM 2538 O O . PHE C 1 29 ? 7.898 20.581 62.705 1.00 29.70 30 PHE C O 1
ATOM 2546 N N . GLY C 1 30 ? 8.313 21.123 60.561 1.00 26.39 31 GLY C N 1
ATOM 2547 C CA . GLY C 1 30 ? 9.655 21.658 60.787 1.00 23.90 31 GLY C CA 1
ATOM 2548 C C . GLY C 1 30 ? 10.763 20.633 61.011 1.00 22.80 31 GLY C C 1
ATOM 2549 O O . GLY C 1 30 ? 11.804 20.950 61.655 1.00 22.32 31 GLY C O 1
ATOM 2550 N N . ILE C 1 31 ? 10.565 19.410 60.500 1.00 21.07 32 ILE C N 1
ATOM 2551 C CA . ILE C 1 31 ? 11.536 18.317 60.703 1.00 19.76 32 ILE C CA 1
ATOM 2552 C C . ILE C 1 31 ? 12.522 18.294 59.554 1.00 19.66 32 ILE C C 1
ATOM 2553 O O . ILE C 1 31 ? 12.123 18.305 58.372 1.00 19.45 32 ILE C O 1
ATOM 2558 N N . THR C 1 32 ? 13.813 18.306 59.881 1.00 19.48 33 THR C N 1
ATOM 2559 C CA . THR C 1 32 ? 14.841 18.386 58.851 1.00 19.44 33 THR C CA 1
ATOM 2560 C C . THR C 1 32 ? 15.082 16.983 58.239 1.00 21.18 33 THR C C 1
ATOM 2561 O O . THR C 1 32 ? 14.708 15.962 58.857 1.00 20.44 33 THR C O 1
ATOM 2565 N N . PRO C 1 33 ? 15.663 16.929 57.017 1.00 20.60 34 PRO C N 1
ATOM 2566 C CA . PRO C 1 33 ? 16.107 15.645 56.407 1.00 20.07 34 PRO C CA 1
ATOM 2567 C C . PRO C 1 33 ? 16.884 14.669 57.341 1.00 19.57 34 PRO C C 1
ATOM 2568 O O . PRO C 1 33 ? 16.523 13.500 57.412 1.00 21.45 34 PRO C O 1
ATOM 2572 N N . ALA C 1 34 ? 17.904 15.138 58.044 1.00 17.55 35 ALA C N 1
ATOM 2573 C CA . ALA C 1 34 ? 18.653 14.275 58.952 1.00 18.12 35 ALA C CA 1
ATOM 2574 C C . ALA C 1 34 ? 17.783 13.839 60.144 1.00 18.02 35 ALA C C 1
ATOM 2575 O O . ALA C 1 34 ? 17.881 12.676 60.606 1.00 16.87 35 ALA C O 1
ATOM 2577 N N . GLN C 1 35 ? 16.912 14.732 60.614 1.00 17.76 36 GLN C N 1
ATOM 2578 C CA . GLN C 1 35 ? 16.017 14.380 61.715 1.00 18.18 36 GLN C CA 1
ATOM 2579 C C . GLN C 1 35 ? 15.024 13.317 61.272 1.00 18.60 36 GLN C C 1
ATOM 2580 O O . GLN C 1 35 ? 14.678 12.397 62.045 1.00 18.36 36 GLN C O 1
ATOM 2586 N N . PHE C 1 36 ? 14.525 13.459 60.051 1.00 16.74 37 PHE C N 1
ATOM 2587 C CA . PHE C 1 36 ? 13.582 12.486 59.518 1.00 17.02 37 PHE C CA 1
ATOM 2588 C C . PHE C 1 36 ? 14.263 11.123 59.304 1.00 16.85 37 PHE C C 1
ATOM 2589 O O . PHE C 1 36 ? 13.674 10.102 59.583 1.00 17.29 37 PHE C O 1
ATOM 2597 N N . ASP C 1 37 ? 15.493 11.144 58.828 1.00 16.83 38 ASP C N 1
ATOM 2598 C CA . ASP C 1 37 ? 16.297 9.935 58.684 1.00 19.08 38 ASP C CA 1
ATOM 2599 C C . ASP C 1 37 ? 16.450 9.153 60.016 1.00 19.63 38 ASP C C 1
ATOM 2600 O O . ASP C 1 37 ? 16.436 7.908 60.012 1.00 19.62 38 ASP C O 1
ATOM 2605 N N . ILE C 1 38 ? 16.622 9.888 61.125 1.00 18.66 39 ILE C N 1
ATOM 2606 C CA . ILE C 1 38 ? 16.620 9.268 62.465 1.00 18.83 39 ILE C CA 1
ATOM 2607 C C . ILE C 1 38 ? 15.271 8.631 62.803 1.00 19.09 39 ILE C C 1
ATOM 2608 O O . ILE C 1 38 ? 15.218 7.470 63.257 1.00 19.27 39 ILE C O 1
ATOM 2613 N N . LEU C 1 39 ? 14.199 9.387 62.601 1.00 18.26 40 LEU C N 1
ATOM 2614 C CA . LEU C 1 39 ? 12.854 8.962 62.963 1.00 19.53 40 LEU C CA 1
ATOM 2615 C C . LEU C 1 39 ? 12.430 7.753 62.139 1.00 19.21 40 LEU C C 1
ATOM 2616 O O . LEU C 1 39 ? 11.816 6.833 62.659 1.00 19.53 40 LEU C O 1
ATOM 2621 N N . GLN C 1 40 ? 12.730 7.816 60.845 1.00 19.38 41 GLN C N 1
ATOM 2622 C CA . GLN C 1 40 ? 12.496 6.723 59.882 1.00 20.58 41 GLN C CA 1
ATOM 2623 C C . GLN C 1 40 ? 13.216 5.421 60.265 1.00 19.36 41 GLN C C 1
ATOM 2624 O O . GLN C 1 40 ? 12.617 4.352 60.223 1.00 20.64 41 GLN C O 1
ATOM 2630 N N . LYS C 1 41 ? 14.495 5.529 60.586 1.00 19.47 42 LYS C N 1
ATOM 2631 C CA . LYS C 1 41 ? 15.291 4.383 60.999 1.00 21.10 42 LYS C CA 1
ATOM 2632 C C . LYS C 1 41 ? 14.746 3.712 62.261 1.00 21.13 42 LYS C C 1
ATOM 2633 O O . LYS C 1 41 ? 14.646 2.473 62.312 1.00 21.85 42 LYS C O 1
ATOM 2639 N N . ILE C 1 42 ? 14.353 4.519 63.247 1.00 20.04 43 ILE C N 1
ATOM 2640 C CA . ILE C 1 42 ? 13.753 4.008 64.472 1.00 19.76 43 ILE C CA 1
ATOM 2641 C C . ILE C 1 42 ? 12.355 3.422 64.221 1.00 20.05 43 ILE C C 1
ATOM 2642 O O . ILE C 1 42 ? 11.987 2.378 64.819 1.00 20.36 43 ILE C O 1
ATOM 2647 N N . TYR C 1 43 ? 11.574 4.067 63.352 1.00 19.03 44 TYR C N 1
ATOM 2648 C CA . TYR C 1 43 ? 10.229 3.591 63.044 1.00 19.90 44 TYR C CA 1
ATOM 2649 C C . TYR C 1 43 ? 10.266 2.143 62.480 1.00 19.84 44 TYR C C 1
ATOM 2650 O O . TYR C 1 43 ? 9.460 1.296 62.842 1.00 19.41 44 TYR C O 1
ATOM 2659 N N . PHE C 1 44 ? 11.235 1.882 61.625 1.00 20.32 45 PHE C N 1
ATOM 2660 C CA . PHE C 1 44 ? 11.300 0.596 60.912 1.00 21.55 45 PHE C CA 1
ATOM 2661 C C . PHE C 1 44 ? 12.115 -0.460 61.651 1.00 22.03 45 PHE C C 1
ATOM 2662 O O . PHE C 1 44 ? 11.832 -1.646 61.514 1.00 24.31 45 PHE C O 1
ATOM 2670 N N . GLU C 1 45 ? 13.138 -0.048 62.390 1.00 22.29 46 GLU C N 1
ATOM 2671 C CA . GLU C 1 45 ? 14.084 -0.993 62.997 1.00 22.41 46 GLU C CA 1
ATOM 2672 C C . GLU C 1 45 ? 14.076 -1.031 64.496 1.00 23.47 46 GLU C C 1
ATOM 2673 O O . GLU C 1 45 ? 14.709 -1.920 65.092 1.00 24.48 46 GLU C O 1
ATOM 2679 N N . GLY C 1 46 ? 13.333 -0.094 65.101 1.00 21.91 47 GLY C N 1
ATOM 2680 C CA . GLY C 1 46 ? 13.185 0.018 66.524 1.00 22.89 47 GLY C CA 1
ATOM 2681 C C . GLY C 1 46 ? 14.266 0.866 67.186 1.00 22.87 47 GLY C C 1
ATOM 2682 O O . GLY C 1 46 ? 14.977 1.648 66.523 1.00 23.74 47 GLY C O 1
ATOM 2683 N N . PRO C 1 47 ? 14.422 0.692 68.515 1.00 23.48 48 PRO C N 1
ATOM 2684 C CA . PRO C 1 47 ? 15.311 1.505 69.365 1.00 21.19 48 PRO C CA 1
ATOM 2685 C C . PRO C 1 47 ? 16.714 1.561 68.851 1.00 20.29 48 PRO C C 1
ATOM 2686 O O . PRO C 1 47 ? 17.241 0.544 68.410 1.00 18.95 48 PRO C O 1
ATOM 2690 N N . LYS C 1 48 ? 17.339 2.744 68.898 1.00 18.21 49 LYS C N 1
ATOM 2691 C CA . LYS C 1 48 ? 18.701 2.865 68.420 1.00 18.16 49 LYS C CA 1
ATOM 2692 C C . LYS C 1 48 ? 19.556 3.548 69.469 1.00 18.65 49 LYS C C 1
ATOM 2693 O O . LYS C 1 48 ? 19.081 4.447 70.181 1.00 18.08 49 LYS C O 1
ATOM 2699 N N . ARG C 1 49 ? 20.816 3.145 69.557 1.00 18.40 50 ARG C N 1
ATOM 2700 C CA . ARG C 1 49 ? 21.756 3.868 70.394 1.00 19.52 50 ARG C CA 1
ATOM 2701 C C . ARG C 1 49 ? 22.187 5.123 69.646 1.00 20.16 50 ARG C C 1
ATOM 2702 O O . ARG C 1 49 ? 22.331 5.107 68.418 1.00 19.62 50 ARG C O 1
ATOM 2710 N N . PRO C 1 50 ? 22.464 6.211 70.389 1.00 21.46 51 PRO C N 1
ATOM 2711 C CA . PRO C 1 50 ? 22.970 7.454 69.830 1.00 21.64 51 PRO C CA 1
ATOM 2712 C C . PRO C 1 50 ? 24.152 7.182 68.897 1.00 22.98 51 PRO C C 1
ATOM 2713 O O . PRO C 1 50 ? 24.285 7.822 67.847 1.00 23.94 51 PRO C O 1
ATOM 2717 N N . GLY C 1 51 ? 24.993 6.210 69.269 1.00 23.84 52 GLY C N 1
ATOM 2718 C CA . GLY C 1 51 ? 26.195 5.852 68.498 1.00 22.53 52 GLY C CA 1
ATOM 2719 C C . GLY C 1 51 ? 25.827 5.163 67.188 1.00 22.86 52 GLY C C 1
ATOM 2720 O O . GLY C 1 51 ? 26.518 5.332 66.188 1.00 23.24 52 GLY C O 1
ATOM 2721 N N . GLU C 1 52 ? 24.727 4.404 67.184 1.00 22.20 53 GLU C N 1
ATOM 2722 C CA . GLU C 1 52 ? 24.214 3.801 65.950 1.00 22.24 53 GLU C CA 1
ATOM 2723 C C . GLU C 1 52 ? 23.571 4.834 64.999 1.00 21.43 53 GLU C C 1
ATOM 2724 O O . GLU C 1 52 ? 23.640 4.691 63.777 1.00 21.27 53 GLU C O 1
ATOM 2730 N N . LEU C 1 53 ? 22.965 5.875 65.555 1.00 20.56 54 LEU C N 1
ATOM 2731 C CA . LEU C 1 53 ? 22.457 7.008 64.737 1.00 20.05 54 LEU C CA 1
ATOM 2732 C C . LEU C 1 53 ? 23.573 7.756 64.068 1.00 21.08 54 LEU C C 1
ATOM 2733 O O . LEU C 1 53 ? 23.421 8.181 62.928 1.00 22.04 54 LEU C O 1
ATOM 2738 N N . SER C 1 54 ? 24.691 7.906 64.773 1.00 21.55 55 SER C N 1
ATOM 2739 C CA . SER C 1 54 ? 25.902 8.568 64.270 1.00 21.84 55 SER C CA 1
ATOM 2740 C C . SER C 1 54 ? 26.520 7.825 63.063 1.00 23.12 55 SER C C 1
ATOM 2741 O O . SER C 1 54 ? 26.903 8.449 62.026 1.00 23.40 55 SER C O 1
ATOM 2744 N N . VAL C 1 55 ? 26.601 6.500 63.189 1.00 22.30 56 VAL C N 1
ATOM 2745 C CA . VAL C 1 55 ? 27.010 5.631 62.061 1.00 22.82 56 VAL C CA 1
ATOM 2746 C C . VAL C 1 55 ? 26.017 5.660 60.898 1.00 23.06 56 VAL C C 1
ATOM 2747 O O . VAL C 1 55 ? 26.430 5.714 59.728 1.00 23.82 56 VAL C O 1
ATOM 2751 N N . LEU C 1 56 ? 24.728 5.644 61.208 1.00 23.36 57 LEU C N 1
ATOM 2752 C CA . LEU C 1 56 ? 23.705 5.655 60.174 1.00 25.69 57 LEU C CA 1
ATOM 2753 C C . LEU C 1 56 ? 23.734 6.909 59.321 1.00 25.46 57 LEU C C 1
ATOM 2754 O O . LEU C 1 56 ? 23.691 6.819 58.086 1.00 25.68 57 LEU C O 1
ATOM 2759 N N . LEU C 1 57 ? 23.784 8.069 59.983 1.00 24.56 58 LEU C N 1
ATOM 2760 C CA . LEU C 1 57 ? 23.767 9.327 59.292 1.00 24.47 58 LEU C CA 1
ATOM 2761 C C . LEU C 1 57 ? 25.104 9.649 58.698 1.00 23.98 58 LEU C C 1
ATOM 2762 O O . LEU C 1 57 ? 25.172 10.409 57.732 1.00 24.25 58 LEU C O 1
ATOM 2767 N N . GLY C 1 58 ? 26.153 9.073 59.282 1.00 23.00 59 GLY C N 1
ATOM 2768 C CA . GLY C 1 58 ? 27.539 9.425 58.967 1.00 22.18 59 GLY C CA 1
ATOM 2769 C C . GLY C 1 58 ? 27.973 10.795 59.456 1.00 22.09 59 GLY C C 1
ATOM 2770 O O . GLY C 1 58 ? 28.796 11.467 58.798 1.00 22.17 59 GLY C O 1
ATOM 2771 N N . VAL C 1 59 ? 27.405 11.233 60.589 1.00 22.32 60 VAL C N 1
ATOM 2772 C CA . VAL C 1 59 ? 27.781 12.537 61.228 1.00 22.89 60 VAL C CA 1
ATOM 2773 C C . VAL C 1 59 ? 28.273 12.278 62.656 1.00 24.17 60 VAL C C 1
ATOM 2774 O O . VAL C 1 59 ? 27.946 11.233 63.263 1.00 24.11 60 VAL C O 1
ATOM 2778 N N . ALA C 1 60 ? 29.043 13.221 63.192 1.00 24.65 61 ALA C N 1
ATOM 2779 C CA . ALA C 1 60 ? 29.645 13.083 64.507 1.00 25.45 61 ALA C CA 1
ATOM 2780 C C . ALA C 1 60 ? 28.585 13.007 65.557 1.00 25.81 61 ALA C C 1
ATOM 2781 O O . ALA C 1 60 ? 27.440 13.416 65.334 1.00 25.52 61 ALA C O 1
ATOM 2783 N N . LYS C 1 61 ? 28.997 12.519 66.724 1.00 25.66 62 LYS C N 1
ATOM 2784 C CA A LYS C 1 61 ? 28.089 12.366 67.842 0.50 26.25 62 LYS C CA 1
ATOM 2785 C CA B LYS C 1 61 ? 28.126 12.376 67.884 0.50 25.87 62 LYS C CA 1
ATOM 2786 C C . LYS C 1 61 ? 27.460 13.702 68.247 1.00 25.36 62 LYS C C 1
ATOM 2787 O O . LYS C 1 61 ? 26.280 13.757 68.596 1.00 25.33 62 LYS C O 1
ATOM 2798 N N . SER C 1 62 ? 28.239 14.775 68.174 1.00 26.03 63 SER C N 1
ATOM 2799 C CA . SER C 1 62 ? 27.770 16.113 68.533 1.00 25.56 63 SER C CA 1
ATOM 2800 C C . SER C 1 62 ? 26.600 16.542 67.659 1.00 25.03 63 SER C C 1
ATOM 2801 O O . SER C 1 62 ? 25.657 17.145 68.161 1.00 25.38 63 SER C O 1
ATOM 2804 N N . THR C 1 63 ? 26.643 16.185 66.369 1.00 24.47 64 THR C N 1
ATOM 2805 C CA . THR C 1 63 ? 25.551 16.503 65.439 1.00 22.69 64 THR C CA 1
ATOM 2806 C C . THR C 1 63 ? 24.294 15.736 65.818 1.00 20.80 64 THR C C 1
ATOM 2807 O O . THR C 1 63 ? 23.205 16.308 65.903 1.00 18.59 64 THR C O 1
ATOM 2811 N N . VAL C 1 64 ? 24.456 14.430 66.075 1.00 19.63 65 VAL C N 1
ATOM 2812 C CA . VAL C 1 64 ? 23.349 13.595 66.497 1.00 19.18 65 VAL C CA 1
ATOM 2813 C C . VAL C 1 64 ? 22.698 14.154 67.751 1.00 17.93 65 VAL C C 1
ATOM 2814 O O . VAL C 1 64 ? 21.484 14.234 67.843 1.00 18.42 65 VAL C O 1
ATOM 2818 N N . THR C 1 65 ? 23.519 14.525 68.727 1.00 19.60 66 THR C N 1
ATOM 2819 C CA . THR C 1 65 ? 23.033 15.134 69.995 1.00 21.34 66 THR C CA 1
ATOM 2820 C C . THR C 1 65 ? 22.133 16.309 69.704 1.00 20.10 66 THR C C 1
ATOM 2821 O O . THR C 1 65 ? 21.003 16.352 70.189 1.00 21.18 66 THR C O 1
ATOM 2825 N N . GLY C 1 66 ? 22.596 17.211 68.852 1.00 20.08 67 GLY C N 1
ATOM 2826 C CA . GLY C 1 66 ? 21.724 18.301 68.364 1.00 20.72 67 GLY C CA 1
ATOM 2827 C C . GLY C 1 66 ? 20.381 17.916 67.757 1.00 19.53 67 GLY C C 1
ATOM 2828 O O . GLY C 1 66 ? 19.345 18.456 68.142 1.00 20.06 67 GLY C O 1
ATOM 2829 N N . LEU C 1 67 ? 20.392 16.993 66.794 1.00 19.28 68 LEU C N 1
ATOM 2830 C CA . LEU C 1 67 ? 19.166 16.547 66.115 1.00 18.63 68 LEU C CA 1
ATOM 2831 C C . LEU C 1 67 ? 18.164 15.894 67.060 1.00 19.31 68 LEU C C 1
ATOM 2832 O O . LEU C 1 67 ? 16.965 16.182 67.024 1.00 18.07 68 LEU C O 1
ATOM 2837 N N . VAL C 1 68 ? 18.672 14.964 67.879 1.00 19.29 69 VAL C N 1
ATOM 2838 C CA . VAL C 1 68 ? 17.827 14.194 68.826 1.00 18.66 69 VAL C CA 1
ATOM 2839 C C . VAL C 1 68 ? 17.250 15.036 69.958 1.00 18.47 69 VAL C C 1
ATOM 2840 O O . VAL C 1 68 ? 16.084 14.886 70.301 1.00 19.14 69 VAL C O 1
ATOM 2844 N N . LYS C 1 69 ? 18.071 15.919 70.526 1.00 19.39 70 LYS C N 1
ATOM 2845 C CA A LYS C 1 69 ? 17.604 16.863 71.552 0.50 19.43 70 LYS C CA 1
ATOM 2846 C CA B LYS C 1 69 ? 17.632 16.916 71.526 0.50 19.36 70 LYS C CA 1
ATOM 2847 C C . LYS C 1 69 ? 16.341 17.623 71.122 1.00 18.87 70 LYS C C 1
ATOM 2848 O O . LYS C 1 69 ? 15.406 17.761 71.913 1.00 17.50 70 LYS C O 1
ATOM 2859 N N . ARG C 1 70 ? 16.304 18.097 69.873 1.00 18.95 71 ARG C N 1
ATOM 2860 C CA . ARG C 1 70 ? 15.131 18.814 69.336 1.00 19.97 71 ARG C CA 1
ATOM 2861 C C . ARG C 1 70 ? 13.970 17.870 69.183 1.00 19.95 71 ARG C C 1
ATOM 2862 O O . ARG C 1 70 ? 12.868 18.191 69.563 1.00 20.56 71 ARG C O 1
ATOM 2870 N N . LEU C 1 71 ? 14.232 16.689 68.615 1.00 20.37 72 LEU C N 1
ATOM 2871 C CA . LEU C 1 71 ? 13.206 15.654 68.456 1.00 20.15 72 LEU C CA 1
ATOM 2872 C C . LEU C 1 71 ? 12.584 15.233 69.795 1.00 20.26 72 LEU C C 1
ATOM 2873 O O . LEU C 1 71 ? 11.365 15.048 69.881 1.00 21.83 72 LEU C O 1
ATOM 2878 N N . GLU C 1 72 ? 13.428 15.064 70.814 1.00 20.62 73 GLU C N 1
ATOM 2879 C CA . GLU C 1 72 ? 12.999 14.770 72.216 1.00 21.18 73 GLU C CA 1
ATOM 2880 C C . GLU C 1 72 ? 12.153 15.887 72.825 1.00 20.92 73 GLU C C 1
ATOM 2881 O O . GLU C 1 72 ? 11.029 15.669 73.295 1.00 21.08 73 GLU C O 1
ATOM 2887 N N . ALA C 1 73 ? 12.671 17.109 72.761 1.00 21.44 74 ALA C N 1
ATOM 2888 C CA . ALA C 1 73 ? 11.966 18.265 73.350 1.00 22.42 74 ALA C CA 1
ATOM 2889 C C . ALA C 1 73 ? 10.643 18.464 72.617 1.00 23.17 74 ALA C C 1
ATOM 2890 O O . ALA C 1 73 ? 9.648 18.810 73.243 1.00 24.46 74 ALA C O 1
ATOM 2892 N N . ASP C 1 74 ? 10.609 18.208 71.303 1.00 23.13 75 ASP C N 1
ATOM 2893 C CA . ASP C 1 74 ? 9.360 18.406 70.553 1.00 23.53 75 ASP C CA 1
ATOM 2894 C C . ASP C 1 74 ? 8.347 17.244 70.586 1.00 23.35 75 ASP C C 1
ATOM 2895 O O . ASP C 1 74 ? 7.252 17.340 69.988 1.00 24.24 75 ASP C O 1
ATOM 2900 N N . GLY C 1 75 ? 8.706 16.176 71.292 1.00 23.10 76 GLY C N 1
ATOM 2901 C CA . GLY C 1 75 ? 7.842 15.014 71.489 1.00 21.19 76 GLY C CA 1
ATOM 2902 C C . GLY C 1 75 ? 7.827 13.952 70.410 1.00 20.78 76 GLY C C 1
ATOM 2903 O O . GLY C 1 75 ? 6.893 13.124 70.388 1.00 21.17 76 GLY C O 1
ATOM 2904 N N . TYR C 1 76 ? 8.849 13.936 69.532 1.00 20.71 77 TYR C N 1
ATOM 2905 C CA . TYR C 1 76 ? 8.925 12.919 68.441 1.00 20.69 77 TYR C CA 1
ATOM 2906 C C . TYR C 1 76 ? 9.688 11.670 68.836 1.00 19.93 77 TYR C C 1
ATOM 2907 O O . TYR C 1 76 ? 9.425 10.596 68.283 1.00 20.30 77 TYR C O 1
ATOM 2916 N N . LEU C 1 77 ? 10.660 11.845 69.743 1.00 19.39 78 LEU C N 1
ATOM 2917 C CA . LEU C 1 77 ? 11.459 10.783 70.334 1.00 20.08 78 LEU C CA 1
ATOM 2918 C C . LEU C 1 77 ? 11.433 10.840 71.854 1.00 20.73 78 LEU C C 1
ATOM 2919 O O . LEU C 1 77 ? 11.145 11.867 72.462 1.00 21.17 78 LEU C O 1
ATOM 2924 N N . THR C 1 78 ? 11.787 9.717 72.460 1.00 21.20 79 THR C N 1
ATOM 2925 C CA . THR C 1 78 ? 11.995 9.634 73.873 1.00 22.42 79 THR C CA 1
ATOM 2926 C C . THR C 1 78 ? 13.112 8.609 74.075 1.00 22.08 79 THR C C 1
ATOM 2927 O O . THR C 1 78 ? 13.688 8.114 73.099 1.00 22.27 79 THR C O 1
ATOM 2931 N N . ARG C 1 79 ? 13.441 8.336 75.328 1.00 22.30 80 ARG C N 1
ATOM 2932 C CA . ARG C 1 79 ? 14.564 7.521 75.697 1.00 21.45 80 ARG C CA 1
ATOM 2933 C C . ARG C 1 79 ? 14.096 6.368 76.572 1.00 21.59 80 ARG C C 1
ATOM 2934 O O . ARG C 1 79 ? 13.078 6.459 77.276 1.00 19.22 80 ARG C O 1
ATOM 2942 N N . THR C 1 80 ? 14.881 5.302 76.543 1.00 21.40 81 THR C N 1
ATOM 2943 C CA . THR C 1 80 ? 14.672 4.215 77.465 1.00 21.84 81 THR C CA 1
ATOM 2944 C C . THR C 1 80 ? 16.028 3.659 77.842 1.00 21.18 81 THR C C 1
ATOM 2945 O O . THR C 1 80 ? 16.922 3.673 77.034 1.00 22.23 81 THR C O 1
ATOM 2949 N N . PRO C 1 81 ? 16.215 3.238 79.109 1.00 20.70 82 PRO C N 1
ATOM 2950 C CA . PRO C 1 81 ? 17.545 2.833 79.492 1.00 20.48 82 PRO C CA 1
ATOM 2951 C C . PRO C 1 81 ? 17.948 1.497 78.849 1.00 21.31 82 PRO C C 1
ATOM 2952 O O . PRO C 1 81 ? 17.079 0.710 78.407 1.00 18.88 82 PRO C O 1
ATOM 2956 N N . ASP C 1 82 ? 19.259 1.291 78.746 1.00 21.64 83 ASP C N 1
ATOM 2957 C CA . ASP C 1 82 ? 19.808 -0.003 78.381 1.00 23.42 83 ASP C CA 1
ATOM 2958 C C . ASP C 1 82 ? 19.806 -0.870 79.673 1.00 25.15 83 ASP C C 1
ATOM 2959 O O . ASP C 1 82 ? 20.603 -0.635 80.570 1.00 24.91 83 ASP C O 1
ATOM 2964 N N . PRO C 1 83 ? 18.956 -1.908 79.735 1.00 26.36 84 PRO C N 1
ATOM 2965 C CA . PRO C 1 83 ? 18.900 -2.805 80.908 1.00 27.06 84 PRO C CA 1
ATOM 2966 C C . PRO C 1 83 ? 20.230 -3.530 81.223 1.00 27.33 84 PRO C C 1
ATOM 2967 O O . PRO C 1 83 ? 20.443 -3.967 82.355 1.00 27.64 84 PRO C O 1
ATOM 2971 N N . ALA C 1 84 ? 21.130 -3.635 80.248 1.00 27.53 85 ALA C N 1
ATOM 2972 C CA . ALA C 1 84 ? 22.447 -4.227 80.486 1.00 27.18 85 ALA C CA 1
ATOM 2973 C C . ALA C 1 84 ? 23.563 -3.215 80.846 1.00 27.63 85 ALA C C 1
ATOM 2974 O O . ALA C 1 84 ? 24.711 -3.610 81.107 1.00 27.39 85 ALA C O 1
ATOM 2976 N N . ASP C 1 85 ? 23.261 -1.911 80.858 1.00 27.28 86 ASP C N 1
ATOM 2977 C CA . ASP C 1 85 ? 24.331 -0.915 81.054 1.00 27.75 86 ASP C CA 1
ATOM 2978 C C . ASP C 1 85 ? 23.684 0.356 81.609 1.00 28.04 86 ASP C C 1
ATOM 2979 O O . ASP C 1 85 ? 22.942 1.044 80.917 1.00 26.97 86 ASP C O 1
ATOM 2984 N N . ARG C 1 86 ? 23.937 0.631 82.887 1.00 28.72 87 ARG C N 1
ATOM 2985 C CA . ARG C 1 86 ? 23.352 1.786 83.576 1.00 29.37 87 ARG C CA 1
ATOM 2986 C C . ARG C 1 86 ? 23.694 3.112 82.927 1.00 28.47 87 ARG C C 1
ATOM 2987 O O . ARG C 1 86 ? 22.999 4.095 83.138 1.00 28.69 87 ARG C O 1
ATOM 2995 N N . ARG C 1 87 ? 24.774 3.131 82.165 1.00 28.36 88 ARG C N 1
ATOM 2996 C CA . ARG C 1 87 ? 25.305 4.329 81.542 1.00 29.55 88 ARG C CA 1
ATOM 2997 C C . ARG C 1 87 ? 24.745 4.620 80.142 1.00 28.73 88 ARG C C 1
ATOM 2998 O O . ARG C 1 87 ? 24.809 5.753 79.697 1.00 29.22 88 ARG C O 1
ATOM 3006 N N . ALA C 1 88 ? 24.226 3.600 79.443 1.00 27.18 89 ALA C N 1
ATOM 3007 C CA . ALA C 1 88 ? 23.756 3.736 78.061 1.00 24.39 89 ALA C CA 1
ATOM 3008 C C . ALA C 1 88 ? 22.234 3.853 77.951 1.00 23.97 89 ALA C C 1
ATOM 3009 O O . ALA C 1 88 ? 21.507 3.594 78.906 1.00 23.13 89 ALA C O 1
ATOM 3011 N N . TYR C 1 89 ? 21.734 4.270 76.785 1.00 22.85 90 TYR C N 1
ATOM 3012 C CA . TYR C 1 89 ? 20.275 4.374 76.575 1.00 22.33 90 TYR C CA 1
ATOM 3013 C C . TYR C 1 89 ? 19.936 4.222 75.091 1.00 20.92 90 TYR C C 1
ATOM 3014 O O . TYR C 1 89 ? 20.832 4.217 74.252 1.00 20.46 90 TYR C O 1
ATOM 3023 N N . PHE C 1 90 ? 18.648 4.072 74.806 1.00 20.47 91 PHE C N 1
ATOM 3024 C CA . PHE C 1 90 ? 18.153 3.921 73.451 1.00 20.43 91 PHE C CA 1
ATOM 3025 C C . PHE C 1 90 ? 17.181 5.022 73.208 1.00 19.79 91 PHE C C 1
ATOM 3026 O O . PHE C 1 90 ? 16.437 5.418 74.103 1.00 19.28 91 PHE C O 1
ATOM 3034 N N . LEU C 1 91 ? 17.161 5.508 71.970 1.00 19.61 92 LEU C N 1
ATOM 3035 C CA . LEU C 1 91 ? 16.103 6.405 71.516 1.00 19.76 92 LEU C CA 1
ATOM 3036 C C . LEU C 1 91 ? 14.968 5.615 70.920 1.00 19.45 92 LEU C C 1
ATOM 3037 O O . LEU C 1 91 ? 15.187 4.792 70.043 1.00 19.36 92 LEU C O 1
ATOM 3042 N N . VAL C 1 92 ? 13.752 5.875 71.381 1.00 19.64 93 VAL C N 1
ATOM 3043 C CA . VAL C 1 92 ? 12.582 5.229 70.846 1.00 20.72 93 VAL C CA 1
ATOM 3044 C C . VAL C 1 92 ? 11.574 6.276 70.325 1.00 20.81 93 VAL C C 1
ATOM 3045 O O . VAL C 1 92 ? 11.564 7.416 70.765 1.00 20.39 93 VAL C O 1
ATOM 3049 N N . ILE C 1 93 ? 10.717 5.843 69.405 1.00 20.50 94 ILE C N 1
ATOM 3050 C CA . ILE C 1 93 ? 9.758 6.723 68.754 1.00 20.95 94 ILE C CA 1
ATOM 3051 C C . ILE C 1 93 ? 8.473 6.802 69.560 1.00 22.84 94 ILE C C 1
ATOM 3052 O O . ILE C 1 93 ? 8.080 5.817 70.195 1.00 23.46 94 ILE C O 1
ATOM 3057 N N . THR C 1 94 ? 7.836 7.978 69.549 1.00 22.30 95 THR C N 1
ATOM 3058 C CA . THR C 1 94 ? 6.574 8.197 70.224 1.00 23.21 95 THR C CA 1
ATOM 3059 C C . THR C 1 94 ? 5.451 8.043 69.206 1.00 23.67 95 THR C C 1
ATOM 3060 O O . THR C 1 94 ? 5.711 7.914 68.007 1.00 23.76 95 THR C O 1
ATOM 3064 N N . ARG C 1 95 ? 4.210 8.080 69.674 1.00 23.34 96 ARG C N 1
ATOM 3065 C CA . ARG C 1 95 ? 3.086 8.101 68.781 1.00 24.34 96 ARG C CA 1
ATOM 3066 C C . ARG C 1 95 ? 3.123 9.288 67.821 1.00 24.60 96 ARG C C 1
ATOM 3067 O O . ARG C 1 95 ? 2.824 9.140 66.629 1.00 24.14 96 ARG C O 1
ATOM 3075 N N . LYS C 1 96 ? 3.483 10.463 68.345 1.00 23.41 97 LYS C N 1
ATOM 3076 C CA . LYS C 1 96 ? 3.633 11.644 67.535 1.00 24.44 97 LYS C CA 1
ATOM 3077 C C . LYS C 1 96 ? 4.734 11.498 66.479 1.00 23.55 97 LYS C C 1
ATOM 3078 O O . LYS C 1 96 ? 4.552 11.947 65.332 1.00 23.51 97 LYS C O 1
ATOM 3084 N N . GLY C 1 97 ? 5.866 10.896 66.854 1.00 22.96 98 GLY C N 1
ATOM 3085 C CA . GLY C 1 97 ? 6.924 10.569 65.885 1.00 22.55 98 GLY C CA 1
ATOM 3086 C C . GLY C 1 97 ? 6.420 9.636 64.776 1.00 23.42 98 GLY C C 1
ATOM 3087 O O . GLY C 1 97 ? 6.756 9.840 63.601 1.00 22.55 98 GLY C O 1
ATOM 3088 N N . GLU C 1 98 ? 5.587 8.651 65.142 1.00 22.75 99 GLU C N 1
ATOM 3089 C CA . GLU C 1 98 ? 5.038 7.658 64.206 1.00 24.00 99 GLU C CA 1
ATOM 3090 C C . GLU C 1 98 ? 4.093 8.340 63.224 1.00 24.00 99 GLU C C 1
ATOM 3091 O O . GLU C 1 98 ? 4.039 7.986 62.047 1.00 21.13 99 GLU C O 1
ATOM 3097 N N . GLU C 1 99 ? 3.336 9.324 63.731 1.00 24.04 100 GLU C N 1
ATOM 3098 C CA . GLU C 1 99 ? 2.363 10.034 62.917 1.00 25.29 100 GLU C CA 1
ATOM 3099 C C . GLU C 1 99 ? 3.029 10.806 61.775 1.00 24.98 100 GLU C C 1
ATOM 3100 O O . GLU C 1 99 ? 2.411 11.013 60.729 1.00 25.42 100 GLU C O 1
ATOM 3106 N N . VAL C 1 100 ? 4.283 11.222 61.985 1.00 24.27 101 VAL C N 1
ATOM 3107 C CA . VAL C 1 100 ? 5.088 11.877 60.958 1.00 23.40 101 VAL C CA 1
ATOM 3108 C C . VAL C 1 100 ? 5.358 10.903 59.776 1.00 23.15 101 VAL C C 1
ATOM 3109 O O . VAL C 1 100 ? 5.132 11.238 58.615 1.00 23.46 101 VAL C O 1
ATOM 3113 N N . ILE C 1 101 ? 5.890 9.717 60.079 1.00 22.14 102 ILE C N 1
ATOM 3114 C CA . ILE C 1 101 ? 6.156 8.704 59.069 1.00 21.61 102 ILE C CA 1
ATOM 3115 C C . ILE C 1 101 ? 4.876 8.326 58.356 1.00 22.08 102 ILE C C 1
ATOM 3116 O O . ILE C 1 101 ? 4.869 8.155 57.151 1.00 21.26 102 ILE C O 1
ATOM 3121 N N . GLU C 1 102 ? 3.795 8.179 59.122 1.00 22.08 103 GLU C N 1
ATOM 3122 C CA . GLU C 1 102 ? 2.527 7.746 58.577 1.00 24.01 103 GLU C CA 1
ATOM 3123 C C . GLU C 1 102 ? 2.015 8.792 57.579 1.00 24.01 103 GLU C C 1
ATOM 3124 O O . GLU C 1 102 ? 1.381 8.451 56.579 1.00 23.49 103 GLU C O 1
ATOM 3130 N N . LYS C 1 103 ? 2.256 10.068 57.884 1.00 24.09 104 LYS C N 1
ATOM 3131 C CA . LYS C 1 103 ? 1.886 11.142 56.960 1.00 22.94 104 LYS C CA 1
ATOM 3132 C C . LYS C 1 103 ? 2.752 11.213 55.712 1.00 20.87 104 LYS C C 1
ATOM 3133 O O . LYS C 1 103 ? 2.269 11.567 54.636 1.00 21.49 104 LYS C O 1
ATOM 3139 N N . VAL C 1 104 ? 4.042 10.913 55.847 1.00 19.06 105 VAL C N 1
ATOM 3140 C CA . VAL C 1 104 ? 4.911 10.804 54.694 1.00 18.46 105 VAL C CA 1
ATOM 3141 C C . VAL C 1 104 ? 4.401 9.651 53.774 1.00 19.69 105 VAL C C 1
ATOM 3142 O O . VAL C 1 104 ? 4.257 9.823 52.538 1.00 18.65 105 VAL C O 1
ATOM 3146 N N . ILE C 1 105 ? 4.094 8.498 54.390 1.00 19.96 106 ILE C N 1
ATOM 3147 C CA . ILE C 1 105 ? 3.572 7.324 53.646 1.00 20.58 106 ILE C CA 1
ATOM 3148 C C . ILE C 1 105 ? 2.245 7.637 52.954 1.00 21.12 106 ILE C C 1
ATOM 3149 O O . ILE C 1 105 ? 2.051 7.354 51.753 1.00 21.64 106 ILE C O 1
ATOM 3154 N N . GLU C 1 106 ? 1.341 8.223 53.715 1.00 21.88 107 GLU C N 1
ATOM 3155 C CA . GLU C 1 106 ? 0.042 8.680 53.241 1.00 24.35 107 GLU C CA 1
ATOM 3156 C C . GLU C 1 106 ? 0.188 9.592 52.000 1.00 23.27 107 GLU C C 1
ATOM 3157 O O . GLU C 1 106 ? -0.534 9.436 51.031 1.00 21.38 107 GLU C O 1
ATOM 3163 N N . ARG C 1 107 ? 1.127 10.540 52.052 1.00 23.16 108 ARG C N 1
ATOM 3164 C CA . ARG C 1 107 ? 1.378 11.428 50.900 1.00 23.80 108 ARG C CA 1
ATOM 3165 C C . ARG C 1 107 ? 1.917 10.664 49.655 1.00 23.04 108 ARG C C 1
ATOM 3166 O O . ARG C 1 107 ? 1.493 10.905 48.505 1.00 21.93 108 ARG C O 1
ATOM 3174 N N . ARG C 1 108 ? 2.858 9.745 49.893 1.00 22.28 109 ARG C N 1
ATOM 3175 C CA . ARG C 1 108 ? 3.335 8.840 48.842 1.00 21.89 109 ARG C CA 1
ATOM 3176 C C . ARG C 1 108 ? 2.209 8.004 48.205 1.00 22.67 109 ARG C C 1
ATOM 3177 O O . ARG C 1 108 ? 2.208 7.791 46.972 1.00 21.29 109 ARG C O 1
ATOM 3185 N N . GLU C 1 109 ? 1.297 7.481 49.043 1.00 22.31 110 GLU C N 1
ATOM 3186 C CA . GLU C 1 109 ? 0.132 6.723 48.563 1.00 23.95 110 GLU C CA 1
ATOM 3187 C C . GLU C 1 109 ? -0.787 7.584 47.698 1.00 24.33 110 GLU C C 1
ATOM 3188 O O . GLU C 1 109 ? -1.267 7.135 46.680 1.00 23.82 110 GLU C O 1
ATOM 3194 N N . ASN C 1 110 ? -1.064 8.815 48.137 1.00 25.02 111 ASN C N 1
ATOM 3195 C CA . ASN C 1 110 ? -1.912 9.732 47.349 1.00 25.58 111 ASN C CA 1
ATOM 3196 C C . ASN C 1 110 ? -1.263 10.149 45.992 1.00 25.30 111 ASN C C 1
ATOM 3197 O O . ASN C 1 110 ? -1.956 10.256 44.984 1.00 26.13 111 ASN C O 1
ATOM 3202 N N . PHE C 1 111 ? 0.051 10.354 45.983 1.00 23.87 112 PHE C N 1
ATOM 3203 C CA . PHE C 1 111 ? 0.837 10.580 44.767 1.00 23.00 112 PHE C CA 1
ATOM 3204 C C . PHE C 1 111 ? 0.663 9.402 43.798 1.00 23.65 112 PHE C C 1
ATOM 3205 O O . PHE C 1 111 ? 0.302 9.580 42.626 1.00 22.22 112 PHE C O 1
ATOM 3213 N N . ILE C 1 112 ? 0.885 8.187 44.308 1.00 22.33 113 ILE C N 1
ATOM 3214 C CA . ILE C 1 112 ? 0.789 7.004 43.496 1.00 23.65 113 ILE C CA 1
ATOM 3215 C C . ILE C 1 112 ? -0.660 6.755 43.018 1.00 24.31 113 ILE C C 1
ATOM 3216 O O . ILE C 1 112 ? -0.878 6.274 41.919 1.00 25.23 113 ILE C O 1
ATOM 3221 N N . GLU C 1 113 ? -1.644 7.093 43.837 1.00 25.71 114 GLU C N 1
ATOM 3222 C CA . GLU C 1 113 ? -3.046 7.005 43.429 1.00 27.89 114 GLU C CA 1
ATOM 3223 C C . GLU C 1 113 ? -3.376 7.921 42.221 1.00 27.34 114 GLU C C 1
ATOM 3224 O O . GLU C 1 113 ? -4.147 7.529 41.356 1.00 27.32 114 GLU C O 1
ATOM 3230 N N . LYS C 1 114 ? -2.826 9.136 42.187 1.00 27.34 115 LYS C N 1
ATOM 3231 C CA . LYS C 1 114 ? -2.990 10.053 41.041 1.00 27.97 115 LYS C CA 1
ATOM 3232 C C . LYS C 1 114 ? -2.377 9.409 39.808 1.00 26.85 115 LYS C C 1
ATOM 3233 O O . LYS C 1 114 ? -2.957 9.433 38.707 1.00 26.22 115 LYS C O 1
ATOM 3239 N N . ILE C 1 115 ? -1.208 8.800 40.007 1.00 25.64 116 ILE C N 1
ATOM 3240 C CA . ILE C 1 115 ? -0.428 8.236 38.913 1.00 25.71 116 ILE C CA 1
ATOM 3241 C C . ILE C 1 115 ? -1.153 7.004 38.349 1.00 26.11 116 ILE C C 1
ATOM 3242 O O . ILE C 1 115 ? -1.391 6.915 37.140 1.00 25.12 116 ILE C O 1
ATOM 3247 N N . THR C 1 116 ? -1.565 6.094 39.238 1.00 26.40 117 THR C N 1
ATOM 3248 C CA . THR C 1 116 ? -2.323 4.898 38.834 1.00 27.52 117 THR C CA 1
ATOM 3249 C C . THR C 1 116 ? -3.690 5.276 38.247 1.00 28.23 117 THR C C 1
ATOM 3250 O O . THR C 1 116 ? -4.178 4.629 37.334 1.00 28.52 117 THR C O 1
ATOM 3254 N N . SER C 1 117 ? -4.285 6.356 38.743 1.00 29.15 118 SER C N 1
ATOM 3255 C CA . SER C 1 117 ? -5.500 6.885 38.126 1.00 30.01 118 SER C CA 1
ATOM 3256 C C . SER C 1 117 ? -5.296 7.328 36.660 1.00 29.79 118 SER C C 1
ATOM 3257 O O . SER C 1 117 ? -6.150 7.041 35.809 1.00 29.78 118 SER C O 1
ATOM 3260 N N . ASP C 1 118 ? -4.196 8.031 36.375 1.00 28.58 119 ASP C N 1
ATOM 3261 C CA . ASP C 1 118 ? -3.873 8.446 35.002 1.00 28.54 119 ASP C CA 1
ATOM 3262 C C . ASP C 1 118 ? -3.572 7.250 34.093 1.00 28.28 119 ASP C C 1
ATOM 3263 O O . ASP C 1 118 ? -3.984 7.223 32.937 1.00 26.80 119 ASP C O 1
ATOM 3268 N N . LEU C 1 119 ? -2.831 6.273 34.615 1.00 27.62 120 LEU C N 1
ATOM 3269 C CA . LEU C 1 119 ? -2.471 5.078 33.859 1.00 28.34 120 LEU C CA 1
ATOM 3270 C C . LEU C 1 119 ? -3.676 4.241 33.459 1.00 28.39 120 LEU C C 1
ATOM 3271 O O . LEU C 1 119 ? -3.668 3.583 32.424 1.00 28.68 120 LEU C O 1
ATOM 3276 N N . GLY C 1 120 ? -4.694 4.255 34.301 1.00 29.26 121 GLY C N 1
ATOM 3277 C CA . GLY C 1 120 ? -5.878 3.432 34.100 1.00 30.47 121 GLY C CA 1
ATOM 3278 C C . GLY C 1 120 ? -5.702 2.122 34.825 1.00 31.08 121 GLY C C 1
ATOM 3279 O O . GLY C 1 120 ? -4.576 1.690 35.072 1.00 30.26 121 GLY C O 1
ATOM 3280 N N . LYS C 1 121 ? -6.829 1.490 35.145 1.00 32.67 122 LYS C N 1
ATOM 3281 C CA . LYS C 1 121 ? -6.885 0.254 35.910 1.00 34.08 122 LYS C CA 1
ATOM 3282 C C . LYS C 1 121 ? -6.048 -0.872 35.317 1.00 34.43 122 LYS C C 1
ATOM 3283 O O . LYS C 1 121 ? -5.308 -1.512 36.048 1.00 34.16 122 LYS C O 1
ATOM 3289 N N . GLU C 1 122 ? -6.133 -1.114 34.005 1.00 34.88 123 GLU C N 1
ATOM 3290 C CA . GLU C 1 122 ? -5.421 -2.278 33.437 1.00 36.70 123 GLU C CA 1
ATOM 3291 C C . GLU C 1 122 ? -3.912 -2.092 33.266 1.00 35.47 123 GLU C C 1
ATOM 3292 O O . GLU C 1 122 ? -3.139 -3.019 33.520 1.00 34.65 123 GLU C O 1
ATOM 3298 N N . LYS C 1 123 ? -3.494 -0.897 32.847 1.00 34.59 124 LYS C N 1
ATOM 3299 C CA . LYS C 1 123 ? -2.076 -0.564 32.856 1.00 34.72 124 LYS C CA 1
ATOM 3300 C C . LYS C 1 123 ? -1.495 -0.660 34.288 1.00 33.20 124 LYS C C 1
ATOM 3301 O O . LYS C 1 123 ? -0.411 -1.198 34.464 1.00 32.45 124 LYS C O 1
ATOM 3307 N N . SER C 1 124 ? -2.229 -0.162 35.286 1.00 32.74 125 SER C N 1
ATOM 3308 C CA . SER C 1 124 ? -1.761 -0.183 36.694 1.00 33.40 125 SER C CA 1
ATOM 3309 C C . SER C 1 124 ? -1.555 -1.594 37.224 1.00 33.34 125 SER C C 1
ATOM 3310 O O . SER C 1 124 ? -0.556 -1.855 37.888 1.00 33.55 125 SER C O 1
ATOM 3313 N N . SER C 1 125 ? -2.508 -2.483 36.925 1.00 33.36 126 SER C N 1
ATOM 3314 C CA . SER C 1 125 ? -2.416 -3.905 37.261 1.00 34.21 126 SER C CA 1
ATOM 3315 C C . SER C 1 125 ? -1.188 -4.557 36.658 1.00 33.76 126 SER C C 1
ATOM 3316 O O . SER C 1 125 ? -0.423 -5.198 37.373 1.00 34.52 126 SER C O 1
ATOM 3319 N N . LYS C 1 126 ? -0.975 -4.356 35.352 1.00 33.57 127 LYS C N 1
ATOM 3320 C CA . LYS C 1 126 ? 0.192 -4.899 34.663 1.00 33.65 127 LYS C CA 1
ATOM 3321 C C . LYS C 1 126 ? 1.513 -4.385 35.246 1.00 32.65 127 LYS C C 1
ATOM 3322 O O . LYS C 1 126 ? 2.433 -5.164 35.445 1.00 32.55 127 LYS C O 1
ATOM 3328 N N . ILE C 1 127 ? 1.605 -3.073 35.479 1.00 30.95 128 ILE C N 1
ATOM 3329 C CA . ILE C 1 127 ? 2.777 -2.466 36.101 1.00 30.08 128 ILE C CA 1
ATOM 3330 C C . ILE C 1 127 ? 2.988 -3.048 37.510 1.00 29.46 128 ILE C C 1
ATOM 3331 O O . ILE C 1 127 ? 4.089 -3.466 37.856 1.00 29.56 128 ILE C O 1
ATOM 3336 N N . LEU C 1 128 ? 1.933 -3.085 38.312 1.00 28.71 129 LEU C N 1
ATOM 3337 C CA . LEU C 1 128 ? 1.997 -3.706 39.629 1.00 29.21 129 LEU C CA 1
ATOM 3338 C C . LEU C 1 128 ? 2.479 -5.176 39.603 1.00 29.60 129 LEU C C 1
ATOM 3339 O O . LEU C 1 128 ? 3.348 -5.562 40.386 1.00 29.17 129 LEU C O 1
ATOM 3344 N N . ASP C 1 129 ? 1.960 -5.984 38.680 1.00 29.71 130 ASP C N 1
ATOM 3345 C CA . ASP C 1 129 ? 2.460 -7.350 38.538 1.00 29.94 130 ASP C CA 1
ATOM 3346 C C . ASP C 1 129 ? 3.926 -7.372 38.153 1.00 28.85 130 ASP C C 1
ATOM 3347 O O . ASP C 1 129 ? 4.667 -8.225 38.620 1.00 28.31 130 ASP C O 1
ATOM 3352 N N . TYR C 1 130 ? 4.357 -6.433 37.317 1.00 26.91 131 TYR C N 1
ATOM 3353 C CA . TYR C 1 130 ? 5.774 -6.348 36.984 1.00 27.08 131 TYR C CA 1
ATOM 3354 C C . TYR C 1 130 ? 6.646 -5.928 38.150 1.00 25.76 131 TYR C C 1
ATOM 3355 O O . TYR C 1 130 ? 7.760 -6.434 38.296 1.00 26.07 131 TYR C O 1
ATOM 3364 N N . LEU C 1 131 ? 6.164 -4.972 38.931 1.00 25.18 132 LEU C N 1
ATOM 3365 C CA . LEU C 1 131 ? 6.895 -4.491 40.126 1.00 25.12 132 LEU C CA 1
ATOM 3366 C C . LEU C 1 131 ? 7.005 -5.624 41.146 1.00 25.50 132 LEU C C 1
ATOM 3367 O O . LEU C 1 131 ? 8.070 -5.827 41.736 1.00 25.23 132 LEU C O 1
ATOM 3372 N N . LYS C 1 132 ? 5.921 -6.385 41.328 1.00 26.55 133 LYS C N 1
ATOM 3373 C CA . LYS C 1 132 ? 5.990 -7.615 42.146 1.00 27.70 133 LYS C CA 1
ATOM 3374 C C . LYS C 1 132 ? 7.066 -8.573 41.642 1.00 28.11 133 LYS C C 1
ATOM 3375 O O . LYS C 1 132 ? 7.892 -9.047 42.425 1.00 28.68 133 LYS C O 1
ATOM 3381 N N . GLU C 1 133 ? 7.092 -8.832 40.334 1.00 28.39 134 GLU C N 1
ATOM 3382 C CA . GLU C 1 133 ? 8.136 -9.682 39.769 1.00 28.00 134 GLU C CA 1
ATOM 3383 C C . GLU C 1 133 ? 9.518 -9.124 40.020 1.00 27.42 134 GLU C C 1
ATOM 3384 O O . GLU C 1 133 ? 10.450 -9.853 40.394 1.00 25.89 134 GLU C O 1
ATOM 3390 N N . LEU C 1 134 ? 9.651 -7.817 39.804 1.00 25.90 135 LEU C N 1
ATOM 3391 C CA . LEU C 1 134 ? 10.889 -7.098 40.115 1.00 26.70 135 LEU C CA 1
ATOM 3392 C C . LEU C 1 134 ? 11.328 -7.171 41.592 1.00 25.01 135 LEU C C 1
ATOM 3393 O O . LEU C 1 134 ? 12.492 -7.415 41.869 1.00 25.42 135 LEU C O 1
ATOM 3398 N N . LYS C 1 135 ? 10.407 -6.916 42.520 1.00 24.81 136 LYS C N 1
ATOM 3399 C CA . LYS C 1 135 ? 10.696 -6.996 43.953 1.00 26.21 136 LYS C CA 1
ATOM 3400 C C . LYS C 1 135 ? 11.180 -8.430 44.315 1.00 26.33 136 LYS C C 1
ATOM 3401 O O . LYS C 1 135 ? 12.164 -8.614 45.074 1.00 26.65 136 LYS C O 1
ATOM 3407 N N . GLY C 1 136 ? 10.500 -9.430 43.755 1.00 25.96 137 GLY C N 1
ATOM 3408 C CA . GLY C 1 136 ? 10.911 -10.813 43.940 1.00 26.28 137 GLY C CA 1
ATOM 3409 C C . GLY C 1 136 ? 12.367 -11.076 43.603 1.00 26.88 137 GLY C C 1
ATOM 3410 O O . GLY C 1 136 ? 13.130 -11.559 44.441 1.00 27.92 137 GLY C O 1
ATOM 3411 N N . VAL C 1 137 ? 12.744 -10.804 42.359 1.00 26.68 138 VAL C N 1
ATOM 3412 C CA . VAL C 1 137 ? 14.101 -11.072 41.869 1.00 26.20 138 VAL C CA 1
ATOM 3413 C C . VAL C 1 137 ? 15.139 -10.266 42.639 1.00 25.84 138 VAL C C 1
ATOM 3414 O O . VAL C 1 137 ? 16.239 -10.762 42.891 1.00 25.32 138 VAL C O 1
ATOM 3418 N N . MET C 1 138 ? 14.795 -9.023 43.016 1.00 24.39 139 MET C N 1
ATOM 3419 C CA . MET C 1 138 ? 15.663 -8.220 43.903 1.00 24.95 139 MET C CA 1
ATOM 3420 C C . MET C 1 138 ? 15.845 -8.896 45.269 1.00 24.84 139 MET C C 1
ATOM 3421 O O . MET C 1 138 ? 16.934 -8.915 45.838 1.00 24.83 139 MET C O 1
ATOM 3426 N N . GLU C 1 139 ? 14.768 -9.425 45.819 1.00 24.18 140 GLU C N 1
ATOM 3427 C CA . GLU C 1 139 ? 14.870 -10.064 47.134 1.00 24.80 140 GLU C CA 1
ATOM 3428 C C . GLU C 1 139 ? 15.815 -11.251 47.090 1.00 25.72 140 GLU C C 1
ATOM 3429 O O . GLU C 1 139 ? 16.628 -11.428 48.007 1.00 25.42 140 GLU C O 1
ATOM 3435 N N . ARG C 1 140 ? 15.754 -12.008 45.980 1.00 26.45 141 ARG C N 1
ATOM 3436 C CA . ARG C 1 140 ? 16.524 -13.234 45.804 1.00 29.18 141 ARG C CA 1
ATOM 3437 C C . ARG C 1 140 ? 17.985 -12.938 45.601 1.00 28.34 141 ARG C C 1
ATOM 3438 O O . ARG C 1 140 ? 18.821 -13.839 45.640 1.00 29.00 141 ARG C O 1
ATOM 3446 N N . ASN C 1 141 ? 18.296 -11.670 45.375 1.00 28.32 142 ASN C N 1
ATOM 3447 C CA . ASN C 1 141 ? 19.667 -11.277 45.079 1.00 27.97 142 ASN C CA 1
ATOM 3448 C C . ASN C 1 141 ? 20.296 -10.312 46.108 1.00 27.74 142 ASN C C 1
ATOM 3449 O O . ASN C 1 141 ? 21.488 -9.957 46.018 1.00 28.25 142 ASN C O 1
ATOM 3454 N N . PHE C 1 142 ? 19.499 -9.910 47.094 1.00 27.07 143 PHE C N 1
ATOM 3455 C CA . PHE C 1 142 ? 19.880 -8.869 48.057 1.00 27.68 143 PHE C CA 1
ATOM 3456 C C . PHE C 1 142 ? 21.019 -9.224 49.035 1.00 28.34 143 PHE C C 1
ATOM 3457 O O . PHE C 1 142 ? 21.660 -8.326 49.606 1.00 26.75 143 PHE C O 1
ATOM 3465 N N . SER C 1 143 ? 21.312 -10.517 49.205 1.00 28.54 144 SER C N 1
ATOM 3466 C CA . SER C 1 143 ? 22.325 -10.914 50.203 1.00 29.61 144 SER C CA 1
ATOM 3467 C C . SER C 1 143 ? 23.787 -10.801 49.720 1.00 30.30 144 SER C C 1
ATOM 3468 O O . SER C 1 143 ? 24.729 -10.897 50.517 1.00 30.15 144 SER C O 1
ATOM 3471 N N . LYS C 1 144 ? 23.984 -10.622 48.416 1.00 31.64 145 LYS C N 1
ATOM 3472 C CA . LYS C 1 144 ? 25.341 -10.558 47.843 1.00 32.05 145 LYS C CA 1
ATOM 3473 C C . LYS C 1 144 ? 26.150 -9.409 48.468 1.00 32.71 145 LYS C C 1
ATOM 3474 O O . LYS C 1 144 ? 25.644 -8.293 48.659 1.00 31.86 145 LYS C O 1
ATOM 3480 N N . GLN C 1 145 ? 27.397 -9.691 48.830 1.00 32.67 146 GLN C N 1
ATOM 3481 C CA . GLN C 1 145 ? 28.208 -8.724 49.528 1.00 32.93 146 GLN C CA 1
ATOM 3482 C C . GLN C 1 145 ? 29.223 -8.081 48.582 1.00 34.46 146 GLN C C 1
ATOM 3483 O O . GLN C 1 145 ? 29.083 -8.189 47.350 1.00 34.78 146 GLN C O 1
ATOM 3490 N N . LYS D 1 4 ? -2.756 2.002 45.246 1.00 40.94 5 LYS D N 1
ATOM 3491 C CA . LYS D 1 4 ? -1.821 2.985 45.892 1.00 40.38 5 LYS D CA 1
ATOM 3492 C C . LYS D 1 4 ? -1.159 2.328 47.086 1.00 39.53 5 LYS D C 1
ATOM 3493 O O . LYS D 1 4 ? 0.064 2.377 47.217 1.00 38.34 5 LYS D O 1
ATOM 3499 N N . GLN D 1 5 ? -1.997 1.716 47.935 1.00 39.41 6 GLN D N 1
ATOM 3500 C CA . GLN D 1 5 ? -1.567 0.992 49.131 1.00 38.78 6 GLN D CA 1
ATOM 3501 C C . GLN D 1 5 ? -0.496 -0.052 48.826 1.00 36.60 6 GLN D C 1
ATOM 3502 O O . GLN D 1 5 ? 0.669 0.101 49.296 1.00 36.11 6 GLN D O 1
ATOM 3508 N N . PRO D 1 6 ? -0.869 -1.124 48.069 1.00 34.65 7 PRO D N 1
ATOM 3509 C CA . PRO D 1 6 ? 0.152 -2.122 47.739 1.00 32.75 7 PRO D CA 1
ATOM 3510 C C . PRO D 1 6 ? 1.193 -1.535 46.814 1.00 30.44 7 PRO D C 1
ATOM 3511 O O . PRO D 1 6 ? 2.377 -1.782 47.010 1.00 29.58 7 PRO D O 1
ATOM 3515 N N . PHE D 1 7 ? 0.747 -0.740 45.834 1.00 27.79 8 PHE D N 1
ATOM 3516 C CA . PHE D 1 7 ? 1.656 -0.144 44.858 1.00 25.77 8 PHE D CA 1
ATOM 3517 C C . PHE D 1 7 ? 2.757 0.641 45.598 1.00 24.52 8 PHE D C 1
ATOM 3518 O O . PHE D 1 7 ? 3.948 0.491 45.311 1.00 24.84 8 PHE D O 1
ATOM 3526 N N . GLU D 1 8 ? 2.377 1.476 46.559 1.00 23.26 9 GLU D N 1
ATOM 3527 C CA . GLU D 1 8 ? 3.393 2.274 47.265 1.00 22.42 9 GLU D CA 1
ATOM 3528 C C . GLU D 1 8 ? 4.414 1.395 48.012 1.00 21.29 9 GLU D C 1
ATOM 3529 O O . GLU D 1 8 ? 5.647 1.642 47.962 1.00 21.55 9 GLU D O 1
ATOM 3535 N N . ARG D 1 9 ? 3.922 0.389 48.713 1.00 21.48 10 ARG D N 1
ATOM 3536 C CA . ARG D 1 9 ? 4.796 -0.465 49.538 1.00 21.92 10 ARG D CA 1
ATOM 3537 C C . ARG D 1 9 ? 5.806 -1.244 48.689 1.00 21.43 10 ARG D C 1
ATOM 3538 O O . ARG D 1 9 ? 6.987 -1.286 49.007 1.00 20.85 10 ARG D O 1
ATOM 3546 N N . ILE D 1 10 ? 5.327 -1.843 47.598 1.00 20.29 11 ILE D N 1
ATOM 3547 C CA . ILE D 1 10 ? 6.187 -2.581 46.691 1.00 21.41 11 ILE D CA 1
ATOM 3548 C C . ILE D 1 10 ? 7.250 -1.678 46.090 1.00 19.79 11 ILE D C 1
ATOM 3549 O O . ILE D 1 10 ? 8.443 -2.021 46.097 1.00 19.24 11 ILE D O 1
ATOM 3554 N N . LEU D 1 11 ? 6.845 -0.501 45.605 1.00 20.86 12 LEU D N 1
ATOM 3555 C CA . LEU D 1 11 ? 7.843 0.442 45.055 1.00 21.14 12 LEU D CA 1
ATOM 3556 C C . LEU D 1 11 ? 8.851 0.902 46.133 1.00 20.59 12 LEU D C 1
ATOM 3557 O O . LEU D 1 11 ? 10.062 1.006 45.893 1.00 19.78 12 LEU D O 1
ATOM 3562 N N . ARG D 1 12 ? 8.340 1.159 47.336 1.00 20.81 13 ARG D N 1
ATOM 3563 C CA . ARG D 1 12 ? 9.197 1.507 48.468 1.00 21.85 13 ARG D CA 1
ATOM 3564 C C . ARG D 1 12 ? 10.260 0.406 48.699 1.00 20.91 13 ARG D C 1
ATOM 3565 O O . ARG D 1 12 ? 11.419 0.712 48.906 1.00 21.53 13 ARG D O 1
ATOM 3573 N N . GLU D 1 13 ? 9.887 -0.874 48.613 1.00 21.58 14 GLU D N 1
ATOM 3574 C CA . GLU D 1 13 ? 10.891 -1.946 48.861 1.00 20.38 14 GLU D CA 1
ATOM 3575 C C . GLU D 1 13 ? 11.943 -2.041 47.747 1.00 18.82 14 GLU D C 1
ATOM 3576 O O . GLU D 1 13 ? 13.140 -2.233 48.010 1.00 15.73 14 GLU D O 1
ATOM 3582 N N . ILE D 1 14 ? 11.488 -1.863 46.504 1.00 18.71 15 ILE D N 1
ATOM 3583 C CA . ILE D 1 14 ? 12.366 -1.853 45.327 1.00 19.01 15 ILE D CA 1
ATOM 3584 C C . ILE D 1 14 ? 13.429 -0.735 45.448 1.00 18.93 15 ILE D C 1
ATOM 3585 O O . ILE D 1 14 ? 14.644 -0.991 45.329 1.00 20.49 15 ILE D O 1
ATOM 3590 N N . CYS D 1 15 ? 12.951 0.494 45.662 1.00 20.32 16 CYS D N 1
ATOM 3591 C CA . CYS D 1 15 ? 13.790 1.695 45.915 1.00 20.59 16 CYS D CA 1
ATOM 3592 C C . CYS D 1 15 ? 14.753 1.511 47.085 1.00 20.36 16 CYS D C 1
ATOM 3593 O O . CYS D 1 15 ? 15.931 1.827 46.972 1.00 19.90 16 CYS D O 1
ATOM 3596 N N . PHE D 1 16 ? 14.248 1.008 48.214 1.00 20.23 17 PHE D N 1
ATOM 3597 C CA . PHE D 1 16 ? 15.138 0.654 49.344 1.00 20.03 17 PHE D CA 1
ATOM 3598 C C . PHE D 1 16 ? 16.219 -0.353 48.971 1.00 18.23 17 PHE D C 1
ATOM 3599 O O . PHE D 1 16 ? 17.368 -0.172 49.283 1.00 18.71 17 PHE D O 1
ATOM 3607 N N . MET D 1 17 ? 15.871 -1.428 48.272 1.00 19.42 18 MET D N 1
ATOM 3608 C CA . MET D 1 17 ? 16.915 -2.414 47.900 1.00 20.36 18 MET D CA 1
ATOM 3609 C C . MET D 1 17 ? 17.948 -1.858 46.908 1.00 19.72 18 MET D C 1
ATOM 3610 O O . MET D 1 17 ? 19.154 -2.149 47.021 1.00 20.21 18 MET D O 1
ATOM 3615 N N . VAL D 1 18 ? 17.519 -1.088 45.900 1.00 19.26 19 VAL D N 1
ATOM 3616 C CA . VAL D 1 18 ? 18.542 -0.587 44.958 1.00 19.52 19 VAL D CA 1
ATOM 3617 C C . VAL D 1 18 ? 19.477 0.397 45.629 1.00 19.03 19 VAL D C 1
ATOM 3618 O O . VAL D 1 18 ? 20.660 0.419 45.349 1.00 19.88 19 VAL D O 1
ATOM 3622 N N . LYS D 1 19 ? 18.936 1.182 46.550 1.00 19.74 20 LYS D N 1
ATOM 3623 C CA . LYS D 1 19 ? 19.720 2.181 47.282 1.00 20.69 20 LYS D CA 1
ATOM 3624 C C . LYS D 1 19 ? 20.797 1.514 48.108 1.00 19.99 20 LYS D C 1
ATOM 3625 O O . LYS D 1 19 ? 21.987 1.806 47.952 1.00 19.46 20 LYS D O 1
ATOM 3631 N N . VAL D 1 20 ? 20.373 0.584 48.960 1.00 21.27 21 VAL D N 1
ATOM 3632 C CA . VAL D 1 20 ? 21.300 -0.135 49.848 1.00 21.37 21 VAL D CA 1
ATOM 3633 C C . VAL D 1 20 ? 22.320 -0.921 49.033 1.00 21.45 21 VAL D C 1
ATOM 3634 O O . VAL D 1 20 ? 23.502 -0.919 49.349 1.00 22.17 21 VAL D O 1
ATOM 3638 N N . GLU D 1 21 ? 21.864 -1.586 47.972 1.00 21.56 22 GLU D N 1
ATOM 3639 C CA . GLU D 1 21 ? 22.787 -2.331 47.097 1.00 21.05 22 GLU D CA 1
ATOM 3640 C C . GLU D 1 21 ? 23.953 -1.464 46.590 1.00 22.06 22 GLU D C 1
ATOM 3641 O O . GLU D 1 21 ? 25.132 -1.832 46.725 1.00 22.79 22 GLU D O 1
ATOM 3647 N N . GLY D 1 22 ? 23.634 -0.314 46.003 1.00 21.87 23 GLY D N 1
ATOM 3648 C CA . GLY D 1 22 ? 24.661 0.585 45.530 1.00 22.25 23 GLY D CA 1
ATOM 3649 C C . GLY D 1 22 ? 25.608 1.051 46.609 1.00 23.20 23 GLY D C 1
ATOM 3650 O O . GLY D 1 22 ? 26.830 1.140 46.379 1.00 23.32 23 GLY D O 1
ATOM 3651 N N . ARG D 1 23 ? 25.048 1.371 47.784 1.00 23.44 24 ARG D N 1
ATOM 3652 C CA . ARG D 1 23 ? 25.840 1.906 48.893 1.00 23.94 24 ARG D CA 1
ATOM 3653 C C . ARG D 1 23 ? 26.721 0.863 49.569 1.00 23.83 24 ARG D C 1
ATOM 3654 O O . ARG D 1 23 ? 27.528 1.204 50.402 1.00 22.23 24 ARG D O 1
ATOM 3662 N N . LYS D 1 24 ? 26.611 -0.399 49.152 1.00 24.14 25 LYS D N 1
ATOM 3663 C CA . LYS D 1 24 ? 27.497 -1.449 49.657 1.00 24.88 25 LYS D CA 1
ATOM 3664 C C . LYS D 1 24 ? 28.935 -1.159 49.257 1.00 25.47 25 LYS D C 1
ATOM 3665 O O . LYS D 1 24 ? 29.865 -1.556 49.949 1.00 26.06 25 LYS D O 1
ATOM 3671 N N . VAL D 1 25 ? 29.132 -0.445 48.150 1.00 26.43 26 VAL D N 1
ATOM 3672 C CA . VAL D 1 25 ? 30.499 -0.126 47.710 1.00 27.16 26 VAL D CA 1
ATOM 3673 C C . VAL D 1 25 ? 31.218 0.856 48.646 1.00 27.84 26 VAL D C 1
ATOM 3674 O O . VAL D 1 25 ? 32.437 0.925 48.649 1.00 27.98 26 VAL D O 1
ATOM 3678 N N . LEU D 1 26 ? 30.457 1.612 49.432 1.00 29.04 27 LEU D N 1
ATOM 3679 C CA . LEU D 1 26 ? 31.005 2.661 50.311 1.00 30.53 27 LEU D CA 1
ATOM 3680 C C . LEU D 1 26 ? 31.797 2.054 51.468 1.00 31.61 27 LEU D C 1
ATOM 3681 O O . LEU D 1 26 ? 32.572 2.731 52.124 1.00 30.97 27 LEU D O 1
ATOM 3686 N N . ARG D 1 27 ? 31.591 0.760 51.677 1.00 33.82 28 ARG D N 1
ATOM 3687 C CA . ARG D 1 27 ? 32.305 -0.026 52.681 1.00 36.76 28 ARG D CA 1
ATOM 3688 C C . ARG D 1 27 ? 33.813 0.038 52.444 1.00 38.18 28 ARG D C 1
ATOM 3689 O O . ARG D 1 27 ? 34.583 0.183 53.384 1.00 39.93 28 ARG D O 1
ATOM 3697 N N . ASP D 1 28 ? 34.223 -0.012 51.185 1.00 39.72 29 ASP D N 1
ATOM 3698 C CA . ASP D 1 28 ? 35.641 -0.027 50.849 1.00 41.09 29 ASP D CA 1
ATOM 3699 C C . ASP D 1 28 ? 36.293 1.358 50.791 1.00 41.01 29 ASP D C 1
ATOM 3700 O O . ASP D 1 28 ? 37.496 1.450 50.609 1.00 41.17 29 ASP D O 1
ATOM 3705 N N . PHE D 1 29 ? 35.509 2.421 50.964 1.00 41.65 30 PHE D N 1
ATOM 3706 C CA . PHE D 1 29 ? 36.034 3.805 50.881 1.00 41.66 30 PHE D CA 1
ATOM 3707 C C . PHE D 1 29 ? 36.162 4.535 52.221 1.00 41.27 30 PHE D C 1
ATOM 3708 O O . PHE D 1 29 ? 36.994 5.441 52.364 1.00 41.81 30 PHE D O 1
ATOM 3716 N N . GLY D 1 30 ? 35.346 4.153 53.200 1.00 40.11 31 GLY D N 1
ATOM 3717 C CA . GLY D 1 30 ? 35.279 4.893 54.445 1.00 38.78 31 GLY D CA 1
ATOM 3718 C C . GLY D 1 30 ? 34.678 6.284 54.251 1.00 37.60 31 GLY D C 1
ATOM 3719 O O . GLY D 1 30 ? 34.959 7.212 55.010 1.00 38.84 31 GLY D O 1
ATOM 3720 N N . ILE D 1 31 ? 33.859 6.421 53.216 1.00 35.76 32 ILE D N 1
ATOM 3721 C CA . ILE D 1 31 ? 33.022 7.583 53.006 1.00 33.10 32 ILE D CA 1
ATOM 3722 C C . ILE D 1 31 ? 31.709 7.299 53.709 1.00 30.81 32 ILE D C 1
ATOM 3723 O O . ILE D 1 31 ? 31.101 6.258 53.499 1.00 29.81 32 ILE D O 1
ATOM 3728 N N . THR D 1 32 ? 31.269 8.227 54.555 1.00 29.81 33 THR D N 1
ATOM 3729 C CA . THR D 1 32 ? 30.016 8.043 55.275 1.00 28.02 33 THR D CA 1
ATOM 3730 C C . THR D 1 32 ? 28.794 8.429 54.434 1.00 27.58 33 THR D C 1
ATOM 3731 O O . THR D 1 32 ? 28.937 9.023 53.367 1.00 27.24 33 THR D O 1
ATOM 3735 N N . PRO D 1 33 ? 27.600 8.010 54.879 1.00 26.57 34 PRO D N 1
ATOM 3736 C CA . PRO D 1 33 ? 26.355 8.318 54.207 1.00 26.04 34 PRO D CA 1
ATOM 3737 C C . PRO D 1 33 ? 26.168 9.806 53.898 1.00 25.55 34 PRO D C 1
ATOM 3738 O O . PRO D 1 33 ? 25.854 10.138 52.770 1.00 24.61 34 PRO D O 1
ATOM 3742 N N . ALA D 1 34 ? 26.346 10.674 54.903 1.00 25.11 35 ALA D N 1
ATOM 3743 C CA . ALA D 1 34 ? 26.232 12.109 54.719 1.00 24.26 35 ALA D CA 1
ATOM 3744 C C . ALA D 1 34 ? 27.283 12.635 53.736 1.00 24.55 35 ALA D C 1
ATOM 3745 O O . ALA D 1 34 ? 26.964 13.447 52.901 1.00 23.40 35 ALA D O 1
ATOM 3747 N N . GLN D 1 35 ? 28.528 12.164 53.840 1.00 24.26 36 GLN D N 1
ATOM 3748 C CA . GLN D 1 35 ? 29.564 12.534 52.885 1.00 23.65 36 GLN D CA 1
ATOM 3749 C C . GLN D 1 35 ? 29.206 12.101 51.468 1.00 23.07 36 GLN D C 1
ATOM 3750 O O . GLN D 1 35 ? 29.486 12.810 50.500 1.00 22.78 36 GLN D O 1
ATOM 3756 N N . PHE D 1 36 ? 28.590 10.932 51.334 1.00 22.59 37 PHE D N 1
ATOM 3757 C CA . PHE D 1 36 ? 28.227 10.451 50.010 1.00 22.78 37 PHE D CA 1
ATOM 3758 C C . PHE D 1 36 ? 27.086 11.297 49.432 1.00 23.21 37 PHE D C 1
ATOM 3759 O O . PHE D 1 36 ? 27.123 11.649 48.231 1.00 22.41 37 PHE D O 1
ATOM 3767 N N . ASP D 1 37 ? 26.127 11.695 50.276 1.00 22.30 38 ASP D N 1
ATOM 3768 C CA . ASP D 1 37 ? 25.027 12.543 49.838 1.00 23.53 38 ASP D CA 1
ATOM 3769 C C . ASP D 1 37 ? 25.529 13.863 49.272 1.00 23.40 38 ASP D C 1
ATOM 3770 O O . ASP D 1 37 ? 24.987 14.338 48.288 1.00 22.99 38 ASP D O 1
ATOM 3775 N N . ILE D 1 38 ? 26.518 14.461 49.938 1.00 24.46 39 ILE D N 1
ATOM 3776 C CA . ILE D 1 38 ? 27.243 15.663 49.430 1.00 24.99 39 ILE D CA 1
ATOM 3777 C C . ILE D 1 38 ? 27.912 15.403 48.064 1.00 25.60 39 ILE D C 1
ATOM 3778 O O . ILE D 1 38 ? 27.695 16.147 47.118 1.00 24.40 39 ILE D O 1
ATOM 3783 N N . LEU D 1 39 ? 28.748 14.371 47.983 1.00 26.68 40 LEU D N 1
ATOM 3784 C CA . LEU D 1 39 ? 29.414 13.992 46.718 1.00 27.36 40 LEU D CA 1
ATOM 3785 C C . LEU D 1 39 ? 28.427 13.763 45.558 1.00 27.88 40 LEU D C 1
ATOM 3786 O O . LEU D 1 39 ? 28.618 14.243 44.434 1.00 27.83 40 LEU D O 1
ATOM 3791 N N . GLN D 1 40 ? 27.369 13.028 45.852 1.00 28.17 41 GLN D N 1
ATOM 3792 C CA . GLN D 1 40 ? 26.318 12.750 44.891 1.00 30.09 41 GLN D CA 1
ATOM 3793 C C . GLN D 1 40 ? 25.553 13.998 44.414 1.00 30.06 41 GLN D C 1
ATOM 3794 O O . GLN D 1 40 ? 25.260 14.101 43.228 1.00 31.41 41 GLN D O 1
ATOM 3800 N N . LYS D 1 41 ? 25.248 14.941 45.306 1.00 30.36 42 LYS D N 1
ATOM 3801 C CA A LYS D 1 41 ? 24.558 16.176 44.929 0.50 30.89 42 LYS D CA 1
ATOM 3802 C CA B LYS D 1 41 ? 24.555 16.156 44.908 0.50 31.43 42 LYS D CA 1
ATOM 3803 C C . LYS D 1 41 ? 25.408 16.975 43.938 1.00 31.93 42 LYS D C 1
ATOM 3804 O O . LYS D 1 41 ? 24.899 17.472 42.933 1.00 32.31 42 LYS D O 1
ATOM 3815 N N . ILE D 1 42 ? 26.701 17.083 44.245 1.00 32.77 43 ILE D N 1
ATOM 3816 C CA . ILE D 1 42 ? 27.663 17.844 43.454 1.00 33.39 43 ILE D CA 1
ATOM 3817 C C . ILE D 1 42 ? 27.918 17.209 42.084 1.00 34.16 43 ILE D C 1
ATOM 3818 O O . ILE D 1 42 ? 27.991 17.905 41.068 1.00 34.91 43 ILE D O 1
ATOM 3823 N N . TYR D 1 43 ? 28.060 15.889 42.077 1.00 34.62 44 TYR D N 1
ATOM 3824 C CA . TYR D 1 43 ? 28.236 15.100 40.867 1.00 34.69 44 TYR D CA 1
ATOM 3825 C C . TYR D 1 43 ? 27.122 15.411 39.877 1.00 35.46 44 TYR D C 1
ATOM 3826 O O . TYR D 1 43 ? 27.384 15.641 38.693 1.00 35.64 44 TYR D O 1
ATOM 3835 N N . PHE D 1 44 ? 25.886 15.434 40.375 1.00 36.24 45 PHE D N 1
ATOM 3836 C CA . PHE D 1 44 ? 24.688 15.598 39.540 1.00 37.07 45 PHE D CA 1
ATOM 3837 C C . PHE D 1 44 ? 24.292 17.056 39.235 1.00 36.72 45 PHE D C 1
ATOM 3838 O O . PHE D 1 44 ? 23.558 17.311 38.281 1.00 36.61 45 PHE D O 1
ATOM 3846 N N . GLU D 1 45 ? 24.796 18.013 40.014 1.00 37.01 46 GLU D N 1
ATOM 3847 C CA . GLU D 1 45 ? 24.347 19.411 39.911 1.00 37.08 46 GLU D CA 1
ATOM 3848 C C . GLU D 1 45 ? 25.453 20.398 39.581 1.00 37.02 46 GLU D C 1
ATOM 3849 O O . GLU D 1 45 ? 25.174 21.543 39.193 1.00 37.44 46 GLU D O 1
ATOM 3855 N N . GLY D 1 46 ? 26.697 19.969 39.748 1.00 36.64 47 GLY D N 1
ATOM 3856 C CA . GLY D 1 46 ? 27.846 20.853 39.591 1.00 36.84 47 GLY D CA 1
ATOM 3857 C C . GLY D 1 46 ? 28.229 21.441 40.940 1.00 37.11 47 GLY D C 1
ATOM 3858 O O . GLY D 1 46 ? 27.622 21.081 41.973 1.00 37.38 47 GLY D O 1
ATOM 3859 N N . PRO D 1 47 ? 29.255 22.319 40.958 1.00 37.17 48 PRO D N 1
ATOM 3860 C CA . PRO D 1 47 ? 29.696 23.034 42.177 1.00 37.16 48 PRO D CA 1
ATOM 3861 C C . PRO D 1 47 ? 28.550 23.555 43.049 1.00 36.99 48 PRO D C 1
ATOM 3862 O O . PRO D 1 47 ? 27.545 24.059 42.531 1.00 37.87 48 PRO D O 1
ATOM 3866 N N . LYS D 1 48 ? 28.690 23.407 44.366 1.00 36.06 49 LYS D N 1
ATOM 3867 C CA . LYS D 1 48 ? 27.603 23.768 45.273 1.00 34.90 49 LYS D CA 1
ATOM 3868 C C . LYS D 1 48 ? 28.108 24.682 46.357 1.00 34.16 49 LYS D C 1
ATOM 3869 O O . LYS D 1 48 ? 29.261 24.568 46.761 1.00 33.62 49 LYS D O 1
ATOM 3875 N N . ARG D 1 49 ? 27.240 25.588 46.810 1.00 33.45 50 ARG D N 1
ATOM 3876 C CA . ARG D 1 49 ? 27.529 26.443 47.955 1.00 33.42 50 ARG D CA 1
ATOM 3877 C C . ARG D 1 49 ? 27.249 25.656 49.256 1.00 32.48 50 ARG D C 1
ATOM 3878 O O . ARG D 1 49 ? 26.377 24.775 49.271 1.00 32.25 50 ARG D O 1
ATOM 3886 N N . PRO D 1 50 ? 28.000 25.953 50.344 1.00 31.09 51 PRO D N 1
ATOM 3887 C CA . PRO D 1 50 ? 27.755 25.362 51.660 1.00 29.85 51 PRO D CA 1
ATOM 3888 C C . PRO D 1 50 ? 26.281 25.350 52.088 1.00 28.28 51 PRO D C 1
ATOM 3889 O O . PRO D 1 50 ? 25.821 24.354 52.655 1.00 27.84 51 PRO D O 1
ATOM 3893 N N . GLY D 1 51 ? 25.540 26.422 51.799 1.00 26.15 52 GLY D N 1
ATOM 3894 C CA . GLY D 1 51 ? 24.124 26.525 52.198 1.00 24.22 52 GLY D CA 1
ATOM 3895 C C . GLY D 1 51 ? 23.221 25.502 51.507 1.00 23.28 52 GLY D C 1
ATOM 3896 O O . GLY D 1 51 ? 22.243 25.000 52.102 1.00 22.77 52 GLY D O 1
ATOM 3897 N N . GLU D 1 52 ? 23.520 25.219 50.240 1.00 21.69 53 GLU D N 1
ATOM 3898 C CA . GLU D 1 52 ? 22.805 24.185 49.514 1.00 21.84 53 GLU D CA 1
ATOM 3899 C C . GLU D 1 52 ? 23.083 22.796 50.128 1.00 20.70 53 GLU D C 1
ATOM 3900 O O . GLU D 1 52 ? 22.200 21.951 50.128 1.00 19.64 53 GLU D O 1
ATOM 3906 N N . LEU D 1 53 ? 24.292 22.563 50.629 1.00 19.95 54 LEU D N 1
ATOM 3907 C CA . LEU D 1 53 ? 24.569 21.270 51.305 1.00 20.27 54 LEU D CA 1
ATOM 3908 C C . LEU D 1 53 ? 23.904 21.147 52.679 1.00 20.63 54 LEU D C 1
ATOM 3909 O O . LEU D 1 53 ? 23.524 20.052 53.101 1.00 19.40 54 LEU D O 1
ATOM 3914 N N . SER D 1 54 ? 23.771 22.274 53.384 1.00 21.02 55 SER D N 1
ATOM 3915 C CA . SER D 1 54 ? 23.089 22.289 54.682 1.00 20.53 55 SER D CA 1
ATOM 3916 C C . SER D 1 54 ? 21.586 22.019 54.542 1.00 19.76 55 SER D C 1
ATOM 3917 O O . SER D 1 54 ? 20.972 21.331 55.377 1.00 19.40 55 SER D O 1
ATOM 3920 N N . VAL D 1 55 ? 20.990 22.565 53.487 1.00 19.82 56 VAL D N 1
ATOM 3921 C CA . VAL D 1 55 ? 19.607 22.285 53.120 1.00 19.55 56 VAL D CA 1
ATOM 3922 C C . VAL D 1 55 ? 19.442 20.789 52.786 1.00 20.38 56 VAL D C 1
ATOM 3923 O O . VAL D 1 55 ? 18.529 20.144 53.273 1.00 20.40 56 VAL D O 1
ATOM 3927 N N . LEU D 1 56 ? 20.345 20.253 51.969 1.00 20.55 57 LEU D N 1
ATOM 3928 C CA . LEU D 1 56 ? 20.268 18.845 51.553 1.00 22.37 57 LEU D CA 1
ATOM 3929 C C . LEU D 1 56 ? 20.246 17.897 52.776 1.00 22.09 57 LEU D C 1
ATOM 3930 O O . LEU D 1 56 ? 19.324 17.051 52.918 1.00 22.97 57 LEU D O 1
ATOM 3935 N N . LEU D 1 57 ? 21.238 18.062 53.657 1.00 22.34 58 LEU D N 1
ATOM 3936 C CA . LEU D 1 57 ? 21.398 17.190 54.855 1.00 21.84 58 LEU D CA 1
ATOM 3937 C C . LEU D 1 57 ? 20.452 17.568 56.003 1.00 22.43 58 LEU D C 1
ATOM 3938 O O . LEU D 1 57 ? 20.051 16.705 56.774 1.00 22.24 58 LEU D O 1
ATOM 3943 N N . GLY D 1 58 ? 20.032 18.832 56.057 1.00 20.94 59 GLY D N 1
ATOM 3944 C CA . GLY D 1 58 ? 19.180 19.325 57.137 1.00 20.68 59 GLY D CA 1
ATOM 3945 C C . GLY D 1 58 ? 19.971 19.473 58.437 1.00 20.88 59 GLY D C 1
ATOM 3946 O O . GLY D 1 58 ? 19.507 19.102 59.528 1.00 21.03 59 GLY D O 1
ATOM 3947 N N . VAL D 1 59 ? 21.180 19.986 58.314 1.00 21.03 60 VAL D N 1
ATOM 3948 C CA . VAL D 1 59 ? 22.082 20.126 59.457 1.00 21.92 60 VAL D CA 1
ATOM 3949 C C . VAL D 1 59 ? 22.568 21.544 59.491 1.00 22.77 60 VAL D C 1
ATOM 3950 O O . VAL D 1 59 ? 22.353 22.288 58.535 1.00 23.41 60 VAL D O 1
ATOM 3954 N N . ALA D 1 60 ? 23.253 21.889 60.575 1.00 23.70 61 ALA D N 1
ATOM 3955 C CA . ALA D 1 60 ? 23.888 23.189 60.750 1.00 23.73 61 ALA D CA 1
ATOM 3956 C C . ALA D 1 60 ? 25.092 23.323 59.809 1.00 24.96 61 ALA D C 1
ATOM 3957 O O . ALA D 1 60 ? 25.745 22.334 59.455 1.00 24.52 61 ALA D O 1
ATOM 3959 N N . LYS D 1 61 ? 25.390 24.552 59.405 1.00 24.75 62 LYS D N 1
ATOM 3960 C CA . LYS D 1 61 ? 26.566 24.820 58.567 1.00 25.13 62 LYS D CA 1
ATOM 3961 C C . LYS D 1 61 ? 27.818 24.258 59.229 1.00 24.66 62 LYS D C 1
ATOM 3962 O O . LYS D 1 61 ? 28.721 23.789 58.531 1.00 24.85 62 LYS D O 1
ATOM 3968 N N . SER D 1 62 ? 27.872 24.253 60.573 1.00 24.03 63 SER D N 1
ATOM 3969 C CA . SER D 1 62 ? 29.047 23.675 61.261 1.00 24.62 63 SER D CA 1
ATOM 3970 C C . SER D 1 62 ? 29.273 22.190 60.936 1.00 24.30 63 SER D C 1
ATOM 3971 O O . SER D 1 62 ? 30.406 21.779 60.765 1.00 24.16 63 SER D O 1
ATOM 3974 N N . THR D 1 63 ? 28.196 21.405 60.845 1.00 24.74 64 THR D N 1
ATOM 3975 C CA . THR D 1 63 ? 28.297 19.977 60.459 1.00 24.92 64 THR D CA 1
ATOM 3976 C C . THR D 1 63 ? 28.821 19.885 59.017 1.00 25.18 64 THR D C 1
ATOM 3977 O O . THR D 1 63 ? 29.730 19.100 58.708 1.00 25.79 64 THR D O 1
ATOM 3981 N N . VAL D 1 64 ? 28.265 20.710 58.135 1.00 24.52 65 VAL D N 1
ATOM 3982 C CA . VAL D 1 64 ? 28.703 20.753 56.730 1.00 23.88 65 VAL D CA 1
ATOM 3983 C C . VAL D 1 64 ? 30.175 21.095 56.572 1.00 24.93 65 VAL D C 1
ATOM 3984 O O . VAL D 1 64 ? 30.901 20.438 55.804 1.00 25.50 65 VAL D O 1
ATOM 3988 N N . THR D 1 65 ? 30.626 22.115 57.300 1.00 25.67 66 THR D N 1
ATOM 3989 C CA . THR D 1 65 ? 32.010 22.567 57.195 1.00 28.22 66 THR D CA 1
ATOM 3990 C C . THR D 1 65 ? 32.940 21.416 57.522 1.00 28.31 66 THR D C 1
ATOM 3991 O O . THR D 1 65 ? 33.902 21.165 56.802 1.00 28.94 66 THR D O 1
ATOM 3995 N N . GLY D 1 66 ? 32.637 20.730 58.625 1.00 28.67 67 GLY D N 1
ATOM 3996 C CA . GLY D 1 66 ? 33.394 19.549 59.058 1.00 28.65 67 GLY D CA 1
ATOM 3997 C C . GLY D 1 66 ? 33.429 18.384 58.083 1.00 28.24 67 GLY D C 1
ATOM 3998 O O . GLY D 1 66 ? 34.502 17.817 57.843 1.00 27.71 67 GLY D O 1
ATOM 3999 N N . LEU D 1 67 ? 32.263 18.015 57.538 1.00 28.43 68 LEU D N 1
ATOM 4000 C CA . LEU D 1 67 ? 32.147 16.986 56.465 1.00 28.37 68 LEU D CA 1
ATOM 4001 C C . LEU D 1 67 ? 32.957 17.348 55.215 1.00 28.70 68 LEU D C 1
ATOM 4002 O O . LEU D 1 67 ? 33.666 16.504 54.641 1.00 28.64 68 LEU D O 1
ATOM 4007 N N . VAL D 1 68 ? 32.869 18.620 54.820 1.00 28.74 69 VAL D N 1
ATOM 4008 C CA . VAL D 1 68 ? 33.542 19.115 53.625 1.00 29.47 69 VAL D CA 1
ATOM 4009 C C . VAL D 1 68 ? 35.069 19.153 53.843 1.00 30.73 69 VAL D C 1
ATOM 4010 O O . VAL D 1 68 ? 35.832 18.703 52.986 1.00 29.84 69 VAL D O 1
ATOM 4014 N N . LYS D 1 69 ? 35.494 19.664 55.003 1.00 32.17 70 LYS D N 1
ATOM 4015 C CA . LYS D 1 69 ? 36.909 19.658 55.417 1.00 33.38 70 LYS D CA 1
ATOM 4016 C C . LYS D 1 69 ? 37.613 18.300 55.222 1.00 32.92 70 LYS D C 1
ATOM 4017 O O . LYS D 1 69 ? 38.738 18.228 54.701 1.00 32.68 70 LYS D O 1
ATOM 4023 N N . ARG D 1 70 ? 36.954 17.243 55.671 1.00 32.57 71 ARG D N 1
ATOM 4024 C CA A ARG D 1 70 ? 37.473 15.889 55.546 0.50 33.09 71 ARG D CA 1
ATOM 4025 C CA B ARG D 1 70 ? 37.457 15.883 55.539 0.50 33.08 71 ARG D CA 1
ATOM 4026 C C . ARG D 1 70 ? 37.532 15.432 54.077 1.00 33.07 71 ARG D C 1
ATOM 4027 O O . ARG D 1 70 ? 38.518 14.854 53.642 1.00 33.41 71 ARG D O 1
ATOM 4042 N N . LEU D 1 71 ? 36.471 15.689 53.323 1.00 33.44 72 LEU D N 1
ATOM 4043 C CA . LEU D 1 71 ? 36.415 15.308 51.913 1.00 34.00 72 LEU D CA 1
ATOM 4044 C C . LEU D 1 71 ? 37.510 16.030 51.130 1.00 35.32 72 LEU D C 1
ATOM 4045 O O . LEU D 1 71 ? 38.126 15.439 50.251 1.00 34.38 72 LEU D O 1
ATOM 4050 N N . GLU D 1 72 ? 37.742 17.303 51.478 1.00 36.84 73 GLU D N 1
ATOM 4051 C CA . GLU D 1 72 ? 38.812 18.107 50.901 1.00 39.17 73 GLU D CA 1
ATOM 4052 C C . GLU D 1 72 ? 40.176 17.543 51.236 1.00 39.86 73 GLU D C 1
ATOM 4053 O O . GLU D 1 72 ? 41.051 17.465 50.360 1.00 40.22 73 GLU D O 1
ATOM 4059 N N . ALA D 1 73 ? 40.339 17.142 52.499 1.00 40.27 74 ALA D N 1
ATOM 4060 C CA . ALA D 1 73 ? 41.594 16.590 52.973 1.00 40.94 74 ALA D CA 1
ATOM 4061 C C . ALA D 1 73 ? 41.851 15.251 52.283 1.00 41.42 74 ALA D C 1
ATOM 4062 O O . ALA D 1 73 ? 42.992 14.945 51.941 1.00 41.93 74 ALA D O 1
ATOM 4064 N N . ASP D 1 74 ? 40.787 14.478 52.052 1.00 41.39 75 ASP D N 1
ATOM 4065 C CA . ASP D 1 74 ? 40.912 13.152 51.418 1.00 41.17 75 ASP D CA 1
ATOM 4066 C C . ASP D 1 74 ? 40.980 13.140 49.888 1.00 40.35 75 ASP D C 1
ATOM 4067 O O . ASP D 1 74 ? 41.228 12.093 49.291 1.00 40.79 75 ASP D O 1
ATOM 4072 N N . GLY D 1 75 ? 40.770 14.291 49.258 1.00 40.06 76 GLY D N 1
ATOM 4073 C CA . GLY D 1 75 ? 40.944 14.427 47.804 1.00 38.97 76 GLY D CA 1
ATOM 4074 C C . GLY D 1 75 ? 39.677 14.276 46.980 1.00 38.52 76 GLY D C 1
ATOM 4075 O O . GLY D 1 75 ? 39.742 14.193 45.749 1.00 37.85 76 GLY D O 1
ATOM 4076 N N . TYR D 1 76 ? 38.528 14.263 47.660 1.00 37.77 77 TYR D N 1
ATOM 4077 C CA . TYR D 1 76 ? 37.229 14.069 47.005 1.00 37.99 77 TYR D CA 1
ATOM 4078 C C . TYR D 1 76 ? 36.566 15.355 46.513 1.00 38.24 77 TYR D C 1
ATOM 4079 O O . TYR D 1 76 ? 35.798 15.337 45.549 1.00 37.32 77 TYR D O 1
ATOM 4088 N N . LEU D 1 77 ? 36.877 16.461 47.180 1.00 39.73 78 LEU D N 1
ATOM 4089 C CA . LEU D 1 77 ? 36.314 17.768 46.862 1.00 41.33 78 LEU D CA 1
ATOM 4090 C C . LEU D 1 77 ? 37.400 18.820 46.834 1.00 43.19 78 LEU D C 1
ATOM 4091 O O . LEU D 1 77 ? 38.425 18.703 47.507 1.00 42.93 78 LEU D O 1
ATOM 4096 N N . THR D 1 78 ? 37.144 19.860 46.054 1.00 45.86 79 THR D N 1
ATOM 4097 C CA . THR D 1 78 ? 38.012 21.023 46.008 1.00 48.50 79 THR D CA 1
ATOM 4098 C C . THR D 1 78 ? 37.138 22.293 45.997 1.00 50.05 79 THR D C 1
ATOM 4099 O O . THR D 1 78 ? 35.913 22.200 46.050 1.00 49.73 79 THR D O 1
ATOM 4103 N N . ARG D 1 79 ? 37.762 23.469 45.964 1.00 52.29 80 ARG D N 1
ATOM 4104 C CA . ARG D 1 79 ? 37.016 24.720 46.050 1.00 54.31 80 ARG D CA 1
ATOM 4105 C C . ARG D 1 79 ? 37.245 25.617 44.837 1.00 56.01 80 ARG D C 1
ATOM 4106 O O . ARG D 1 79 ? 38.366 25.705 44.323 1.00 56.33 80 ARG D O 1
ATOM 4114 N N . THR D 1 80 ? 36.171 26.257 44.374 1.00 57.63 81 THR D N 1
ATOM 4115 C CA . THR D 1 80 ? 36.266 27.361 43.422 1.00 58.90 81 THR D CA 1
ATOM 4116 C C . THR D 1 80 ? 36.132 28.662 44.223 1.00 59.73 81 THR D C 1
ATOM 4117 O O . THR D 1 80 ? 35.341 28.727 45.171 1.00 59.85 81 THR D O 1
ATOM 4121 N N . PRO D 1 81 ? 36.925 29.697 43.877 1.00 60.54 82 PRO D N 1
ATOM 4122 C CA . PRO D 1 81 ? 36.485 31.043 44.261 1.00 60.81 82 PRO D CA 1
ATOM 4123 C C . PRO D 1 81 ? 35.191 31.396 43.511 1.00 61.16 82 PRO D C 1
ATOM 4124 O O . PRO D 1 81 ? 35.043 31.032 42.339 1.00 61.09 82 PRO D O 1
ATOM 4128 N N . ASP D 1 82 ? 34.268 32.079 44.190 1.00 61.50 83 ASP D N 1
ATOM 4129 C CA . ASP D 1 82 ? 32.959 32.426 43.626 1.00 61.87 83 ASP D CA 1
ATOM 4130 C C . ASP D 1 82 ? 33.025 32.980 42.194 1.00 62.06 83 ASP D C 1
ATOM 4131 O O . ASP D 1 82 ? 33.458 34.113 41.966 1.00 62.34 83 ASP D O 1
ATOM 4136 N N . ARG D 1 87 ? 35.374 36.705 49.328 1.00 63.30 88 ARG D N 1
ATOM 4137 C CA . ARG D 1 87 ? 35.567 35.366 49.888 1.00 63.46 88 ARG D CA 1
ATOM 4138 C C . ARG D 1 87 ? 34.250 34.596 50.035 1.00 63.02 88 ARG D C 1
ATOM 4139 O O . ARG D 1 87 ? 33.677 34.481 51.137 1.00 63.35 88 ARG D O 1
ATOM 4147 N N . ALA D 1 88 ? 33.775 34.104 48.894 1.00 62.09 89 ALA D N 1
ATOM 4148 C CA . ALA D 1 88 ? 32.670 33.160 48.808 1.00 60.79 89 ALA D CA 1
ATOM 4149 C C . ALA D 1 88 ? 33.148 32.045 47.879 1.00 59.86 89 ALA D C 1
ATOM 4150 O O . ALA D 1 88 ? 33.980 32.282 46.981 1.00 60.13 89 ALA D O 1
ATOM 4152 N N . TYR D 1 89 ? 32.643 30.830 48.083 1.00 58.03 90 TYR D N 1
ATOM 4153 C CA . TYR D 1 89 ? 33.170 29.680 47.336 1.00 55.89 90 TYR D CA 1
ATOM 4154 C C . TYR D 1 89 ? 32.138 28.593 47.081 1.00 54.06 90 TYR D C 1
ATOM 4155 O O . TYR D 1 89 ? 31.130 28.489 47.789 1.00 53.89 90 TYR D O 1
ATOM 4164 N N . PHE D 1 90 ? 32.420 27.798 46.052 1.00 51.51 91 PHE D N 1
ATOM 4165 C CA . PHE D 1 90 ? 31.667 26.596 45.731 1.00 48.77 91 PHE D CA 1
ATOM 4166 C C . PHE D 1 90 ? 32.487 25.358 46.085 1.00 46.77 91 PHE D C 1
ATOM 4167 O O . PHE D 1 90 ? 33.701 25.431 46.239 1.00 46.39 91 PHE D O 1
ATOM 4175 N N . LEU D 1 91 ? 31.825 24.217 46.213 1.00 44.50 92 LEU D N 1
ATOM 4176 C CA . LEU D 1 91 ? 32.556 22.961 46.412 1.00 42.34 92 LEU D CA 1
ATOM 4177 C C . LEU D 1 91 ? 32.431 22.142 45.163 1.00 40.37 92 LEU D C 1
ATOM 4178 O O . LEU D 1 91 ? 31.331 21.899 44.674 1.00 40.04 92 LEU D O 1
ATOM 4183 N N . VAL D 1 92 ? 33.574 21.730 44.636 1.00 39.45 93 VAL D N 1
ATOM 4184 C CA . VAL D 1 92 ? 33.626 21.072 43.326 1.00 38.19 93 VAL D CA 1
ATOM 4185 C C . VAL D 1 92 ? 34.288 19.699 43.453 1.00 37.72 93 VAL D C 1
ATOM 4186 O O . VAL D 1 92 ? 35.360 19.573 44.036 1.00 37.97 93 VAL D O 1
ATOM 4190 N N . ILE D 1 93 ? 33.600 18.687 42.935 1.00 36.70 94 ILE D N 1
ATOM 4191 C CA . ILE D 1 93 ? 34.034 17.296 42.974 1.00 36.80 94 ILE D CA 1
ATOM 4192 C C . ILE D 1 93 ? 35.276 17.092 42.110 1.00 36.61 94 ILE D C 1
ATOM 4193 O O . ILE D 1 93 ? 35.462 17.764 41.081 1.00 37.80 94 ILE D O 1
ATOM 4198 N N . THR D 1 94 ? 36.151 16.216 42.572 1.00 35.80 95 THR D N 1
ATOM 4199 C CA . THR D 1 94 ? 37.357 15.835 41.852 1.00 35.32 95 THR D CA 1
ATOM 4200 C C . THR D 1 94 ? 37.082 14.538 41.119 1.00 35.54 95 THR D C 1
ATOM 4201 O O . THR D 1 94 ? 36.062 13.898 41.340 1.00 35.46 95 THR D O 1
ATOM 4205 N N . ARG D 1 95 ? 37.996 14.151 40.244 1.00 35.12 96 ARG D N 1
ATOM 4206 C CA . ARG D 1 95 ? 37.907 12.896 39.508 1.00 35.64 96 ARG D CA 1
ATOM 4207 C C . ARG D 1 95 ? 37.771 11.676 40.444 1.00 35.11 96 ARG D C 1
ATOM 4208 O O . ARG D 1 95 ? 37.123 10.677 40.112 1.00 35.15 96 ARG D O 1
ATOM 4216 N N . LYS D 1 96 ? 38.431 11.767 41.592 1.00 34.55 97 LYS D N 1
ATOM 4217 C CA . LYS D 1 96 ? 38.455 10.714 42.602 1.00 33.69 97 LYS D CA 1
ATOM 4218 C C . LYS D 1 96 ? 37.091 10.661 43.254 1.00 33.35 97 LYS D C 1
ATOM 4219 O O . LYS D 1 96 ? 36.566 9.578 43.514 1.00 33.18 97 LYS D O 1
ATOM 4225 N N . GLY D 1 97 ? 36.520 11.839 43.526 1.00 32.45 98 GLY D N 1
ATOM 4226 C CA . GLY D 1 97 ? 35.137 11.933 43.964 1.00 32.39 98 GLY D CA 1
ATOM 4227 C C . GLY D 1 97 ? 34.183 11.313 42.953 1.00 32.38 98 GLY D C 1
ATOM 4228 O O . GLY D 1 97 ? 33.276 10.555 43.308 1.00 32.68 98 GLY D O 1
ATOM 4229 N N . GLU D 1 98 ? 34.409 11.607 41.682 1.00 32.77 99 GLU D N 1
ATOM 4230 C CA . GLU D 1 98 ? 33.569 11.103 40.593 1.00 33.44 99 GLU D CA 1
ATOM 4231 C C . GLU D 1 98 ? 33.588 9.583 40.461 1.00 33.27 99 GLU D C 1
ATOM 4232 O O . GLU D 1 98 ? 32.587 8.984 40.110 1.00 33.42 99 GLU D O 1
ATOM 4238 N N . GLU D 1 99 ? 34.733 8.966 40.730 1.00 33.61 100 GLU D N 1
ATOM 4239 C CA . GLU D 1 99 ? 34.878 7.526 40.630 1.00 34.36 100 GLU D CA 1
ATOM 4240 C C . GLU D 1 99 ? 34.081 6.819 41.724 1.00 33.45 100 GLU D C 1
ATOM 4241 O O . GLU D 1 99 ? 33.595 5.714 41.512 1.00 34.22 100 GLU D O 1
ATOM 4247 N N . VAL D 1 100 ? 33.925 7.482 42.870 1.00 32.68 101 VAL D N 1
ATOM 4248 C CA . VAL D 1 100 ? 33.118 6.998 44.000 1.00 31.00 101 VAL D CA 1
ATOM 4249 C C . VAL D 1 100 ? 31.640 6.807 43.619 1.00 29.97 101 VAL D C 1
ATOM 4250 O O . VAL D 1 100 ? 31.094 5.723 43.842 1.00 29.29 101 VAL D O 1
ATOM 4254 N N . ILE D 1 101 ? 31.030 7.839 43.024 1.00 27.73 102 ILE D N 1
ATOM 4255 C CA . ILE D 1 101 ? 29.649 7.792 42.514 1.00 26.44 102 ILE D CA 1
ATOM 4256 C C . ILE D 1 101 ? 29.491 6.752 41.377 1.00 25.99 102 ILE D C 1
ATOM 4257 O O . ILE D 1 101 ? 28.540 5.973 41.347 1.00 24.63 102 ILE D O 1
ATOM 4262 N N . GLU D 1 102 ? 30.444 6.742 40.452 1.00 25.54 103 GLU D N 1
ATOM 4263 C CA . GLU D 1 102 ? 30.424 5.810 39.339 1.00 25.94 103 GLU D CA 1
ATOM 4264 C C . GLU D 1 102 ? 30.573 4.362 39.789 1.00 25.57 103 GLU D C 1
ATOM 4265 O O . GLU D 1 102 ? 29.964 3.488 39.197 1.00 24.57 103 GLU D O 1
ATOM 4271 N N . LYS D 1 103 ? 31.350 4.119 40.845 1.00 26.53 104 LYS D N 1
ATOM 4272 C CA . LYS D 1 103 ? 31.372 2.765 41.455 1.00 27.42 104 LYS D CA 1
ATOM 4273 C C . LYS D 1 103 ? 30.004 2.352 41.963 1.00 26.45 104 LYS D C 1
ATOM 4274 O O . LYS D 1 103 ? 29.592 1.214 41.756 1.00 27.42 104 LYS D O 1
ATOM 4280 N N . VAL D 1 104 ? 29.320 3.271 42.651 1.00 26.86 105 VAL D N 1
ATOM 4281 C CA . VAL D 1 104 ? 27.976 3.052 43.202 1.00 24.91 105 VAL D CA 1
ATOM 4282 C C . VAL D 1 104 ? 26.980 2.819 42.078 1.00 25.20 105 VAL D C 1
ATOM 4283 O O . VAL D 1 104 ? 26.169 1.893 42.132 1.00 24.19 105 VAL D O 1
ATOM 4287 N N . ILE D 1 105 ? 27.044 3.642 41.037 1.00 24.97 106 ILE D N 1
ATOM 4288 C CA . ILE D 1 105 ? 26.170 3.415 39.876 1.00 25.47 106 ILE D CA 1
ATOM 4289 C C . ILE D 1 105 ? 26.450 2.053 39.231 1.00 25.50 106 ILE D C 1
ATOM 4290 O O . ILE D 1 105 ? 25.533 1.327 38.915 1.00 25.82 106 ILE D O 1
ATOM 4295 N N . GLU D 1 106 ? 27.714 1.713 39.056 1.00 27.16 107 GLU D N 1
ATOM 4296 C CA . GLU D 1 106 ? 28.095 0.456 38.447 1.00 28.46 107 GLU D CA 1
ATOM 4297 C C . GLU D 1 106 ? 27.550 -0.733 39.248 1.00 27.53 107 GLU D C 1
ATOM 4298 O O . GLU D 1 106 ? 27.083 -1.729 38.680 1.00 27.75 107 GLU D O 1
ATOM 4304 N N . ARG D 1 107 ? 27.596 -0.624 40.572 1.00 26.94 108 ARG D N 1
ATOM 4305 C CA . ARG D 1 107 ? 27.065 -1.699 41.427 1.00 26.17 108 ARG D CA 1
ATOM 4306 C C . ARG D 1 107 ? 25.553 -1.836 41.326 1.00 25.05 108 ARG D C 1
ATOM 4307 O O . ARG D 1 107 ? 25.032 -2.944 41.250 1.00 25.64 108 ARG D O 1
ATOM 4315 N N . ARG D 1 108 ? 24.848 -0.715 41.257 1.00 24.88 109 ARG D N 1
ATOM 4316 C CA . ARG D 1 108 ? 23.391 -0.739 41.066 1.00 24.15 109 ARG D CA 1
ATOM 4317 C C . ARG D 1 108 ? 23.037 -1.343 39.683 1.00 24.82 109 ARG D C 1
ATOM 4318 O O . ARG D 1 108 ? 22.059 -2.092 39.556 1.00 23.06 109 ARG D O 1
ATOM 4326 N N . GLU D 1 109 ? 23.810 -0.941 38.655 1.00 25.29 110 GLU D N 1
ATOM 4327 C CA . GLU D 1 109 ? 23.654 -1.445 37.294 1.00 26.77 110 GLU D CA 1
ATOM 4328 C C . GLU D 1 109 ? 23.934 -2.974 37.270 1.00 27.43 110 GLU D C 1
ATOM 4329 O O . GLU D 1 109 ? 23.202 -3.730 36.650 1.00 27.31 110 GLU D O 1
ATOM 4335 N N . ASN D 1 110 ? 24.991 -3.419 37.959 1.00 28.33 111 ASN D N 1
ATOM 4336 C CA . ASN D 1 110 ? 25.300 -4.858 38.006 1.00 28.65 111 ASN D CA 1
ATOM 4337 C C . ASN D 1 110 ? 24.231 -5.662 38.729 1.00 29.22 111 ASN D C 1
ATOM 4338 O O . ASN D 1 110 ? 24.034 -6.841 38.421 1.00 29.92 111 ASN D O 1
ATOM 4343 N N . PHE D 1 111 ? 23.538 -5.014 39.669 1.00 28.33 112 PHE D N 1
ATOM 4344 C CA . PHE D 1 111 ? 22.411 -5.595 40.399 1.00 28.12 112 PHE D CA 1
ATOM 4345 C C . PHE D 1 111 ? 21.242 -5.715 39.440 1.00 28.21 112 PHE D C 1
ATOM 4346 O O . PHE D 1 111 ? 20.582 -6.744 39.372 1.00 28.00 112 PHE D O 1
ATOM 4354 N N . ILE D 1 112 ? 21.009 -4.679 38.649 1.00 27.39 113 ILE D N 1
ATOM 4355 C CA . ILE D 1 112 ? 19.947 -4.744 37.656 1.00 27.93 113 ILE D CA 1
ATOM 4356 C C . ILE D 1 112 ? 20.266 -5.797 36.582 1.00 27.72 113 ILE D C 1
ATOM 4357 O O . ILE D 1 112 ? 19.362 -6.423 36.074 1.00 27.81 113 ILE D O 1
ATOM 4362 N N . GLU D 1 113 ? 21.541 -5.961 36.236 1.00 28.77 114 GLU D N 1
ATOM 4363 C CA . GLU D 1 113 ? 21.988 -6.945 35.224 1.00 31.08 114 GLU D CA 1
ATOM 4364 C C . GLU D 1 113 ? 21.638 -8.363 35.663 1.00 31.09 114 GLU D C 1
ATOM 4365 O O . GLU D 1 113 ? 21.058 -9.134 34.885 1.00 30.93 114 GLU D O 1
ATOM 4371 N N A LYS D 1 114 ? 21.974 -8.683 36.915 0.50 31.23 115 LYS D N 1
ATOM 4372 N N B LYS D 1 114 ? 21.962 -8.708 36.913 0.50 30.86 115 LYS D N 1
ATOM 4373 C CA A LYS D 1 114 ? 21.656 -9.976 37.515 0.50 31.45 115 LYS D CA 1
ATOM 4374 C CA B LYS D 1 114 ? 21.631 -10.035 37.438 0.50 30.81 115 LYS D CA 1
ATOM 4375 C C A LYS D 1 114 ? 20.143 -10.226 37.492 0.50 31.82 115 LYS D C 1
ATOM 4376 C C B LYS D 1 114 ? 20.108 -10.225 37.428 0.50 31.39 115 LYS D C 1
ATOM 4377 O O A LYS D 1 114 ? 19.687 -11.311 37.114 0.50 31.57 115 LYS D O 1
ATOM 4378 O O B LYS D 1 114 ? 19.606 -11.271 37.001 0.50 31.15 115 LYS D O 1
ATOM 4389 N N . ILE D 1 115 ? 19.380 -9.211 37.891 1.00 31.60 116 ILE D N 1
ATOM 4390 C CA . ILE D 1 115 ? 17.924 -9.275 37.951 1.00 33.07 116 ILE D CA 1
ATOM 4391 C C . ILE D 1 115 ? 17.290 -9.441 36.557 1.00 33.91 116 ILE D C 1
ATOM 4392 O O . ILE D 1 115 ? 16.406 -10.279 36.357 1.00 33.75 116 ILE D O 1
ATOM 4397 N N . THR D 1 116 ? 17.771 -8.679 35.584 1.00 34.55 117 THR D N 1
ATOM 4398 C CA . THR D 1 116 ? 17.225 -8.758 34.225 1.00 35.78 117 THR D CA 1
ATOM 4399 C C . THR D 1 116 ? 17.599 -10.081 33.553 1.00 36.72 117 THR D C 1
ATOM 4400 O O . THR D 1 116 ? 16.839 -10.615 32.754 1.00 37.68 117 THR D O 1
ATOM 4404 N N . SER D 1 117 ? 18.772 -10.609 33.898 1.00 37.35 118 SER D N 1
ATOM 4405 C CA . SER D 1 117 ? 19.190 -11.942 33.479 1.00 37.40 118 SER D CA 1
ATOM 4406 C C . SER D 1 117 ? 18.237 -13.050 33.950 1.00 37.37 118 SER D C 1
ATOM 4407 O O . SER D 1 117 ? 17.865 -13.917 33.158 1.00 37.51 118 SER D O 1
ATOM 4410 N N . ASP D 1 118 ? 17.836 -13.010 35.222 1.00 37.42 119 ASP D N 1
ATOM 4411 C CA . ASP D 1 118 ? 16.914 -13.999 35.795 1.00 38.26 119 ASP D CA 1
ATOM 4412 C C . ASP D 1 118 ? 15.527 -13.942 35.152 1.00 39.09 119 ASP D C 1
ATOM 4413 O O . ASP D 1 118 ? 14.852 -14.968 35.027 1.00 39.02 119 ASP D O 1
ATOM 4418 N N . LEU D 1 119 ? 15.085 -12.731 34.804 1.00 38.93 120 LEU D N 1
ATOM 4419 C CA . LEU D 1 119 ? 13.757 -12.508 34.224 1.00 38.96 120 LEU D CA 1
ATOM 4420 C C . LEU D 1 119 ? 13.691 -12.934 32.761 1.00 38.65 120 LEU D C 1
ATOM 4421 O O . LEU D 1 119 ? 12.656 -13.389 32.290 1.00 38.35 120 LEU D O 1
ATOM 4426 N N . GLY D 1 120 ? 14.806 -12.774 32.065 1.00 39.36 121 GLY D N 1
ATOM 4427 C CA . GLY D 1 120 ? 14.890 -13.003 30.635 1.00 40.38 121 GLY D CA 1
ATOM 4428 C C . GLY D 1 120 ? 14.802 -11.707 29.864 1.00 40.99 121 GLY D C 1
ATOM 4429 O O . GLY D 1 120 ? 14.321 -10.709 30.398 1.00 40.19 121 GLY D O 1
ATOM 4430 N N . LYS D 1 121 ? 15.255 -11.750 28.610 1.00 41.52 122 LYS D N 1
ATOM 4431 C CA . LYS D 1 121 ? 15.356 -10.597 27.719 1.00 42.94 122 LYS D CA 1
ATOM 4432 C C . LYS D 1 121 ? 14.017 -9.982 27.384 1.00 43.79 122 LYS D C 1
ATOM 4433 O O . LYS D 1 121 ? 13.877 -8.740 27.317 1.00 43.55 122 LYS D O 1
ATOM 4439 N N . GLU D 1 122 ? 13.040 -10.847 27.135 1.00 44.49 123 GLU D N 1
ATOM 4440 C CA . GLU D 1 122 ? 11.727 -10.383 26.709 1.00 45.28 123 GLU D CA 1
ATOM 4441 C C . GLU D 1 122 ? 11.012 -9.701 27.868 1.00 44.22 123 GLU D C 1
ATOM 4442 O O . GLU D 1 122 ? 10.510 -8.584 27.711 1.00 43.75 123 GLU D O 1
ATOM 4448 N N . LYS D 1 123 ? 10.996 -10.361 29.028 1.00 43.23 124 LYS D N 1
ATOM 4449 C CA . LYS D 1 123 ? 10.510 -9.737 30.266 1.00 42.41 124 LYS D CA 1
ATOM 4450 C C . LYS D 1 123 ? 11.239 -8.422 30.532 1.00 40.91 124 LYS D C 1
ATOM 4451 O O . LYS D 1 123 ? 10.608 -7.412 30.796 1.00 40.61 124 LYS D O 1
ATOM 4457 N N . SER D 1 124 ? 12.564 -8.442 30.463 1.00 39.25 125 SER D N 1
ATOM 4458 C CA . SER D 1 124 ? 13.348 -7.274 30.858 1.00 38.34 125 SER D CA 1
ATOM 4459 C C . SER D 1 124 ? 12.934 -6.079 30.013 1.00 38.01 125 SER D C 1
ATOM 4460 O O . SER D 1 124 ? 12.691 -4.982 30.544 1.00 37.59 125 SER D O 1
ATOM 4463 N N . SER D 1 125 ? 12.838 -6.309 28.705 1.00 36.74 126 SER D N 1
ATOM 4464 C CA . SER D 1 125 ? 12.466 -5.274 27.767 1.00 36.48 126 SER D CA 1
ATOM 4465 C C . SER D 1 125 ? 11.057 -4.728 28.017 1.00 35.92 126 SER D C 1
ATOM 4466 O O . SER D 1 125 ? 10.852 -3.519 27.941 1.00 35.66 126 SER D O 1
ATOM 4469 N N . LYS D 1 126 ? 10.111 -5.613 28.323 1.00 35.43 127 LYS D N 1
ATOM 4470 C CA . LYS D 1 126 ? 8.740 -5.227 28.690 1.00 36.00 127 LYS D CA 1
ATOM 4471 C C . LYS D 1 126 ? 8.643 -4.430 29.996 1.00 35.16 127 LYS D C 1
ATOM 4472 O O . LYS D 1 126 ? 7.978 -3.394 30.054 1.00 34.58 127 LYS D O 1
ATOM 4478 N N . ILE D 1 127 ? 9.283 -4.934 31.047 1.00 34.25 128 ILE D N 1
ATOM 4479 C CA . ILE D 1 127 ? 9.316 -4.221 32.316 1.00 33.08 128 ILE D CA 1
ATOM 4480 C C . ILE D 1 127 ? 9.900 -2.811 32.107 1.00 32.12 128 ILE D C 1
ATOM 4481 O O . ILE D 1 127 ? 9.377 -1.842 32.673 1.00 32.09 128 ILE D O 1
ATOM 4486 N N . LEU D 1 128 ? 10.964 -2.694 31.304 1.00 30.61 129 LEU D N 1
ATOM 4487 C CA . LEU D 1 128 ? 11.613 -1.390 31.080 1.00 30.23 129 LEU D CA 1
ATOM 4488 C C . LEU D 1 128 ? 10.618 -0.445 30.417 1.00 29.80 129 LEU D C 1
ATOM 4489 O O . LEU D 1 128 ? 10.527 0.737 30.800 1.00 28.65 129 LEU D O 1
ATOM 4494 N N . ASP D 1 129 ? 9.853 -0.978 29.453 1.00 29.58 130 ASP D N 1
ATOM 4495 C CA . ASP D 1 129 ? 8.911 -0.163 28.674 1.00 29.18 130 ASP D CA 1
ATOM 4496 C C . ASP D 1 129 ? 7.865 0.445 29.611 1.00 28.35 130 ASP D C 1
ATOM 4497 O O . ASP D 1 129 ? 7.565 1.638 29.530 1.00 26.99 130 ASP D O 1
ATOM 4502 N N . TYR D 1 130 ? 7.346 -0.379 30.521 1.00 27.05 131 TYR D N 1
ATOM 4503 C CA . TYR D 1 130 ? 6.337 0.046 31.475 1.00 26.78 131 TYR D CA 1
ATOM 4504 C C . TYR D 1 130 ? 6.889 0.954 32.569 1.00 25.72 131 TYR D C 1
ATOM 4505 O O . TYR D 1 130 ? 6.137 1.760 33.115 1.00 25.07 131 TYR D O 1
ATOM 4514 N N . LEU D 1 131 ? 8.176 0.794 32.893 1.00 24.09 132 LEU D N 1
ATOM 4515 C CA . LEU D 1 131 ? 8.846 1.637 33.892 1.00 24.16 132 LEU D CA 1
ATOM 4516 C C . LEU D 1 131 ? 8.987 3.058 33.356 1.00 24.00 132 LEU D C 1
ATOM 4517 O O . LEU D 1 131 ? 8.857 4.012 34.119 1.00 22.78 132 LEU D O 1
ATOM 4522 N N . LYS D 1 132 ? 9.281 3.157 32.051 1.00 22.78 133 LYS D N 1
ATOM 4523 C CA . LYS D 1 132 ? 9.367 4.419 31.325 1.00 23.47 133 LYS D CA 1
ATOM 4524 C C . LYS D 1 132 ? 8.046 5.146 31.347 1.00 23.07 133 LYS D C 1
ATOM 4525 O O . LYS D 1 132 ? 8.005 6.347 31.544 1.00 22.53 133 LYS D O 1
ATOM 4531 N N . GLU D 1 133 ? 6.963 4.399 31.183 1.00 23.58 134 GLU D N 1
ATOM 4532 C CA . GLU D 1 133 ? 5.653 4.989 31.142 1.00 24.06 134 GLU D CA 1
ATOM 4533 C C . GLU D 1 133 ? 5.255 5.430 32.541 1.00 23.01 134 GLU D C 1
ATOM 4534 O O . GLU D 1 133 ? 4.644 6.458 32.724 1.00 22.76 134 GLU D O 1
ATOM 4540 N N . LEU D 1 134 ? 5.568 4.624 33.545 1.00 21.98 135 LEU D N 1
ATOM 4541 C CA . LEU D 1 134 ? 5.329 5.033 34.930 1.00 20.47 135 LEU D CA 1
ATOM 4542 C C . LEU D 1 134 ? 6.063 6.303 35.276 1.00 20.35 135 LEU D C 1
ATOM 4543 O O . LEU D 1 134 ? 5.520 7.177 35.960 1.00 19.57 135 LEU D O 1
ATOM 4548 N N . LYS D 1 135 ? 7.318 6.395 34.840 1.00 20.30 136 LYS D N 1
ATOM 4549 C CA . LYS D 1 135 ? 8.165 7.520 35.179 1.00 22.02 136 LYS D CA 1
ATOM 4550 C C . LYS D 1 135 ? 7.617 8.792 34.521 1.00 22.62 136 LYS D C 1
ATOM 4551 O O . LYS D 1 135 ? 7.656 9.887 35.130 1.00 22.45 136 LYS D O 1
ATOM 4557 N N . GLY D 1 136 ? 7.160 8.656 33.266 1.00 22.47 137 GLY D N 1
ATOM 4558 C CA . GLY D 1 136 ? 6.572 9.781 32.511 1.00 22.70 137 GLY D CA 1
ATOM 4559 C C . GLY D 1 136 ? 5.308 10.316 33.164 1.00 22.63 137 GLY D C 1
ATOM 4560 O O . GLY D 1 136 ? 5.149 11.520 33.292 1.00 22.16 137 GLY D O 1
ATOM 4561 N N . VAL D 1 137 ? 4.412 9.428 33.577 1.00 22.96 138 VAL D N 1
ATOM 4562 C CA . VAL D 1 137 ? 3.165 9.828 34.285 1.00 23.72 138 VAL D CA 1
ATOM 4563 C C . VAL D 1 137 ? 3.467 10.429 35.666 1.00 23.93 138 VAL D C 1
ATOM 4564 O O . VAL D 1 137 ? 2.858 11.431 36.096 1.00 25.32 138 VAL D O 1
ATOM 4568 N N . MET D 1 138 ? 4.420 9.830 36.368 1.00 24.07 139 MET D N 1
ATOM 4569 C CA . MET D 1 138 ? 4.822 10.332 37.693 1.00 24.77 139 MET D CA 1
ATOM 4570 C C . MET D 1 138 ? 5.423 11.748 37.538 1.00 25.14 139 MET D C 1
ATOM 4571 O O . MET D 1 138 ? 5.095 12.653 38.280 1.00 24.37 139 MET D O 1
ATOM 4576 N N . GLU D 1 139 ? 6.308 11.909 36.559 1.00 25.75 140 GLU D N 1
ATOM 4577 C CA . GLU D 1 139 ? 6.901 13.206 36.220 1.00 28.17 140 GLU D CA 1
ATOM 4578 C C . GLU D 1 139 ? 5.845 14.274 35.939 1.00 28.56 140 GLU D C 1
ATOM 4579 O O . GLU D 1 139 ? 5.925 15.393 36.481 1.00 28.46 140 GLU D O 1
ATOM 4585 N N . ARG D 1 140 ? 4.834 13.923 35.141 1.00 29.78 141 ARG D N 1
ATOM 4586 C CA . ARG D 1 140 ? 3.733 14.836 34.808 1.00 31.98 141 ARG D CA 1
ATOM 4587 C C . ARG D 1 140 ? 2.964 15.284 36.064 1.00 32.54 141 ARG D C 1
ATOM 4588 O O . ARG D 1 140 ? 2.482 16.423 36.139 1.00 31.83 141 ARG D O 1
ATOM 4596 N N . ASN D 1 141 ? 2.861 14.380 37.040 1.00 32.82 142 ASN D N 1
ATOM 4597 C CA . ASN D 1 141 ? 2.155 14.635 38.288 1.00 33.21 142 ASN D CA 1
ATOM 4598 C C . ASN D 1 141 ? 2.999 15.264 39.398 1.00 33.79 142 ASN D C 1
ATOM 4599 O O . ASN D 1 141 ? 2.435 15.695 40.406 1.00 34.83 142 ASN D O 1
ATOM 4604 N N . PHE D 1 142 ? 4.325 15.294 39.229 1.00 33.82 143 PHE D N 1
ATOM 4605 C CA . PHE D 1 142 ? 5.274 15.753 40.261 1.00 34.98 143 PHE D CA 1
ATOM 4606 C C . PHE D 1 142 ? 5.510 17.281 40.221 1.00 37.48 143 PHE D C 1
ATOM 4607 O O . PHE D 1 142 ? 6.091 17.798 39.266 1.00 37.81 143 PHE D O 1
ATOM 4615 N N . SER D 1 143 ? 5.065 17.991 41.258 1.00 39.98 144 SER D N 1
ATOM 4616 C CA . SER D 1 143 ? 5.187 19.480 41.350 1.00 42.86 144 SER D CA 1
ATOM 4617 C C . SER D 1 143 ? 6.509 19.964 41.961 1.00 43.82 144 SER D C 1
ATOM 4618 O O . SER D 1 143 ? 7.202 19.194 42.633 1.00 44.06 144 SER D O 1
ATOM 4621 N N . LYS D 1 144 ? 6.856 21.233 41.699 1.00 45.28 145 LYS D N 1
ATOM 4622 C CA . LYS D 1 144 ? 7.947 21.951 42.396 1.00 46.20 145 LYS D CA 1
ATOM 4623 C C . LYS D 1 144 ? 7.719 23.464 42.386 1.00 46.58 145 LYS D C 1
ATOM 4624 O O . LYS D 1 144 ? 6.631 23.950 42.726 1.00 48.08 145 LYS D O 1
#

Sequence (558 aa):
KQPFERILREICFMVKVEGRKVLRDFGITPAQFDILQKIYFEGPKRPGELSVLLGVAKSTVTGLVKRLEADGYLTRTPDPADRRRAYFLVITRKGEEVIEKVIERRENFIEKIITSDLGKEKSSKILDYLKELLKGVMERNFSKQKQPFERILREICFMVKVEGRKVLRDFGITPAQFDILQKIYFEGPKKRPGELSVLLGVAKSTVTGLVKRRLEADGYLTRTPDRAYFLVITRKGEEVIEKVIERRENFIEKITSDLGKEKSSKILDYLKELKGVMERNFSKKQPFERILREICFMVKVEGRKVLRDFGITPAQFDILQKIYFEGPKRPGELSVLLGVAKKSTVTGLVKKRLEADGYLTRTPDPADRRAYFLVITRKGEEVIEKVIERRENFIEKITSDLGKEKSSKILDYLKELKGVMERNFSKQKQPFERILREICFMVKVEGRKVLRDFGITPAQFDILQKKIYFEGPKRPGELSVLLGVAKSTVTGLVKRRLEADGYLTRTPDRAYFLVITRKGEEVIEKVIERRENFIEKKITSDLGKEKSSKILDYLKELKGVMERNFSK

Nearest PDB structures (foldseek):
  2a61-assembly2_D  TM=1.003E+00  e=1.463E-22  Thermotoga maritima
  6c28-assembly3_A  TM=6.042E-01  e=2.771E-06  Rhodopseudomonas palustris CGA009
  3oop-assembly1_A-2  TM=6.441E-01  e=4.962E-06  Listeria innocua Clip11262
  3e6m-assembly3_E  TM=6.244E-01  e=1.697E-05  Ruegeria pomeroyi
  6pco-assembly1_B  TM=5.760E-01  e=1.079E-05  Bordetella bronchiseptica